Protein AF-0000000079015240 (afdb_homodimer)

Secondary structure (DSSP, 8-state):
-GGGGGGGGGGGHHHHHHHHHHHHHHHHHHHHHHHHHHHHHHHHHS--HHHHHHHHHHHHHHHHHHHHHHHHHHHHHHHHHHHHHHHHHHTTS--SB-TTS-B-HHHHSTT-TT----HHHHHHHHHHTTT-EEEEES-TTTHHHHHHHHHT-SSEEEEEE--TTHHHHTTTSSEE--TTS---SPPPEEEEEE-S-GGGS-GGGHHHHHHHHHHTEEEEEEEE-PPTT---TT------HHHHHHHHHTTTEEE-HHHHHHHHHH-SSHHHHHHEEEEEES-GGG--GGG-/-GGGGGGGGGTTHHHHHHHHHHHHHHHHHHHHHHHHHHHHHHHHHS--HHHHHHHHHHHHHHHHHHHHHHHHHHHHHHHHHHHHHHHHHHTTS--SB-TTS-B-HHHHSTT-TT----HHHHHHHHHHTTT-EEEEES-TTTHHHHHHHHHT-SSEEEEEE--TTHHHHTTTSEEE--TTS---SPPPEEEEEE-S-GGGS-GGGHHHHHHHHHHTEEEEEEEE-PPTT---TT------HHHHHHHHHTTTEEE-HHHHHHHHHH-SSHHHHHHEEEEEES-GGG--GGG-

Radius of gyration: 37.57 Å; Cα contacts (8 Å, |Δi|>4): 1009; chains: 2; bounding box: 144×74×57 Å

Sequence (584 aa):
MISSRCANSSRRQLIVLPLCMLLLMIYLWTLYQSTSQCLNDAEKLQAPPEANHNVTALAAQWRGQRNQLSQMLNQMKQVYGQQSCEMLTLRGMDDQVSENGGWCKAASSPNSPSHVTDTQFSEAMSSFLKGKRVASFGDGPGEYKKLLESYGEVVSYTAYDGAPYCEEVTGGKVTFLDLTAPQYGLPIFDWGICVEVAEHIPAKYETIFLDNLVRHVREGLILSWSRPDQDGLSHVNNKAFEDVVPLMLRRGFALNVTAGEPLRRSAQQHWLKNNVHVYNRISKDSLSELDAMISSRCANSSRRQLIVLPLCMLLLMIYLWTLYQSTSQCLNDAEKLQAPPEANHNVTALAAQWRGQRNQLSQMLNQMKQVYGQQSCEMLTLRGMDDQVSENGGWCKAASSPNSPSHVTDTQFSEAMSSFLKGKRVASFGDGPGEYKKLLESYGEVVSYTAYDGAPYCEEVTGGKVTFLDLTAPQYGLPIFDWGICVEVAEHIPAKYETIFLDNLVRHVREGLILSWSRPDQDGLSHVNNKAFEDVVPLMLRRGFALNVTAGEPLRRSAQQHWLKNNVHVYNRISKDSLSELDA

Solvent-accessible surface area (backbone atoms only — not comparable to full-atom values): 30380 Å² total; per-residue (Å²): 135,84,80,73,77,75,73,76,77,70,70,69,69,63,62,57,55,59,52,53,52,51,52,48,50,52,44,52,48,50,43,50,49,49,44,50,47,50,55,53,48,51,60,62,70,40,69,57,72,62,61,58,51,49,50,53,51,49,29,54,50,30,42,51,51,25,25,52,38,25,50,52,35,46,52,49,52,31,55,40,26,46,50,35,25,52,44,26,50,75,70,70,44,83,40,48,50,18,85,79,56,24,32,16,62,70,51,38,23,71,83,23,85,79,62,82,83,48,66,53,27,44,51,45,48,29,62,75,39,50,73,27,38,33,34,29,51,38,36,61,51,32,61,62,53,53,51,37,60,70,70,64,39,39,72,41,74,47,36,24,17,45,23,47,38,30,31,69,61,39,75,58,64,18,39,70,44,50,55,72,44,70,65,38,66,54,75,73,24,42,30,33,38,29,53,85,36,51,16,47,44,48,66,93,31,44,66,41,33,52,48,41,56,60,52,29,29,59,47,30,37,42,38,24,42,44,38,68,91,59,82,62,92,71,59,63,29,51,39,49,69,83,61,51,54,58,59,38,43,77,73,44,24,40,80,32,67,79,70,16,48,60,43,18,69,42,28,78,48,67,71,46,41,71,29,44,40,28,31,32,46,72,49,72,80,73,59,51,77,84,69,35,135,81,82,73,75,74,71,77,76,69,66,70,69,63,59,59,53,59,54,52,51,50,52,47,50,50,45,53,48,50,43,50,50,50,45,52,47,50,54,53,48,51,60,63,70,42,71,58,71,62,61,59,50,49,50,51,51,49,28,54,50,30,41,52,51,26,26,50,39,24,50,52,35,45,52,50,52,32,53,40,26,47,50,37,25,50,44,26,51,75,69,71,46,83,40,49,51,17,86,78,58,23,31,16,60,70,51,37,23,71,83,24,84,80,63,81,84,48,66,54,27,44,51,44,49,30,64,74,38,50,73,27,38,34,34,28,52,40,38,62,50,31,61,62,54,55,50,38,59,70,71,64,39,40,72,41,75,47,36,24,16,45,23,45,39,30,31,68,60,40,76,57,64,18,40,70,44,51,55,72,45,69,64,37,67,54,74,73,24,43,31,33,38,28,52,83,35,52,16,48,42,48,67,93,33,46,66,42,33,52,49,43,54,59,52,30,29,58,46,29,36,41,39,23,42,44,38,69,91,59,83,62,92,71,58,64,30,51,38,49,68,84,61,49,53,57,59,36,41,77,71,45,23,40,81,32,66,79,70,17,47,62,44,17,69,42,29,78,49,67,70,45,43,72,27,44,38,28,29,33,45,72,49,72,79,72,60,52,76,84,68,35

Organism: Lymnaea stagnalis (NCBI:txid6523)

Nearest PDB structures (foldseek):
  5cvv-assembly1_B  TM=5.820E-01  e=1.079E-05  Clarkia breweri
  6nej-assembly1_A  TM=6.105E-01  e=3.705E-05  Thalictrum flavum subsp. glaucum
  3tky-assembly1_B  TM=5.554E-01  e=8.963E-06  Clarkia breweri
  6neg-assembly1_B  TM=5.993E-01  e=1.125E-04  Thalictrum flavum subsp. glaucum
  6neh-assembly1_B  TM=5.865E-01  e=1.196E-04  Thalictrum flavum subsp. glaucum

Foldseek 3Di:
DPPPDPPPPPPVVVPVVVVVVVVVVVVVVVVVVVVVVVVVVVCVPPPPPVVVVVVVVVVVVVLVVVQVVLVVVLLVLLVQQQVQLVVCVVVVHPSQAGPLQAGEDQCLAPPHPQDDDWLLLLVLVLVLQFAWFEEEEACRLCVSVVNSVVVVRHPYYAAEHQHSCSCVRNVNSYHYDDQLGAHPDDAAIQEYEYEPHQQSHAPVSNLSNLCNRLQRHQWWYWYFAAAPPDDGDRRRHGHDPVVVQVVQVVLQKHWDPPSFQVSLVRGPDPSSVPTITMITRNDSVSHDRSGD/DPPPPPDPPPPVVVVVVVVVVVVVVVVVVVVVVVVVVVVVVVCVVPPPPVVVVVVVVVVVVVLVVVQVVLVVVLLVLLVQQQVQLVVCVVVVHPSQAGPLQAGEDQCLAPPHPQDDDWLLLLVLVLVLQFAWFEEEEACRLCVSVVNSVVVVRYPYYAAEHQHSCSCVRNVNSYHYDDQLGAHPDDAAIQEYEYEPHQQSHAPVSNLSNLCNRLQRHQWWYWYFAAAPPDDGDRRRHGHDPVVVQVVQVVLQKHWDPPSFQVSLVRGPDPSSVPTITMITRNDSVSHDRSGD

Structure (mmCIF, N/CA/C/O backbone):
data_AF-0000000079015240-model_v1
#
loop_
_entity.id
_entity.type
_entity.pdbx_description
1 polymer 'Methyltransferase type 11 domai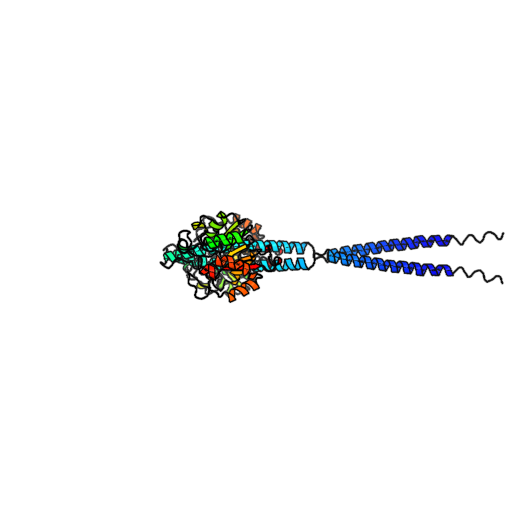n-containing protein'
#
loop_
_atom_site.group_PDB
_atom_site.id
_atom_site.type_symbol
_atom_site.label_atom_id
_atom_site.label_alt_id
_atom_site.label_comp_id
_atom_site.label_asym_id
_atom_site.label_entity_id
_atom_site.label_seq_id
_atom_site.pdbx_PDB_ins_code
_atom_site.Cartn_x
_atom_site.Cartn_y
_atom_site.Cartn_z
_atom_site.occupancy
_atom_site.B_iso_or_equiv
_atom_site.auth_seq_id
_atom_site.auth_comp_id
_atom_site.auth_asym_id
_atom_site.auth_atom_id
_atom_site.pdbx_PDB_model_num
ATOM 1 N N . MET A 1 1 ? 115.375 21.031 -20.391 1 23.09 1 MET A N 1
ATOM 2 C CA . MET A 1 1 ? 114.438 19.969 -20.812 1 23.09 1 MET A CA 1
ATOM 3 C C . MET A 1 1 ? 113.375 19.719 -19.75 1 23.09 1 MET A C 1
ATOM 5 O O . MET A 1 1 ? 112.625 18.766 -19.844 1 23.09 1 MET A O 1
ATOM 9 N N . ILE A 1 2 ? 113.375 20.562 -18.609 1 26.28 2 ILE A N 1
ATOM 10 C CA . ILE A 1 2 ? 112.688 20.359 -17.328 1 26.28 2 ILE A CA 1
ATOM 11 C C . ILE A 1 2 ? 111.188 20.703 -17.469 1 26.28 2 ILE A C 1
ATOM 13 O O . ILE A 1 2 ? 110.438 20.531 -16.531 1 26.28 2 ILE A O 1
ATOM 17 N N . SER A 1 3 ? 110.688 21.359 -18.625 1 26.48 3 SER A N 1
ATOM 18 C CA . SER A 1 3 ? 109.438 22.109 -18.656 1 26.48 3 SER A CA 1
ATOM 19 C C . SER A 1 3 ? 108.188 21.188 -18.734 1 26.48 3 SER A C 1
ATOM 21 O O . SER A 1 3 ? 107.062 21.609 -18.578 1 26.48 3 SER A O 1
ATOM 23 N N . SER A 1 4 ? 108.312 19.891 -19.188 1 26.62 4 SER A N 1
ATOM 24 C CA . SER A 1 4 ? 107.188 19.266 -19.828 1 26.62 4 SER A CA 1
ATOM 25 C C . SER A 1 4 ? 106.25 18.594 -18.797 1 26.62 4 SER A C 1
ATOM 27 O O . SER A 1 4 ? 105.25 18 -19.156 1 26.62 4 SER A O 1
ATOM 29 N N . ARG A 1 5 ? 106.625 18.328 -17.516 1 26.73 5 ARG A N 1
ATOM 30 C CA . ARG A 1 5 ? 105.938 17.266 -16.828 1 26.73 5 ARG A CA 1
ATOM 31 C C . ARG A 1 5 ? 104.625 17.797 -16.219 1 26.73 5 ARG A C 1
ATOM 33 O O . ARG A 1 5 ? 103.938 17.062 -15.516 1 26.73 5 ARG A O 1
ATOM 40 N N . CYS A 1 6 ? 104.375 19.156 -16.156 1 24.62 6 CYS A N 1
ATOM 41 C CA . CYS A 1 6 ? 103.312 19.578 -15.242 1 24.62 6 CYS A CA 1
ATOM 42 C C . CYS A 1 6 ? 101.938 19.375 -15.852 1 24.62 6 CYS A C 1
ATOM 44 O O . CYS A 1 6 ? 100.875 19.719 -15.242 1 24.62 6 CYS A O 1
ATOM 46 N N . ALA A 1 7 ? 101.75 19.078 -17.188 1 31.44 7 ALA A N 1
ATOM 47 C CA . ALA A 1 7 ? 100.438 19.328 -17.797 1 31.44 7 ALA A CA 1
ATOM 48 C C . ALA A 1 7 ? 99.438 18.234 -17.438 1 31.44 7 ALA A C 1
ATOM 50 O O . ALA A 1 7 ? 98.25 18.328 -17.797 1 31.44 7 ALA A O 1
ATOM 51 N N . ASN A 1 8 ? 99.875 17.109 -16.812 1 28.64 8 ASN A N 1
ATOM 52 C CA . ASN A 1 8 ? 99 15.953 -16.922 1 28.64 8 ASN A CA 1
ATOM 53 C C . ASN A 1 8 ? 97.812 16.031 -15.922 1 28.64 8 ASN A C 1
ATOM 55 O O . ASN A 1 8 ? 97.125 15.047 -15.734 1 28.64 8 ASN A O 1
ATOM 59 N N . SER A 1 9 ? 97.75 17.062 -14.906 1 31.69 9 SER A N 1
ATOM 60 C CA . SER A 1 9 ? 96.875 16.859 -13.789 1 31.69 9 SER A CA 1
ATOM 61 C C . SER A 1 9 ? 95.438 17.266 -14.148 1 31.69 9 SER A C 1
ATOM 63 O O . SER A 1 9 ? 94.5 17.141 -13.328 1 31.69 9 SER A O 1
ATOM 65 N N . SER A 1 10 ? 95.062 17.984 -15.32 1 32.81 10 SER A N 1
ATOM 66 C CA . SER A 1 10 ? 93.812 18.656 -15.492 1 32.81 10 SER A CA 1
ATOM 67 C C . SER A 1 10 ? 92.688 17.672 -15.938 1 32.81 10 SER A C 1
ATOM 69 O O . SER A 1 10 ? 91.562 18.016 -16 1 32.81 10 SER A O 1
ATOM 71 N N . ARG A 1 11 ? 93 16.5 -16.531 1 33.22 11 ARG A N 1
ATOM 72 C CA . ARG A 1 11 ? 91.938 15.773 -17.266 1 33.22 11 ARG A CA 1
ATOM 73 C C . ARG A 1 11 ? 91.062 14.969 -16.328 1 33.22 11 ARG A C 1
ATOM 75 O O . ARG A 1 11 ? 90.125 14.336 -16.781 1 33.22 11 ARG A O 1
ATOM 82 N N . ARG A 1 12 ? 91.438 14.766 -15.062 1 35.28 12 ARG A N 1
ATOM 83 C CA . ARG A 1 12 ? 90.625 13.836 -14.281 1 35.28 12 ARG A CA 1
ATOM 84 C C . ARG A 1 12 ? 89.312 14.492 -13.812 1 35.28 12 ARG A C 1
ATOM 86 O O . ARG A 1 12 ? 88.438 13.82 -13.258 1 35.28 12 ARG A O 1
ATOM 93 N N . GLN A 1 13 ? 89.312 15.852 -13.805 1 34.81 13 GLN A N 1
ATOM 94 C CA . GLN A 1 13 ? 88.125 16.484 -13.258 1 34.81 13 GLN A CA 1
ATOM 95 C C . GLN A 1 13 ? 86.875 16.312 -14.188 1 34.81 13 GLN A C 1
ATOM 97 O O . GLN A 1 13 ? 85.75 16.5 -13.781 1 34.81 13 GLN A O 1
ATOM 102 N N . LEU A 1 14 ? 87.125 15.93 -15.492 1 44.56 14 LEU A N 1
ATOM 103 C CA . LEU A 1 14 ? 86.062 15.969 -16.453 1 44.56 14 LEU A CA 1
ATOM 104 C C . LEU A 1 14 ? 85.125 14.758 -16.297 1 44.56 14 LEU A C 1
ATOM 106 O O . LEU A 1 14 ? 83.938 14.789 -16.688 1 44.56 14 LEU A O 1
ATOM 110 N N . ILE A 1 15 ? 85.625 13.617 -15.664 1 50.66 15 ILE A N 1
ATOM 111 C CA . ILE A 1 15 ? 84.875 12.391 -15.734 1 50.66 15 ILE A CA 1
ATOM 112 C C . ILE A 1 15 ? 83.875 12.359 -14.594 1 50.66 15 ILE A C 1
ATOM 114 O O . ILE A 1 15 ? 82.812 11.656 -14.664 1 50.66 15 ILE A O 1
ATOM 118 N N . VAL A 1 16 ? 84.062 13.18 -13.508 1 53.91 16 VAL A N 1
ATOM 119 C CA . VAL A 1 16 ? 83.188 13.062 -12.344 1 53.91 16 VAL A CA 1
ATOM 120 C C . VAL A 1 16 ? 81.875 13.758 -12.609 1 53.91 16 VAL A C 1
ATOM 122 O O . VAL A 1 16 ? 80.812 13.289 -12.172 1 53.91 16 VAL A O 1
ATOM 125 N N . LEU A 1 17 ? 81.812 14.711 -13.617 1 54.78 17 LEU A N 1
ATOM 126 C CA . LEU A 1 17 ? 80.562 15.453 -13.867 1 54.78 17 LEU A CA 1
ATOM 127 C C . LEU A 1 17 ? 79.562 14.594 -14.641 1 54.78 17 LEU A C 1
ATOM 129 O O . LEU A 1 17 ? 78.375 14.555 -14.289 1 54.78 17 LEU A O 1
ATOM 133 N N . PRO A 1 18 ? 80.125 13.812 -15.648 1 61 18 PRO A N 1
ATOM 134 C CA . PRO A 1 18 ? 79.125 13.016 -16.375 1 61 18 PRO A CA 1
ATOM 135 C C . PRO A 1 18 ? 78.625 11.852 -15.555 1 61 18 PRO A C 1
ATOM 137 O O . PRO A 1 18 ? 77.438 11.484 -15.688 1 61 18 PRO A O 1
ATOM 140 N N . LEU A 1 19 ? 79.312 11.367 -14.555 1 60.28 19 LEU A N 1
ATOM 141 C CA . LEU A 1 19 ? 78.875 10.258 -13.727 1 60.28 19 LEU A CA 1
ATOM 142 C C . LEU A 1 19 ? 77.812 10.742 -12.695 1 60.28 19 LEU A C 1
ATOM 144 O O . LEU A 1 19 ? 76.875 10.055 -12.422 1 60.28 19 LEU A O 1
ATOM 148 N N . CYS A 1 20 ? 78.062 11.938 -12.195 1 55.75 20 CYS A N 1
ATOM 149 C CA . CYS A 1 20 ? 77.125 12.508 -11.25 1 55.75 20 CYS A CA 1
ATOM 150 C C . CYS A 1 20 ? 75.812 12.875 -11.953 1 55.75 20 CYS A C 1
ATOM 152 O O . CYS A 1 20 ? 74.75 12.68 -11.398 1 55.75 20 CYS A O 1
ATOM 154 N N . MET A 1 21 ? 75.875 13.328 -13.234 1 60.91 21 MET A N 1
ATOM 155 C CA . MET A 1 21 ? 74.688 13.648 -14 1 60.91 21 MET A CA 1
ATOM 156 C C . MET A 1 21 ? 73.875 12.383 -14.383 1 60.91 21 MET A C 1
ATOM 158 O O . MET A 1 21 ? 72.688 12.367 -14.375 1 60.91 21 MET A O 1
ATOM 162 N N . LEU A 1 22 ? 74.625 11.281 -14.625 1 63.75 22 LEU A N 1
ATOM 163 C CA . LEU A 1 22 ? 74 10.008 -14.938 1 63.75 22 LEU A CA 1
ATOM 164 C C . LEU A 1 22 ? 73.312 9.414 -13.703 1 63.75 22 LEU A C 1
ATOM 166 O O . LEU A 1 22 ? 72.188 8.883 -13.781 1 63.75 22 LEU A O 1
ATOM 170 N N . LEU A 1 23 ? 73.938 9.594 -12.555 1 61.28 23 LEU A N 1
ATOM 171 C CA . LEU A 1 23 ? 73.312 9.117 -11.32 1 61.28 23 LEU A CA 1
ATOM 172 C C . LEU A 1 23 ? 72.062 9.961 -10.969 1 61.28 23 LEU A C 1
ATOM 174 O O . LEU A 1 23 ? 71.062 9.422 -10.5 1 61.28 23 LEU A O 1
ATOM 178 N N . LEU A 1 24 ? 72.188 11.273 -11.297 1 63.75 24 LEU A N 1
ATOM 179 C CA . LEU A 1 24 ? 71 12.141 -11.086 1 63.75 24 LEU A CA 1
ATOM 180 C C . LEU A 1 24 ? 69.875 11.781 -12.039 1 63.75 24 LEU A C 1
ATOM 182 O O . LEU A 1 24 ? 68.75 11.766 -11.648 1 63.75 24 LEU A O 1
ATOM 186 N N . MET A 1 25 ? 70.125 11.438 -13.289 1 65.31 25 MET A N 1
ATOM 187 C CA . MET A 1 25 ? 69.125 11.047 -14.25 1 65.31 25 MET A CA 1
ATOM 188 C C . MET A 1 25 ? 68.5 9.703 -13.883 1 65.31 25 MET A C 1
ATOM 190 O O . MET A 1 25 ? 67.312 9.508 -14.023 1 65.31 25 MET A O 1
ATOM 194 N N . ILE A 1 26 ? 69.25 8.773 -13.43 1 63.84 26 ILE A N 1
ATOM 195 C CA . ILE A 1 26 ? 68.75 7.492 -12.969 1 63.84 26 ILE A CA 1
ATOM 196 C C . ILE A 1 26 ? 67.875 7.699 -11.727 1 63.84 26 ILE A C 1
ATOM 198 O O . ILE A 1 26 ? 66.812 7.09 -11.586 1 63.84 26 ILE A O 1
ATOM 202 N N . TYR A 1 27 ? 68.312 8.656 -10.953 1 57.03 27 TYR A N 1
ATOM 203 C CA . TYR A 1 27 ? 67.562 9.008 -9.758 1 57.03 27 TYR A CA 1
ATOM 204 C C . TYR A 1 27 ? 66.25 9.609 -10.125 1 57.03 27 TYR A C 1
ATOM 206 O O . TYR A 1 27 ? 65.188 9.242 -9.555 1 57.03 27 TYR A O 1
ATOM 214 N N . LEU A 1 28 ? 66.312 10.586 -10.953 1 64.06 28 LEU A N 1
ATOM 215 C CA . LEU A 1 28 ? 65.062 11.219 -11.383 1 64.06 28 LEU A CA 1
ATOM 216 C C . LEU A 1 28 ? 64.125 10.219 -12.094 1 64.06 28 LEU A C 1
ATOM 218 O O . LEU A 1 28 ? 62.938 10.258 -11.945 1 64.06 28 LEU A O 1
ATOM 222 N N . TRP A 1 29 ? 64.75 9.266 -12.75 1 69.25 29 TRP A N 1
ATOM 223 C CA . TRP A 1 29 ? 63.969 8.219 -13.43 1 69.25 29 TRP A CA 1
ATOM 224 C C . TRP A 1 29 ? 63.375 7.246 -12.422 1 69.25 29 TRP A C 1
ATOM 226 O O . TRP A 1 29 ? 62.219 6.855 -12.555 1 69.25 29 TRP A O 1
ATOM 236 N N . THR A 1 30 ? 64.062 6.871 -11.359 1 65.44 30 THR A N 1
ATOM 237 C CA . THR A 1 30 ? 63.562 5.984 -10.336 1 65.44 30 THR A CA 1
ATOM 238 C C . THR A 1 30 ? 62.469 6.695 -9.508 1 65.44 30 THR A C 1
ATOM 240 O O . THR A 1 30 ? 61.469 6.09 -9.125 1 65.44 30 THR A O 1
ATOM 243 N N . LEU A 1 31 ? 62.75 7.949 -9.242 1 61.62 31 LEU A N 1
ATOM 244 C CA . LEU A 1 31 ? 61.719 8.742 -8.562 1 61.62 31 LEU A CA 1
ATOM 245 C C . LEU A 1 31 ? 60.469 8.875 -9.43 1 61.62 31 LEU A C 1
ATOM 247 O O . LEU A 1 31 ? 59.344 8.773 -8.93 1 61.62 31 LEU A O 1
ATOM 251 N N . TYR A 1 32 ? 60.688 9.148 -10.672 1 61.81 32 TYR A N 1
ATOM 252 C CA . TYR A 1 32 ? 59.562 9.203 -11.602 1 61.81 32 TYR A CA 1
ATOM 253 C C . TYR A 1 32 ? 58.844 7.863 -11.672 1 61.81 32 TYR A C 1
ATOM 255 O O . TYR A 1 32 ? 57.594 7.812 -11.648 1 61.81 32 TYR A O 1
ATOM 263 N N . GLN A 1 33 ? 59.531 6.773 -11.68 1 63.91 33 GLN A N 1
ATOM 264 C CA . GLN A 1 33 ? 58.906 5.453 -11.727 1 63.91 33 GLN A CA 1
ATOM 265 C C . GLN A 1 33 ? 58.188 5.137 -10.414 1 63.91 33 GLN A C 1
ATOM 267 O O . GLN A 1 33 ? 57.094 4.582 -10.422 1 63.91 33 GLN A O 1
ATOM 272 N N . SER A 1 34 ? 58.781 5.512 -9.32 1 61.41 34 SER A N 1
ATOM 273 C CA . SER A 1 34 ? 58.156 5.254 -8.031 1 61.41 34 SER A CA 1
ATOM 274 C C . SER A 1 34 ? 56.906 6.121 -7.832 1 61.41 34 SER A C 1
ATOM 276 O O . SER A 1 34 ? 55.906 5.645 -7.336 1 61.41 34 SER A O 1
ATOM 278 N N . THR A 1 35 ? 57.031 7.363 -8.18 1 61.66 35 THR A N 1
ATOM 279 C CA . THR A 1 35 ? 55.875 8.234 -8.094 1 61.66 35 THR A CA 1
ATOM 280 C C . THR A 1 35 ? 54.812 7.797 -9.078 1 61.66 35 THR A C 1
ATOM 282 O O . THR A 1 35 ? 53.594 7.832 -8.766 1 61.66 35 THR A O 1
ATOM 285 N N . SER A 1 36 ? 55.188 7.328 -10.25 1 60.69 36 SER A N 1
ATOM 286 C CA . SER A 1 36 ? 54.219 6.812 -11.227 1 60.69 36 SER A CA 1
ATOM 287 C C . SER A 1 36 ? 53.562 5.516 -10.734 1 60.69 36 SER A C 1
ATOM 289 O O . SER A 1 36 ? 52.375 5.312 -10.906 1 60.69 36 SER A O 1
ATOM 291 N N . GLN A 1 37 ? 54.281 4.73 -10.07 1 59.22 37 GLN A N 1
ATOM 292 C CA . GLN A 1 37 ? 53.75 3.502 -9.508 1 59.22 37 GLN A CA 1
ATOM 293 C C . GLN A 1 37 ? 52.844 3.801 -8.32 1 59.22 37 GLN A C 1
ATOM 295 O O . GLN A 1 37 ? 51.781 3.186 -8.172 1 59.22 37 GLN A O 1
ATOM 300 N N . CYS A 1 38 ? 53.219 4.668 -7.465 1 52.69 38 CYS A N 1
ATOM 301 C CA . CYS A 1 38 ? 52.344 5.074 -6.355 1 52.69 38 CYS A CA 1
ATOM 302 C C . CYS A 1 38 ? 51.062 5.672 -6.863 1 52.69 38 CYS A C 1
ATOM 304 O O . CYS A 1 38 ? 49.969 5.387 -6.32 1 52.69 38 CYS A O 1
ATOM 306 N N . LEU A 1 39 ? 51.094 6.477 -7.891 1 53.09 39 LEU A N 1
ATOM 307 C CA . LEU A 1 39 ? 49.875 7.02 -8.5 1 53.09 39 LEU A CA 1
ATOM 308 C C . LEU A 1 39 ? 49.062 5.91 -9.148 1 53.09 39 LEU A C 1
ATOM 310 O O . LEU A 1 39 ? 47.844 5.906 -9.047 1 53.09 39 LEU A O 1
ATOM 314 N N . ASN A 1 40 ? 49.688 4.945 -9.664 1 56.03 40 ASN A N 1
ATOM 315 C CA . ASN A 1 40 ? 49 3.801 -10.25 1 56.03 40 ASN A CA 1
ATOM 316 C C . ASN A 1 40 ? 48.375 2.908 -9.172 1 56.03 40 ASN A C 1
ATOM 318 O O . ASN A 1 40 ? 47.25 2.4 -9.344 1 56.03 40 ASN A O 1
ATOM 322 N N . ASP A 1 41 ? 49.062 2.75 -8.062 1 52.72 41 ASP A N 1
ATOM 323 C CA . ASP A 1 41 ? 48.562 1.931 -6.965 1 52.72 41 ASP A CA 1
ATOM 324 C C . ASP A 1 41 ? 47.438 2.652 -6.215 1 52.72 41 ASP A C 1
ATOM 326 O O . ASP A 1 41 ? 46.469 2.029 -5.801 1 52.72 41 ASP A O 1
ATOM 330 N N . ALA A 1 42 ? 47.594 3.902 -5.883 1 47.34 42 ALA A N 1
ATOM 331 C CA . ALA A 1 42 ? 46.5 4.691 -5.312 1 47.34 42 ALA A CA 1
ATOM 332 C C . ALA A 1 42 ? 45.281 4.668 -6.219 1 47.34 42 ALA A C 1
ATOM 334 O O . ALA A 1 42 ? 44.156 4.598 -5.742 1 47.34 42 ALA A O 1
ATOM 335 N N . GLU A 1 43 ? 45.375 4.664 -7.414 1 45.94 43 GLU A N 1
ATOM 336 C CA . GLU A 1 43 ? 44.281 4.516 -8.352 1 45.94 43 GLU A CA 1
ATOM 337 C C . GLU A 1 43 ? 43.656 3.123 -8.258 1 45.94 43 GLU A C 1
ATOM 339 O O . GLU A 1 43 ? 42.438 2.967 -8.398 1 45.94 43 GLU A O 1
ATOM 344 N N . LYS A 1 44 ? 44.344 2.141 -7.891 1 50 44 LYS A N 1
ATOM 345 C CA . LYS A 1 44 ? 43.844 0.769 -7.742 1 50 44 LYS A CA 1
ATOM 346 C C . LYS A 1 44 ? 43.125 0.581 -6.414 1 50 44 LYS A C 1
ATOM 348 O O . LYS A 1 44 ? 42.188 -0.225 -6.316 1 50 44 LYS A O 1
ATOM 353 N N . LEU A 1 45 ? 43.594 1.125 -5.309 1 40.56 45 LEU A N 1
ATOM 354 C CA . LEU A 1 45 ? 42.969 1.069 -3.99 1 40.56 45 LEU A CA 1
ATOM 355 C C . LEU A 1 45 ? 41.719 1.911 -3.951 1 40.56 45 LEU A C 1
ATOM 357 O O . LEU A 1 45 ? 40.938 1.827 -2.996 1 40.56 45 LEU A O 1
ATOM 361 N N . GLN A 1 46 ? 41.5 2.838 -4.711 1 39.12 46 GLN A N 1
ATOM 362 C CA . GLN A 1 46 ? 40.156 3.414 -4.914 1 39.12 46 GLN A CA 1
ATOM 363 C C . GLN A 1 46 ? 39.156 2.346 -5.332 1 39.12 46 GLN A C 1
ATOM 365 O O . GLN A 1 46 ? 39.406 1.601 -6.285 1 39.12 46 GLN A O 1
ATOM 370 N N . ALA A 1 47 ? 38.312 2.018 -4.363 1 42.34 47 ALA A N 1
ATOM 371 C CA . ALA A 1 47 ? 37.25 1.11 -4.816 1 42.34 47 ALA A CA 1
ATOM 372 C C . ALA A 1 47 ? 36.844 1.412 -6.258 1 42.34 47 ALA A C 1
ATOM 374 O O . ALA A 1 47 ? 36.75 2.578 -6.648 1 42.34 47 ALA A O 1
ATOM 375 N N . PRO A 1 48 ? 36.844 0.434 -7.121 1 41.66 48 PRO A N 1
ATOM 376 C CA . PRO A 1 48 ? 36.656 0.838 -8.516 1 41.66 48 PRO A CA 1
ATOM 377 C C . PRO A 1 48 ? 35.438 1.762 -8.68 1 41.66 48 PRO A C 1
ATOM 379 O O . PRO A 1 48 ? 34.375 1.522 -8.086 1 41.66 48 PRO A O 1
ATOM 382 N N . PRO A 1 49 ? 35.562 3.033 -9.102 1 46.5 49 PRO A N 1
ATOM 383 C CA . PRO A 1 49 ? 34.438 3.92 -9.469 1 46.5 49 PRO A CA 1
ATOM 384 C C . PRO A 1 49 ? 33.219 3.158 -9.922 1 46.5 49 PRO A C 1
ATOM 386 O O . PRO A 1 49 ? 32.094 3.623 -9.719 1 46.5 49 PRO A O 1
ATOM 389 N N . GLU A 1 50 ? 33.281 1.946 -10.273 1 47.41 50 GLU A N 1
ATOM 390 C CA . GLU A 1 50 ? 32.156 1.173 -10.789 1 47.41 50 GLU A CA 1
ATOM 391 C C . GLU A 1 50 ? 31.266 0.66 -9.656 1 47.41 50 GLU A C 1
ATOM 393 O O . GLU A 1 50 ? 30.047 0.658 -9.773 1 47.41 50 GLU A O 1
ATOM 398 N N . ALA A 1 51 ? 31.906 0.32 -8.508 1 49.97 51 ALA A N 1
ATOM 399 C CA . ALA A 1 51 ? 31.125 -0.178 -7.371 1 49.97 51 ALA A CA 1
ATOM 400 C C . ALA A 1 51 ? 30.266 0.926 -6.773 1 49.97 51 ALA A C 1
ATOM 402 O O . ALA A 1 51 ? 29.078 0.704 -6.469 1 49.97 51 ALA A O 1
ATOM 403 N N . ASN A 1 52 ? 30.891 2.164 -6.645 1 57.5 52 ASN A N 1
ATOM 404 C CA . ASN A 1 52 ? 30.156 3.311 -6.125 1 57.5 52 ASN A CA 1
ATOM 405 C C . ASN A 1 52 ? 29.031 3.723 -7.062 1 57.5 52 ASN A C 1
ATOM 407 O O . ASN A 1 52 ? 27.938 4.062 -6.613 1 57.5 52 ASN A O 1
ATOM 411 N N . HIS A 1 53 ? 29.266 3.59 -8.336 1 59.72 53 HIS A N 1
ATOM 412 C CA . HIS A 1 53 ? 28.234 3.928 -9.312 1 59.72 53 HIS A CA 1
ATOM 413 C C . HIS A 1 53 ? 27.078 2.936 -9.258 1 59.72 53 HIS A C 1
ATOM 415 O O . HIS A 1 53 ? 25.922 3.322 -9.406 1 59.72 53 HIS A O 1
ATOM 421 N N . ASN A 1 54 ? 27.422 1.764 -8.867 1 73.62 54 ASN A N 1
ATOM 422 C CA . ASN A 1 54 ? 26.391 0.725 -8.789 1 73.62 54 ASN A CA 1
ATOM 423 C C . ASN A 1 54 ? 25.516 0.896 -7.562 1 73.62 54 ASN A C 1
ATOM 425 O O . ASN A 1 54 ? 24.281 0.784 -7.652 1 73.62 54 ASN A O 1
ATOM 429 N N . VAL A 1 55 ? 26.156 1.441 -6.52 1 76.88 55 VAL A N 1
ATOM 430 C CA . VAL A 1 55 ? 25.391 1.614 -5.293 1 76.88 55 VAL A CA 1
ATOM 431 C C . VAL A 1 55 ? 24.469 2.826 -5.422 1 76.88 55 VAL A C 1
ATOM 433 O O . VAL A 1 55 ? 23.312 2.795 -4.973 1 76.88 55 VAL A O 1
ATOM 436 N N . THR A 1 56 ? 25 3.822 -6.098 1 82.94 56 THR A N 1
ATOM 437 C CA . THR A 1 56 ? 24.219 5.035 -6.277 1 82.94 56 THR A CA 1
ATOM 438 C C . THR A 1 56 ? 23.016 4.77 -7.184 1 82.94 56 THR A C 1
ATOM 440 O O . THR A 1 56 ? 21.922 5.262 -6.926 1 82.94 56 THR A O 1
ATOM 443 N N . ALA A 1 57 ? 23.281 4.023 -8.133 1 86.19 57 ALA A N 1
ATOM 444 C CA . ALA A 1 57 ? 22.203 3.699 -9.055 1 86.19 57 ALA A CA 1
ATOM 445 C C . ALA A 1 57 ? 21.141 2.842 -8.367 1 86.19 57 ALA A C 1
ATOM 447 O O . ALA A 1 57 ? 19.938 3.08 -8.523 1 86.19 57 ALA A O 1
ATOM 448 N N . LEU A 1 58 ? 21.578 1.958 -7.598 1 89 58 LEU A N 1
ATOM 449 C CA . LEU A 1 58 ? 20.672 1.098 -6.852 1 89 58 LEU A CA 1
ATOM 450 C C . LEU A 1 58 ? 19.891 1.9 -5.816 1 89 58 LEU A C 1
ATOM 452 O O . LEU A 1 58 ? 18.688 1.677 -5.625 1 89 58 LEU A O 1
ATOM 456 N N . ALA A 1 59 ? 20.594 2.854 -5.211 1 92.12 59 ALA A N 1
ATOM 457 C CA . ALA A 1 59 ? 19.938 3.699 -4.215 1 92.12 59 ALA A CA 1
ATOM 458 C C . ALA A 1 59 ? 18.828 4.527 -4.84 1 92.12 59 ALA A C 1
ATOM 460 O O . ALA A 1 59 ? 17.719 4.609 -4.293 1 92.12 59 ALA A O 1
ATOM 461 N N . ALA A 1 60 ? 19.125 5.062 -5.941 1 93.75 60 ALA A N 1
ATOM 462 C CA . ALA A 1 60 ? 18.125 5.859 -6.641 1 93.75 60 ALA A CA 1
ATOM 463 C C . ALA A 1 60 ? 16.938 4.996 -7.059 1 93.75 60 ALA A C 1
ATOM 465 O O . ALA A 1 60 ? 15.781 5.43 -6.969 1 93.75 60 ALA A O 1
ATOM 466 N N . GLN A 1 61 ? 17.188 3.795 -7.492 1 94.5 61 GLN A N 1
ATOM 467 C CA . GLN A 1 61 ? 16.141 2.857 -7.883 1 94.5 61 GLN A CA 1
ATOM 468 C C . GLN A 1 61 ? 15.242 2.506 -6.699 1 94.5 61 GLN A C 1
ATOM 470 O O . GLN A 1 61 ? 14.016 2.525 -6.809 1 94.5 61 GLN A O 1
ATOM 475 N N . TRP A 1 62 ? 15.852 2.234 -5.578 1 96.38 62 TRP A N 1
ATOM 476 C CA . TRP A 1 62 ? 15.094 1.844 -4.395 1 96.38 62 TRP A CA 1
ATOM 477 C C . TRP A 1 62 ? 14.258 3.006 -3.875 1 96.38 62 TRP A C 1
ATOM 479 O O . TRP A 1 62 ? 13.117 2.814 -3.443 1 96.38 62 TRP A O 1
ATOM 489 N N . ARG A 1 63 ? 14.805 4.191 -3.93 1 96.75 63 ARG A N 1
ATOM 490 C CA . ARG A 1 63 ? 14.031 5.363 -3.531 1 96.75 63 ARG A CA 1
ATOM 491 C C . ARG A 1 63 ? 12.82 5.555 -4.438 1 96.75 63 ARG A C 1
ATOM 493 O O . ARG A 1 63 ? 11.719 5.848 -3.959 1 96.75 63 ARG A O 1
ATOM 500 N N . GLY A 1 64 ? 13.039 5.395 -5.734 1 97.62 64 GLY A N 1
ATOM 501 C CA . GLY A 1 64 ? 11.938 5.488 -6.68 1 97.62 64 GLY A CA 1
ATOM 502 C C . GLY A 1 64 ? 10.852 4.461 -6.43 1 97.62 64 GLY A C 1
ATOM 503 O O . GLY A 1 64 ? 9.664 4.785 -6.465 1 97.62 64 GLY A O 1
ATOM 504 N N . GLN A 1 65 ? 11.266 3.225 -6.176 1 98.12 65 GLN A N 1
ATOM 505 C CA . GLN A 1 65 ? 10.328 2.15 -5.863 1 98.12 65 GLN A CA 1
ATOM 506 C C . GLN A 1 65 ? 9.562 2.445 -4.574 1 98.12 65 GLN A C 1
ATOM 508 O O . GLN A 1 65 ? 8.352 2.229 -4.504 1 98.12 65 GLN A O 1
ATOM 513 N N . ARG A 1 66 ? 10.297 2.955 -3.588 1 98.31 66 ARG A N 1
ATOM 514 C CA . ARG A 1 66 ? 9.695 3.367 -2.324 1 98.31 66 ARG A CA 1
ATOM 515 C C . ARG A 1 66 ? 8.594 4.398 -2.557 1 98.31 66 ARG A C 1
ATOM 517 O O . ARG A 1 66 ? 7.484 4.258 -2.039 1 98.31 66 ARG A O 1
ATOM 524 N N . ASN A 1 67 ? 8.906 5.434 -3.346 1 98.62 67 ASN A N 1
ATOM 525 C CA . ASN A 1 67 ? 7.945 6.5 -3.613 1 98.62 67 ASN A CA 1
ATOM 526 C C . ASN A 1 67 ? 6.719 5.977 -4.359 1 98.62 67 ASN A C 1
ATOM 528 O O . ASN A 1 67 ? 5.59 6.367 -4.055 1 98.62 67 ASN A O 1
ATOM 532 N N . GLN A 1 68 ? 6.914 5.09 -5.273 1 98.5 68 GLN A N 1
ATOM 533 C CA . GLN A 1 68 ? 5.812 4.512 -6.035 1 98.5 68 GLN A CA 1
ATOM 534 C C . GLN A 1 68 ? 4.906 3.674 -5.141 1 98.5 68 GLN A C 1
ATOM 536 O O . GLN A 1 68 ? 3.68 3.76 -5.234 1 98.5 68 GLN A O 1
ATOM 541 N N . LEU A 1 69 ? 5.527 2.875 -4.301 1 98.81 69 LEU A N 1
ATOM 542 C CA . LEU A 1 69 ? 4.758 2.035 -3.389 1 98.81 69 LEU A CA 1
ATOM 543 C C . LEU A 1 69 ? 3.959 2.887 -2.406 1 98.81 69 LEU A C 1
ATOM 545 O O . LEU A 1 69 ? 2.822 2.551 -2.068 1 98.81 69 LEU A O 1
ATOM 549 N N . SER A 1 70 ? 4.57 3.98 -1.938 1 98.88 70 SER A N 1
ATOM 550 C CA . SER A 1 70 ? 3.861 4.922 -1.08 1 98.88 70 SER A CA 1
ATOM 551 C C . SER A 1 70 ? 2.611 5.461 -1.769 1 98.88 70 SER A C 1
ATOM 553 O O . SER A 1 70 ? 1.535 5.504 -1.171 1 98.88 70 SER A O 1
ATOM 555 N N . GLN A 1 71 ? 2.719 5.816 -2.99 1 98.69 71 GLN A N 1
ATOM 556 C CA . GLN A 1 71 ? 1.595 6.328 -3.766 1 98.69 71 GLN A CA 1
ATOM 557 C C . GLN A 1 71 ? 0.521 5.262 -3.951 1 98.69 71 GLN A C 1
ATOM 559 O O . GLN A 1 71 ? -0.671 5.539 -3.803 1 98.69 71 GLN A O 1
ATOM 564 N N . MET A 1 72 ? 0.928 4.047 -4.266 1 98.75 72 MET A N 1
ATOM 565 C CA . MET A 1 72 ? -0.016 2.951 -4.465 1 98.75 72 MET A CA 1
ATOM 566 C C . MET A 1 72 ? -0.765 2.641 -3.172 1 98.75 72 MET A C 1
ATOM 568 O O . MET A 1 72 ? -1.974 2.398 -3.193 1 98.75 72 MET A O 1
ATOM 572 N N . LEU A 1 73 ? -0.007 2.623 -2.086 1 98.81 73 LEU A N 1
ATOM 573 C CA . LEU A 1 73 ? -0.641 2.379 -0.795 1 98.81 73 LEU A CA 1
ATOM 574 C C . LEU A 1 73 ? -1.663 3.465 -0.477 1 98.81 73 LEU A C 1
ATOM 576 O O . LEU A 1 73 ? -2.766 3.168 -0.013 1 98.81 73 LEU A O 1
ATOM 580 N N . ASN A 1 74 ? -1.311 4.73 -0.722 1 98.81 74 ASN A N 1
ATOM 581 C CA . ASN A 1 74 ? -2.234 5.84 -0.502 1 98.81 74 ASN A CA 1
ATOM 582 C C . ASN A 1 74 ? -3.51 5.676 -1.324 1 98.81 74 ASN A C 1
ATOM 584 O O . ASN A 1 74 ? -4.613 5.855 -0.807 1 98.81 74 ASN A O 1
ATOM 588 N N . GLN A 1 75 ? -3.363 5.277 -2.539 1 98.44 75 GLN A N 1
ATOM 589 C CA . GLN A 1 75 ? -4.512 5.062 -3.414 1 98.44 75 GLN A CA 1
ATOM 590 C C . GLN A 1 75 ? -5.379 3.912 -2.914 1 98.44 75 GLN A C 1
ATOM 592 O O . GLN A 1 75 ? -6.605 4.004 -2.92 1 98.44 75 GLN A O 1
ATOM 597 N N . MET A 1 76 ? -4.703 2.871 -2.488 1 98.38 76 MET A N 1
ATOM 598 C CA . MET A 1 76 ? -5.438 1.722 -1.969 1 98.38 76 MET A CA 1
ATOM 599 C C . MET A 1 76 ? -6.219 2.098 -0.717 1 98.38 76 MET A C 1
ATOM 601 O O . MET A 1 76 ? -7.359 1.658 -0.537 1 98.38 76 MET A O 1
ATOM 605 N N . LYS A 1 77 ? -5.641 2.934 0.132 1 98.62 77 LYS A N 1
ATOM 606 C CA . LYS A 1 77 ? -6.316 3.381 1.346 1 98.62 77 LYS A CA 1
ATOM 607 C C . LYS A 1 77 ? -7.555 4.207 1.013 1 98.62 77 LYS A C 1
ATOM 609 O O . LYS A 1 77 ? -8.57 4.129 1.713 1 98.62 77 LYS A O 1
ATOM 614 N N . GLN A 1 78 ? -7.48 4.93 -0.071 1 98.69 78 GLN A N 1
ATOM 615 C CA . GLN A 1 78 ? -8.633 5.73 -0.475 1 98.69 78 GLN A CA 1
ATOM 616 C C . GLN A 1 78 ? -9.797 4.848 -0.909 1 98.69 78 GLN A C 1
ATOM 618 O O . GLN A 1 78 ? -10.914 5 -0.419 1 98.69 78 GLN A O 1
ATOM 623 N N . VAL A 1 79 ? -9.516 3.852 -1.758 1 98.12 79 VAL A N 1
ATOM 624 C CA . VAL A 1 79 ? -10.586 3.027 -2.297 1 98.12 79 VAL A CA 1
ATOM 625 C C . VAL A 1 79 ? -11.133 2.107 -1.206 1 98.12 79 VAL A C 1
ATOM 627 O O . VAL A 1 79 ? -12.328 1.811 -1.174 1 98.12 79 VAL A O 1
ATOM 630 N N . TYR A 1 80 ? -10.273 1.672 -0.305 1 98.06 80 TYR A N 1
ATOM 631 C CA . TYR A 1 80 ? -10.734 0.9 0.844 1 98.06 80 TYR A CA 1
ATOM 632 C C . TYR A 1 80 ? -11.711 1.709 1.691 1 98.06 80 TYR A C 1
ATOM 634 O O . TYR A 1 80 ? -12.75 1.197 2.111 1 98.06 80 TYR A O 1
ATOM 642 N N . GLY A 1 81 ? -11.328 3 1.977 1 98.56 81 GLY A N 1
ATOM 643 C CA . GLY A 1 81 ? -12.211 3.875 2.732 1 98.56 81 GLY A CA 1
ATOM 644 C C . GLY A 1 81 ? -13.547 4.109 2.053 1 98.56 81 GLY A C 1
ATOM 645 O O . GLY A 1 81 ? -14.586 4.113 2.709 1 98.56 81 GLY A O 1
ATOM 646 N N . GLN A 1 82 ? -13.547 4.281 0.732 1 98.31 82 GLN A N 1
ATOM 647 C CA . GLN A 1 82 ? -14.781 4.469 -0.027 1 98.31 82 GLN A CA 1
ATOM 648 C C . GLN A 1 82 ? -15.672 3.236 0.057 1 98.31 82 GLN A C 1
ATOM 650 O O . GLN A 1 82 ? -16.875 3.35 0.306 1 98.31 82 GLN A O 1
ATOM 655 N N . GLN A 1 83 ? -15.055 2.076 -0.116 1 97.69 83 GLN A N 1
ATOM 656 C CA . GLN A 1 83 ? -15.805 0.828 -0.002 1 97.69 83 GLN A CA 1
ATOM 657 C C . GLN A 1 83 ? -16.375 0.655 1.403 1 97.69 83 GLN A C 1
ATOM 659 O O . GLN A 1 83 ? -17.5 0.175 1.568 1 97.69 83 GLN A O 1
ATOM 664 N N . SER A 1 84 ? -15.594 1.047 2.408 1 97.94 84 SER A N 1
ATOM 665 C CA . SER A 1 84 ? -16.047 0.989 3.795 1 97.94 84 SER A CA 1
ATOM 666 C C . SER A 1 84 ? -17.297 1.847 4.008 1 97.94 84 SER A C 1
ATOM 668 O O . SER A 1 84 ? -18.266 1.396 4.609 1 97.94 84 SER A O 1
ATOM 670 N N . CYS A 1 85 ? -17.25 3.066 3.518 1 98.25 85 CYS A N 1
ATOM 671 C CA . CYS A 1 85 ? -18.391 3.963 3.645 1 98.25 85 CYS A CA 1
ATOM 672 C C . CYS A 1 85 ? -19.641 3.359 2.996 1 98.25 85 CYS A C 1
ATOM 674 O O . CYS A 1 85 ? -20.719 3.387 3.576 1 98.25 85 CYS A O 1
ATOM 676 N N . GLU A 1 86 ? -19.469 2.748 1.828 1 97.44 86 GLU A N 1
ATOM 677 C CA . GLU A 1 86 ? -20.578 2.115 1.118 1 97.44 86 GLU A CA 1
ATOM 678 C C . GLU A 1 86 ? -21.109 0.918 1.896 1 97.44 86 GLU A C 1
ATOM 680 O O . GLU A 1 86 ? -22.328 0.737 1.998 1 97.44 86 GLU A O 1
ATOM 685 N N . MET A 1 87 ? -20.25 0.139 2.404 1 97.25 87 MET A N 1
ATOM 686 C CA . MET A 1 87 ? -20.641 -1.042 3.172 1 97.25 87 MET A CA 1
ATOM 687 C C . MET A 1 87 ? -21.438 -0.649 4.41 1 97.25 87 MET A C 1
ATOM 689 O O . MET A 1 87 ? -22.453 -1.278 4.727 1 97.25 87 MET A O 1
ATOM 693 N N . LEU A 1 88 ? -20.984 0.403 5.117 1 96.94 88 LEU A N 1
ATOM 694 C CA . LEU A 1 88 ? -21.688 0.878 6.305 1 96.94 88 LEU A CA 1
ATOM 695 C C . LEU A 1 88 ? -23.109 1.329 5.949 1 96.94 88 LEU A C 1
ATOM 697 O O . LEU A 1 88 ? -24.062 1.036 6.676 1 96.94 88 LEU A O 1
ATOM 701 N N . THR A 1 89 ? -23.203 2.002 4.824 1 96.31 89 THR A N 1
ATOM 702 C CA . THR A 1 89 ? -24.516 2.43 4.344 1 96.31 89 THR A CA 1
ATOM 703 C C . THR A 1 89 ? -25.406 1.227 4.062 1 96.31 89 THR A C 1
ATOM 705 O O . THR A 1 89 ? -26.562 1.195 4.484 1 96.31 89 THR A O 1
ATOM 708 N N . LEU A 1 90 ? -24.859 0.219 3.406 1 95.75 90 LEU A N 1
ATOM 709 C CA . LEU A 1 90 ? -25.594 -0.982 3.037 1 95.75 90 LEU A CA 1
ATOM 710 C C . LEU A 1 90 ? -26.062 -1.74 4.281 1 95.75 90 LEU A C 1
ATOM 712 O O . LEU A 1 90 ? -27.125 -2.348 4.281 1 95.75 90 LEU A O 1
ATOM 716 N N . ARG A 1 91 ? -25.328 -1.667 5.34 1 96.12 91 ARG A N 1
ATOM 717 C CA . ARG A 1 91 ? -25.609 -2.393 6.57 1 96.12 91 ARG A CA 1
ATOM 718 C C . ARG A 1 91 ? -26.562 -1.6 7.461 1 96.12 91 ARG A C 1
ATOM 720 O O . ARG A 1 91 ? -27 -2.09 8.5 1 96.12 91 ARG A O 1
ATOM 727 N N . GLY A 1 92 ? -26.828 -0.355 7.074 1 95.75 92 GLY A N 1
ATOM 728 C CA . GLY A 1 92 ? -27.656 0.498 7.91 1 95.75 92 GLY A CA 1
ATOM 729 C C . GLY A 1 92 ? -26.969 0.95 9.18 1 95.75 92 GLY A C 1
ATOM 730 O O . GLY A 1 92 ? -27.609 1.189 10.203 1 95.75 92 GLY A O 1
ATOM 731 N N . MET A 1 93 ? -25.672 0.981 9.125 1 94.94 93 MET A N 1
ATOM 732 C CA . MET A 1 93 ? -24.859 1.438 10.25 1 94.94 93 MET A CA 1
ATOM 733 C C . MET A 1 93 ? -24.484 2.91 10.102 1 94.94 93 MET A C 1
ATOM 735 O O . MET A 1 93 ? -24.719 3.506 9.047 1 94.94 93 MET A O 1
ATOM 739 N N . ASP A 1 94 ? -23.984 3.521 11.203 1 93.69 94 ASP A N 1
ATOM 740 C CA . ASP A 1 94 ? -23.453 4.883 11.117 1 93.69 94 ASP A CA 1
ATOM 741 C C . ASP A 1 94 ? -22.359 4.984 10.062 1 93.69 94 ASP A C 1
ATOM 743 O O . ASP A 1 94 ? -21.312 4.328 10.188 1 93.69 94 ASP A O 1
ATOM 747 N N . ASP A 1 95 ? -22.594 5.777 9.023 1 94.25 95 ASP A N 1
ATOM 748 C CA . ASP A 1 95 ? -21.672 5.816 7.887 1 94.25 95 ASP A CA 1
ATOM 749 C C . ASP A 1 95 ? -20.969 7.168 7.793 1 94.25 95 ASP A C 1
ATOM 751 O O . ASP A 1 95 ? -20.594 7.609 6.703 1 94.25 95 ASP A O 1
ATOM 755 N N . GLN A 1 96 ? -20.797 7.809 8.961 1 95.44 96 GLN A N 1
ATOM 756 C CA . GLN A 1 96 ? -20.156 9.117 8.945 1 95.44 96 GLN A CA 1
ATOM 757 C C . GLN A 1 96 ? -18.641 8.977 8.789 1 95.44 96 GLN A C 1
ATOM 759 O O . GLN A 1 96 ? -18 9.836 8.188 1 95.44 96 GLN A O 1
ATOM 764 N N . VAL A 1 97 ? -18.125 7.914 9.391 1 96.69 97 VAL A N 1
ATOM 765 C CA . VAL A 1 97 ? -16.688 7.727 9.43 1 96.69 97 VAL A CA 1
ATOM 766 C C . VAL A 1 97 ? -16.328 6.324 8.938 1 96.69 97 VAL A C 1
ATOM 768 O O . VAL A 1 97 ? -16.906 5.336 9.391 1 96.69 97 VAL A O 1
ATOM 771 N N . SER A 1 98 ? -15.445 6.234 8.016 1 96.88 98 SER A N 1
ATOM 772 C CA . SER A 1 98 ? -15.016 4.957 7.449 1 96.88 98 SER A CA 1
ATOM 773 C C . SER A 1 98 ? -14.234 4.137 8.469 1 96.88 98 SER A C 1
ATOM 775 O O . SER A 1 98 ? -13.867 4.641 9.531 1 96.88 98 SER A O 1
ATOM 777 N N . GLU A 1 99 ? -13.898 2.898 8.094 1 91.44 99 GLU A N 1
ATOM 778 C CA . GLU A 1 99 ? -13.156 1.993 8.969 1 91.44 99 GLU A CA 1
ATOM 779 C C . GLU A 1 99 ? -11.711 2.457 9.148 1 91.44 99 GLU A C 1
ATOM 781 O O . GLU A 1 99 ? -11.078 2.146 10.156 1 91.44 99 GLU A O 1
ATOM 786 N N . ASN A 1 100 ? -11.266 3.252 8.219 1 90.94 100 ASN A N 1
ATOM 787 C CA . ASN A 1 100 ? -9.898 3.717 8.383 1 90.94 100 ASN A CA 1
ATOM 788 C C . ASN A 1 100 ? -9.844 5.141 8.922 1 90.94 100 ASN A C 1
ATOM 790 O O . ASN A 1 100 ? -8.789 5.777 8.906 1 90.94 100 ASN A O 1
ATOM 794 N N . GLY A 1 101 ? -10.953 5.691 9.352 1 94.31 101 GLY A N 1
ATOM 795 C CA . GLY A 1 101 ? -10.977 6.91 10.148 1 94.31 101 GLY A CA 1
ATOM 796 C C . GLY A 1 101 ? -11.352 8.141 9.352 1 94.31 101 GLY A C 1
ATOM 797 O O . GLY A 1 101 ? -11.727 9.164 9.922 1 94.31 101 GLY A O 1
ATOM 798 N N . GLY A 1 102 ? -11.219 8.078 7.996 1 96.88 102 GLY A N 1
ATOM 799 C CA . GLY A 1 102 ? -11.617 9.211 7.172 1 96.88 102 GLY A CA 1
ATOM 800 C C . GLY A 1 102 ? -13.117 9.414 7.117 1 96.88 102 GLY A C 1
ATOM 801 O O . GLY A 1 102 ? -13.883 8.438 7.086 1 96.88 102 GLY A O 1
ATOM 802 N N . TRP A 1 103 ? -13.547 10.633 7.145 1 97.62 103 TRP A N 1
ATOM 803 C CA . TRP A 1 103 ? -14.977 10.938 7.137 1 97.62 103 TRP A CA 1
ATOM 804 C C . TRP A 1 103 ? -15.586 10.672 5.766 1 97.62 103 TRP A C 1
ATOM 806 O O . TRP A 1 103 ? -14.984 11.008 4.738 1 97.62 103 TRP A O 1
ATOM 816 N N . CYS A 1 104 ? -16.781 10.062 5.742 1 98.25 104 CYS A N 1
ATOM 817 C CA . CYS A 1 104 ? -17.438 9.641 4.504 1 98.25 104 CYS A CA 1
ATOM 818 C C . CYS A 1 104 ? -18.047 10.836 3.779 1 98.25 104 CYS A C 1
ATOM 820 O O . CYS A 1 104 ? -17.906 11.977 4.219 1 98.25 104 CYS A O 1
ATOM 822 N N . LYS A 1 105 ? -18.656 10.648 2.703 1 97.5 105 LYS A N 1
ATOM 823 C CA . LYS A 1 105 ? -19.016 11.648 1.703 1 97.5 105 LYS A CA 1
ATOM 824 C C . LYS A 1 105 ? -19.859 12.758 2.32 1 97.5 105 LYS A C 1
ATOM 826 O O . LYS A 1 105 ? -19.516 13.938 2.193 1 97.5 105 LYS A O 1
ATOM 831 N N . ALA A 1 106 ? -20.906 12.438 3.014 1 96.25 106 ALA A N 1
ATOM 832 C CA . ALA A 1 106 ? -21.797 13.445 3.576 1 96.25 106 ALA A CA 1
ATOM 833 C C . ALA A 1 106 ? -21.094 14.266 4.656 1 96.25 106 ALA A C 1
ATOM 835 O O . ALA A 1 106 ? -21.188 15.492 4.684 1 96.25 106 ALA A O 1
ATOM 836 N N . ALA A 1 107 ? -20.359 13.586 5.477 1 95.69 107 ALA A N 1
ATOM 837 C CA . ALA A 1 107 ? -19.688 14.234 6.598 1 95.69 107 ALA A CA 1
ATOM 838 C C . ALA A 1 107 ? -18.531 15.109 6.117 1 95.69 107 ALA A C 1
ATOM 840 O O . ALA A 1 107 ? -18.203 16.125 6.742 1 95.69 107 ALA A O 1
ATOM 841 N N . SER A 1 108 ? -17.922 14.758 5.008 1 95.94 108 SER A N 1
ATOM 842 C CA . SER A 1 108 ? -16.734 15.469 4.551 1 95.94 108 SER A CA 1
ATOM 843 C C . SER A 1 108 ? -17.094 16.562 3.555 1 95.94 108 SER A C 1
ATOM 845 O O . SER A 1 108 ? -16.219 17.297 3.096 1 95.94 108 SER A O 1
ATOM 847 N N . SER A 1 109 ? -18.328 16.75 3.271 1 95.19 109 SER A N 1
ATOM 848 C CA . SER A 1 109 ? -18.812 17.734 2.307 1 95.19 109 SER A CA 1
ATOM 849 C C . SER A 1 109 ? -18.672 19.141 2.852 1 95.19 109 SER A C 1
ATOM 851 O O . SER A 1 109 ? -18.797 19.375 4.059 1 95.19 109 SER A O 1
ATOM 853 N N . PRO A 1 110 ? -18.469 20.078 1.895 1 94 110 PRO A N 1
ATOM 854 C CA . PRO A 1 110 ? -18.438 21.484 2.334 1 94 110 PRO A CA 1
ATOM 855 C C . PRO A 1 110 ? -19.75 21.922 2.961 1 94 110 PRO A C 1
ATOM 857 O O . PRO A 1 110 ? -19.781 22.922 3.688 1 94 110 PRO A O 1
ATOM 860 N N . ASN A 1 111 ? -20.797 21.234 2.723 1 93.06 111 ASN A N 1
ATOM 861 C CA . ASN A 1 111 ? -22.109 21.594 3.244 1 93.06 111 ASN A CA 1
ATOM 862 C C . ASN A 1 111 ? -22.391 20.922 4.586 1 93.06 111 ASN A C 1
ATOM 864 O O . ASN A 1 111 ? -23.422 21.172 5.207 1 93.06 111 ASN A O 1
ATOM 868 N N . SER A 1 112 ? -21.484 20.109 4.988 1 93.56 112 SER A N 1
ATOM 869 C CA . SER A 1 112 ? -21.656 19.422 6.266 1 93.56 112 SER A CA 1
ATOM 870 C C . SER A 1 112 ? -21.484 20.391 7.438 1 93.56 112 SER A C 1
ATOM 872 O O . SER A 1 112 ? -20.531 21.172 7.473 1 93.56 112 SER A O 1
ATOM 874 N N . PRO A 1 113 ? -22.359 20.344 8.445 1 90.75 113 PRO A N 1
ATOM 875 C CA . PRO A 1 113 ? -22.203 21.188 9.641 1 90.75 113 PRO A CA 1
ATOM 876 C C . PRO A 1 113 ? -21.078 20.688 10.547 1 90.75 113 PRO A C 1
ATOM 878 O O . PRO A 1 113 ? -20.734 21.359 11.531 1 90.75 113 PRO A O 1
ATOM 881 N N . SER A 1 114 ? -20.5 19.594 10.164 1 88.44 114 SER A N 1
ATOM 882 C CA . SER A 1 114 ? -19.484 18.984 11.016 1 88.44 114 SER A CA 1
ATOM 883 C C . SER A 1 114 ? -18.156 19.719 10.914 1 88.44 114 SER A C 1
ATOM 885 O O . SER A 1 114 ? -17.266 19.531 11.75 1 88.44 114 SER A O 1
ATOM 887 N N . HIS A 1 115 ? -17.984 20.531 9.938 1 90.69 115 HIS A N 1
ATOM 888 C CA . HIS A 1 115 ? -16.766 21.312 9.766 1 90.69 115 HIS A CA 1
ATOM 889 C C . HIS A 1 115 ? -16.984 22.766 10.141 1 90.69 115 HIS A C 1
ATOM 891 O O . HIS A 1 115 ? -17.906 23.406 9.641 1 90.69 115 HIS A O 1
ATOM 897 N N . VAL A 1 116 ? -16.172 23.156 11.031 1 91.44 116 VAL A N 1
ATOM 898 C CA . VAL A 1 116 ? -16.25 24.547 11.484 1 91.44 116 VAL A CA 1
ATOM 899 C C . VAL A 1 116 ? -14.969 25.281 11.086 1 91.44 116 VAL A C 1
ATOM 901 O O . VAL A 1 116 ? -13.859 24.844 11.406 1 91.44 116 VAL A O 1
ATOM 904 N N . THR A 1 117 ? -15.141 26.359 10.367 1 94.94 117 THR A N 1
ATOM 905 C CA . THR A 1 117 ? -14.023 27.188 9.961 1 94.94 117 THR A CA 1
ATOM 906 C C . THR A 1 117 ? -13.969 28.469 10.805 1 94.94 117 THR A C 1
ATOM 908 O O . THR A 1 117 ? -15.008 29.078 11.078 1 94.94 117 THR A O 1
ATOM 911 N N . ASP A 1 118 ? -12.867 28.844 11.25 1 97.94 118 ASP A N 1
ATOM 912 C CA . ASP A 1 118 ? -12.641 30.031 12.062 1 97.94 118 ASP A CA 1
ATOM 913 C C . ASP A 1 118 ? -11.992 31.156 11.242 1 97.94 118 ASP A C 1
ATOM 915 O O . ASP A 1 118 ? -10.789 31.125 11 1 97.94 118 ASP A O 1
ATOM 919 N N . THR A 1 119 ? -12.766 32.125 10.883 1 97.62 119 THR A N 1
ATOM 920 C CA . THR A 1 119 ? -12.312 33.156 9.961 1 97.62 119 THR A CA 1
ATOM 921 C C . THR A 1 119 ? -11.195 34 10.586 1 97.62 119 THR A C 1
ATOM 923 O O . THR A 1 119 ? -10.211 34.312 9.922 1 97.62 119 THR A O 1
ATOM 926 N N . GLN A 1 120 ? -11.352 34.344 11.836 1 98.06 120 GLN A N 1
ATOM 927 C CA . GLN A 1 120 ? -10.336 35.156 12.492 1 98.06 120 GLN A CA 1
ATOM 928 C C . GLN A 1 120 ? -9.031 34.406 12.648 1 98.06 120 GLN A C 1
ATOM 930 O O . GLN A 1 120 ? -7.949 34.938 12.453 1 98.06 120 GLN A O 1
ATOM 935 N N . PHE A 1 121 ? -9.188 33.156 13.008 1 98.44 121 PHE A N 1
ATOM 936 C CA . PHE A 1 121 ? -8.031 32.25 13.078 1 98.44 121 PHE A CA 1
ATOM 937 C C . PHE A 1 121 ? -7.332 32.188 11.727 1 98.44 121 PHE A C 1
ATOM 939 O O . PHE A 1 121 ? -6.102 32.25 11.656 1 98.44 121 PHE A O 1
ATOM 946 N N . SER A 1 122 ? -8.094 32.094 10.602 1 98.5 122 SER A N 1
ATOM 947 C CA . SER A 1 122 ? -7.547 32 9.25 1 98.5 122 SER A CA 1
ATOM 948 C C . SER A 1 122 ? -6.77 33.25 8.883 1 98.5 122 SER A C 1
ATOM 950 O O . SER A 1 122 ? -5.727 33.188 8.227 1 98.5 122 SER A O 1
ATOM 952 N N . GLU A 1 123 ? -7.25 34.375 9.297 1 98.31 123 GLU A N 1
ATOM 953 C CA . GLU A 1 123 ? -6.562 35.625 9.023 1 98.31 123 GLU A CA 1
ATOM 954 C C . GLU A 1 123 ? -5.211 35.688 9.734 1 98.31 123 GLU A C 1
ATOM 956 O O . GLU A 1 123 ? -4.207 36.094 9.141 1 98.31 123 GLU A O 1
ATOM 961 N N . ALA A 1 124 ? -5.258 35.312 10.984 1 98.62 124 ALA A N 1
ATOM 962 C CA . ALA A 1 124 ? -4.02 35.281 11.766 1 98.62 124 ALA A CA 1
ATOM 963 C C . ALA A 1 124 ? -3.014 34.312 11.156 1 98.62 124 ALA A C 1
ATOM 965 O O . ALA A 1 124 ? -1.822 34.625 11.062 1 98.62 124 ALA A O 1
ATOM 966 N N . MET A 1 125 ? -3.469 33.156 10.727 1 98.69 125 MET A N 1
ATOM 967 C CA . MET A 1 125 ? -2.604 32.156 10.078 1 98.69 125 MET A CA 1
ATOM 968 C C . MET A 1 125 ? -1.984 32.719 8.812 1 98.69 125 MET A C 1
ATOM 970 O O . MET A 1 125 ? -0.793 32.531 8.555 1 98.69 125 MET A O 1
ATOM 974 N N . SER A 1 126 ? -2.83 33.375 8.039 1 98.62 126 SER A N 1
ATOM 975 C CA . SER A 1 126 ? -2.359 33.969 6.789 1 98.62 126 SER A CA 1
ATOM 976 C C . SER A 1 126 ? -1.233 34.969 7.031 1 98.62 126 SER A C 1
ATOM 978 O O . SER A 1 126 ? -0.215 34.938 6.34 1 98.62 126 SER A O 1
ATOM 980 N N . SER A 1 127 ? -1.447 35.812 7.996 1 98.38 127 SER A N 1
ATOM 981 C CA . SER A 1 127 ? -0.432 36.812 8.344 1 98.38 127 SER A CA 1
ATOM 982 C C . SER A 1 127 ? 0.846 36.156 8.836 1 98.38 127 SER A C 1
ATOM 984 O O . SER A 1 127 ? 1.947 36.531 8.43 1 98.38 127 SER A O 1
ATOM 986 N N . PHE A 1 128 ? 0.74 35.156 9.648 1 98.69 128 PHE A N 1
ATOM 987 C CA . PHE A 1 128 ? 1.874 34.438 10.211 1 98.69 128 PHE A CA 1
ATOM 988 C C . PHE A 1 128 ? 2.666 33.75 9.109 1 98.69 128 PHE A C 1
ATOM 990 O O . PHE A 1 128 ? 3.896 33.688 9.164 1 98.69 128 PHE A O 1
ATOM 997 N N . LEU A 1 129 ? 1.979 33.25 8.062 1 98.88 129 LEU A N 1
ATOM 998 C CA . LEU A 1 129 ? 2.576 32.438 7.023 1 98.88 129 LEU A CA 1
ATOM 999 C C . LEU A 1 129 ? 2.863 33.25 5.773 1 98.88 129 LEU A C 1
ATOM 1001 O O . LEU A 1 129 ? 3.004 32.719 4.68 1 98.88 129 LEU A O 1
ATOM 1005 N N . LYS A 1 130 ? 2.91 34.531 5.93 1 98.81 130 LYS A N 1
ATOM 1006 C CA . LYS A 1 130 ? 3.145 35.438 4.797 1 98.81 130 LYS A CA 1
ATOM 1007 C C . LYS A 1 130 ? 4.434 35.062 4.07 1 98.81 130 LYS A C 1
ATOM 1009 O O . LYS A 1 130 ? 5.477 34.875 4.699 1 98.81 130 LYS A O 1
ATOM 1014 N N . GLY A 1 131 ? 4.301 34.875 2.727 1 98.81 131 GLY A N 1
ATOM 1015 C CA . GLY A 1 131 ? 5.457 34.625 1.885 1 98.81 131 GLY A CA 1
ATOM 1016 C C . GLY A 1 131 ? 5.918 33.156 1.939 1 98.81 131 GLY A C 1
ATOM 1017 O O . GLY A 1 131 ? 7.027 32.844 1.507 1 98.81 131 GLY A O 1
ATOM 1018 N N . LYS A 1 132 ? 5.09 32.25 2.463 1 98.88 132 LYS A N 1
ATOM 1019 C CA . LYS A 1 132 ? 5.504 30.859 2.65 1 98.88 132 LYS A CA 1
ATOM 1020 C C . LYS A 1 132 ? 4.73 29.938 1.725 1 98.88 132 LYS A C 1
ATOM 1022 O O . LYS A 1 132 ? 3.59 30.219 1.354 1 98.88 132 LYS A O 1
ATOM 1027 N N . ARG A 1 133 ? 5.379 28.875 1.246 1 98.81 133 ARG A N 1
ATOM 1028 C CA . ARG A 1 133 ? 4.695 27.703 0.687 1 98.81 133 ARG A CA 1
ATOM 1029 C C . ARG A 1 133 ? 4.164 26.797 1.792 1 98.81 133 ARG A C 1
ATOM 1031 O O . ARG A 1 133 ? 4.934 26.328 2.635 1 98.81 133 ARG A O 1
ATOM 1038 N N . VAL A 1 134 ? 2.84 26.516 1.764 1 98.94 134 VAL A N 1
ATOM 1039 C CA . VAL A 1 134 ? 2.197 25.906 2.924 1 98.94 134 VAL A CA 1
ATOM 1040 C C . VAL A 1 134 ? 1.458 24.641 2.498 1 98.94 134 VAL A C 1
ATOM 1042 O O . VAL A 1 134 ? 0.833 24.609 1.435 1 98.94 134 VAL A O 1
ATOM 1045 N N . ALA A 1 135 ? 1.546 23.625 3.295 1 98.88 135 ALA A N 1
ATOM 1046 C CA . ALA A 1 135 ? 0.676 22.453 3.164 1 98.88 135 ALA A CA 1
ATOM 1047 C C . ALA A 1 135 ? -0.217 22.297 4.391 1 98.88 135 ALA A C 1
ATOM 1049 O O . ALA A 1 135 ? 0.233 22.484 5.523 1 98.88 135 ALA A O 1
ATOM 1050 N N . SER A 1 136 ? -1.447 22.031 4.117 1 98.94 136 SER A N 1
ATOM 1051 C CA . SER A 1 136 ? -2.373 21.641 5.176 1 98.94 136 SER A CA 1
ATOM 1052 C C . SER A 1 136 ? -2.633 20.141 5.16 1 98.94 136 SER A C 1
ATOM 1054 O O . SER A 1 136 ? -3.141 19.609 4.172 1 98.94 136 SER A O 1
ATOM 1056 N N . PHE A 1 137 ? -2.301 19.484 6.223 1 98.88 137 PHE A N 1
ATOM 1057 C CA . PHE A 1 137 ? -2.547 18.062 6.418 1 98.88 137 PHE A CA 1
ATOM 1058 C C . PHE A 1 137 ? -3.812 17.828 7.234 1 98.88 137 PHE A C 1
ATOM 1060 O O . PHE A 1 137 ? -3.779 17.875 8.469 1 98.88 137 PHE A O 1
ATOM 1067 N N . GLY A 1 138 ? -4.883 17.594 6.559 1 98.31 138 GLY A N 1
ATOM 1068 C CA . GLY A 1 138 ? -6.203 17.531 7.164 1 98.31 138 GLY A CA 1
ATOM 1069 C C . GLY A 1 138 ? -6.965 18.844 7.051 1 98.31 138 GLY A C 1
ATOM 1070 O O . GLY A 1 138 ? -7.34 19.438 8.062 1 98.31 138 GLY A O 1
ATOM 1071 N N . ASP A 1 139 ? -7.332 19.203 5.805 1 98.25 139 ASP A N 1
ATOM 1072 C CA . ASP A 1 139 ? -7.926 20.516 5.551 1 98.25 139 ASP A CA 1
ATOM 1073 C C . ASP A 1 139 ? -9.445 20.422 5.5 1 98.25 139 ASP A C 1
ATOM 1075 O O . ASP A 1 139 ? -10.125 21.406 5.188 1 98.25 139 ASP A O 1
ATOM 1079 N N . GLY A 1 140 ? -9.945 19.188 5.723 1 97.25 140 GLY A N 1
ATOM 1080 C CA . GLY A 1 140 ? -11.383 19.016 5.617 1 97.25 140 GLY A CA 1
ATOM 1081 C C . GLY A 1 140 ? -11.922 19.359 4.238 1 97.25 140 GLY A C 1
ATOM 1082 O O . GLY A 1 140 ? -11.414 18.859 3.229 1 97.25 140 GLY A O 1
ATOM 1083 N N . PRO A 1 141 ? -12.945 20.094 4.203 1 97.31 141 PRO A N 1
ATOM 1084 C CA . PRO A 1 141 ? -13.523 20.422 2.896 1 97.31 141 PRO A CA 1
ATOM 1085 C C . PRO A 1 141 ? -12.789 21.562 2.195 1 97.31 141 PRO A C 1
ATOM 1087 O O . PRO A 1 141 ? -13.258 22.062 1.173 1 97.31 141 PRO A O 1
ATOM 1090 N N . GLY A 1 142 ? -11.664 22.016 2.719 1 98 142 GLY A N 1
ATOM 1091 C CA . GLY A 1 142 ? -10.812 22.969 2.01 1 98 142 GLY A CA 1
ATOM 1092 C C . GLY A 1 142 ? -11.203 24.406 2.242 1 98 142 GLY A C 1
ATOM 1093 O O . GLY A 1 142 ? -10.844 25.281 1.45 1 98 142 GLY A O 1
ATOM 1094 N N . GLU A 1 143 ? -11.953 24.766 3.309 1 97.38 143 GLU A N 1
ATOM 1095 C CA . GLU A 1 143 ? -12.375 26.125 3.586 1 97.38 143 GLU A CA 1
ATOM 1096 C C . GLU A 1 143 ? -11.188 27 4.004 1 97.38 143 GLU A C 1
ATOM 1098 O O . GLU A 1 143 ? -11.125 28.172 3.654 1 97.38 143 GLU A O 1
ATOM 1103 N N . TYR A 1 144 ? -10.258 26.453 4.762 1 97.94 144 TYR A N 1
ATOM 1104 C CA . TYR A 1 144 ? -9.062 27.203 5.105 1 97.94 144 TYR A CA 1
ATOM 1105 C C . TYR A 1 144 ? -8.242 27.531 3.859 1 97.94 144 TYR A C 1
ATOM 1107 O O . TYR A 1 144 ? -7.703 28.625 3.73 1 97.94 144 TYR A O 1
ATOM 1115 N N . LYS A 1 145 ? -8.148 26.531 2.947 1 98.56 145 LYS A N 1
ATOM 1116 C CA . LYS A 1 145 ? -7.477 26.797 1.681 1 98.56 145 LYS A CA 1
ATOM 1117 C C . LYS A 1 145 ? -8.109 28 0.968 1 98.56 145 LYS A C 1
ATOM 1119 O O . LYS A 1 145 ? -7.41 28.922 0.565 1 98.56 145 LYS A O 1
ATOM 1124 N N . LYS A 1 146 ? -9.43 27.969 0.845 1 97.94 146 LYS A N 1
ATOM 1125 C CA . LYS A 1 146 ? -10.156 29.047 0.181 1 97.94 146 LYS A CA 1
ATOM 1126 C C . LYS A 1 146 ? -9.852 30.406 0.817 1 97.94 146 LYS A C 1
ATOM 1128 O O . LYS A 1 146 ? -9.539 31.359 0.116 1 97.94 146 LYS A O 1
ATOM 1133 N N . LEU A 1 147 ? -9.891 30.5 2.092 1 98.12 147 LEU A N 1
ATOM 1134 C CA . LEU A 1 147 ? -9.695 31.75 2.816 1 98.12 147 LEU A CA 1
ATOM 1135 C C . LEU A 1 147 ? -8.258 32.219 2.688 1 98.12 147 LEU A C 1
ATOM 1137 O O . LEU A 1 147 ? -8.008 33.375 2.295 1 98.12 147 LEU A O 1
ATOM 1141 N N . LEU A 1 148 ? -7.27 31.359 2.953 1 98.62 148 LEU A N 1
ATOM 1142 C CA . LEU A 1 148 ? -5.871 31.781 2.953 1 98.62 148 LEU A CA 1
ATOM 1143 C C . LEU A 1 148 ? -5.438 32.219 1.557 1 98.62 148 LEU A C 1
ATOM 1145 O O . LEU A 1 148 ? -4.688 33.188 1.408 1 98.62 148 LEU A O 1
ATOM 1149 N N . GLU A 1 149 ? -5.91 31.469 0.578 1 98.38 149 GLU A N 1
ATOM 1150 C CA . GLU A 1 149 ? -5.602 31.875 -0.79 1 98.38 149 GLU A CA 1
ATOM 1151 C C . GLU A 1 149 ? -6.227 33.219 -1.117 1 98.38 149 GLU A C 1
ATOM 1153 O O . GLU A 1 149 ? -5.621 34.031 -1.815 1 98.38 149 GLU A O 1
ATOM 1158 N N . SER A 1 150 ? -7.426 33.5 -0.615 1 98.25 150 SER A N 1
ATOM 1159 C CA . SER A 1 150 ? -8.133 34.75 -0.917 1 98.25 150 SER A CA 1
ATOM 1160 C C . SER A 1 150 ? -7.418 35.938 -0.304 1 98.25 150 SER A C 1
ATOM 1162 O O . SER A 1 150 ? -7.5 37.062 -0.829 1 98.25 150 SER A O 1
ATOM 1164 N N . TYR A 1 151 ? -6.723 35.75 0.817 1 98.19 151 TYR A N 1
ATOM 1165 C CA . TYR A 1 151 ? -6.016 36.812 1.484 1 98.19 151 TYR A CA 1
ATOM 1166 C C . TYR A 1 151 ? -4.789 37.25 0.688 1 98.19 151 TYR A C 1
ATOM 1168 O O . TYR A 1 151 ? -4.266 38.344 0.875 1 98.19 151 TYR A O 1
ATOM 1176 N N . GLY A 1 152 ? -4.172 36.312 -0.098 1 98.12 152 GLY A N 1
ATOM 1177 C CA . GLY A 1 152 ? -3.102 36.625 -1.028 1 98.12 152 GLY A CA 1
ATOM 1178 C C . GLY A 1 152 ? -1.754 36.781 -0.353 1 98.12 152 GLY A C 1
ATOM 1179 O O . GLY A 1 152 ? -0.845 37.406 -0.912 1 98.12 152 GLY A O 1
ATOM 1180 N N . GLU A 1 153 ? -1.605 36.281 0.836 1 98.56 153 GLU A N 1
ATOM 1181 C CA . GLU A 1 153 ? -0.38 36.5 1.592 1 98.56 153 GLU A CA 1
ATOM 1182 C C . GLU A 1 153 ? 0.581 35.344 1.474 1 98.56 153 GLU A C 1
ATOM 1184 O O . GLU A 1 153 ? 1.798 35.5 1.567 1 98.56 153 GLU A O 1
ATOM 1189 N N . VAL A 1 154 ? 0.108 34.125 1.292 1 98.75 154 VAL A N 1
ATOM 1190 C CA . VAL A 1 154 ? 0.966 32.938 1.17 1 98.75 154 VAL A CA 1
ATOM 1191 C C . VAL A 1 154 ? 1.392 32.75 -0.285 1 98.75 154 VAL A C 1
ATOM 1193 O O . VAL A 1 154 ? 0.68 33.188 -1.203 1 98.75 154 VAL A O 1
ATOM 1196 N N . VAL A 1 155 ? 2.566 32.156 -0.558 1 98.75 155 VAL A N 1
ATOM 1197 C CA . VAL A 1 155 ? 3.027 31.875 -1.913 1 98.75 155 VAL A CA 1
ATOM 1198 C C . VAL A 1 155 ? 2.168 30.766 -2.531 1 98.75 155 VAL A C 1
ATOM 1200 O O . VAL A 1 155 ? 1.784 30.859 -3.699 1 98.75 155 VAL A O 1
ATOM 1203 N N . SER A 1 156 ? 1.862 29.75 -1.779 1 98.69 156 SER A N 1
ATOM 1204 C CA . SER A 1 156 ? 0.987 28.656 -2.189 1 98.69 156 SER A CA 1
ATOM 1205 C C . SER A 1 156 ? 0.395 27.938 -0.98 1 98.69 156 SER A C 1
ATOM 1207 O O . SER A 1 156 ? 0.936 28.016 0.125 1 98.69 156 SER A O 1
ATOM 1209 N N . TYR A 1 157 ? -0.723 27.359 -1.163 1 98.81 157 TYR A N 1
ATOM 1210 C CA . TYR A 1 157 ? -1.421 26.547 -0.167 1 98.81 157 TYR A CA 1
ATOM 1211 C C . TYR A 1 157 ? -1.896 25.234 -0.767 1 98.81 157 TYR A C 1
ATOM 1213 O O . TYR A 1 157 ? -2.775 25.219 -1.632 1 98.81 157 TYR A O 1
ATOM 1221 N N . THR A 1 158 ? -1.304 24.109 -0.383 1 98.88 158 THR A N 1
ATOM 1222 C CA . THR A 1 158 ? -1.709 22.766 -0.802 1 98.88 158 THR A CA 1
ATOM 1223 C C . THR A 1 158 ? -2.512 22.078 0.298 1 98.88 158 THR A C 1
ATOM 1225 O O . THR A 1 158 ? -2.068 22.016 1.446 1 98.88 158 THR A O 1
ATOM 1228 N N . ALA A 1 159 ? -3.68 21.609 -0.05 1 98.94 159 ALA A N 1
ATOM 1229 C CA . ALA A 1 159 ? -4.574 21.016 0.941 1 98.94 159 ALA A CA 1
ATOM 1230 C C . ALA A 1 159 ? -4.656 19.5 0.765 1 98.94 159 ALA A C 1
ATOM 1232 O O . ALA A 1 159 ? -4.934 19 -0.333 1 98.94 159 ALA A O 1
ATOM 1233 N N . TYR A 1 160 ? -4.422 18.734 1.866 1 98.88 160 TYR A N 1
ATOM 1234 C CA . TYR A 1 160 ? -4.594 17.297 1.937 1 98.88 160 TYR A CA 1
ATOM 1235 C C . TYR A 1 160 ? -5.648 16.922 2.971 1 98.88 160 TYR A C 1
ATOM 1237 O O . TYR A 1 160 ? -5.848 17.641 3.953 1 98.88 160 TYR A O 1
ATOM 1245 N N . ASP A 1 161 ? -6.297 15.852 2.771 1 98.88 161 ASP A N 1
ATOM 1246 C CA . ASP A 1 161 ? -7.195 15.297 3.777 1 98.88 161 ASP A CA 1
ATOM 1247 C C . ASP A 1 161 ? -7.352 13.789 3.596 1 98.88 161 ASP A C 1
ATOM 1249 O O . ASP A 1 161 ? -7.285 13.281 2.475 1 98.88 161 ASP A O 1
ATOM 1253 N N . GLY A 1 162 ? -7.602 13.062 4.691 1 98.62 162 GLY A N 1
ATOM 1254 C CA . GLY A 1 162 ? -7.723 11.609 4.66 1 98.62 162 GLY A CA 1
ATOM 1255 C C . GLY A 1 162 ? -9.141 11.133 4.41 1 98.62 162 GLY A C 1
ATOM 1256 O O . GLY A 1 162 ? -9.406 9.93 4.414 1 98.62 162 GLY A O 1
ATOM 1257 N N . ALA A 1 163 ? -10.062 12.062 4.277 1 98.56 163 ALA A N 1
ATOM 1258 C CA . ALA A 1 163 ? -11.422 11.672 3.914 1 98.56 163 ALA A CA 1
ATOM 1259 C C . ALA A 1 163 ? -11.453 11.047 2.52 1 98.56 163 ALA A C 1
ATOM 1261 O O . ALA A 1 163 ? -11.078 11.688 1.538 1 98.56 163 ALA A O 1
ATOM 1262 N N . PRO A 1 164 ? -12 9.836 2.42 1 98.69 164 PRO A N 1
ATOM 1263 C CA . PRO A 1 164 ? -11.852 9.094 1.162 1 98.69 164 PRO A CA 1
ATOM 1264 C C . PRO A 1 164 ? -12.539 9.789 -0.013 1 98.69 164 PRO A C 1
ATOM 1266 O O . PRO A 1 164 ? -12.164 9.57 -1.168 1 98.69 164 PRO A O 1
ATOM 1269 N N . TYR A 1 165 ? -13.516 10.688 0.162 1 98.69 165 TYR A N 1
ATOM 1270 C CA . TYR A 1 165 ? -14.258 11.352 -0.902 1 98.69 165 TYR A CA 1
ATOM 1271 C C . TYR A 1 165 ? -13.867 12.82 -1.01 1 98.69 165 TYR A C 1
ATOM 1273 O O . TYR A 1 165 ? -14.539 13.594 -1.695 1 98.69 165 TYR A O 1
ATOM 1281 N N . CYS A 1 166 ? -12.82 13.234 -0.35 1 98.56 166 CYS A N 1
ATOM 1282 C CA . CYS A 1 166 ? -12.508 14.656 -0.251 1 98.56 166 CYS A CA 1
ATOM 1283 C C . CYS A 1 166 ? -12.305 15.266 -1.633 1 98.56 166 CYS A C 1
ATOM 1285 O O . CYS A 1 166 ? -12.727 16.406 -1.882 1 98.56 166 CYS A O 1
ATOM 1287 N N . GLU A 1 167 ? -11.648 14.523 -2.551 1 98.75 167 GLU A N 1
ATOM 1288 C CA . GLU A 1 167 ? -11.414 15.062 -3.889 1 98.75 167 GLU A CA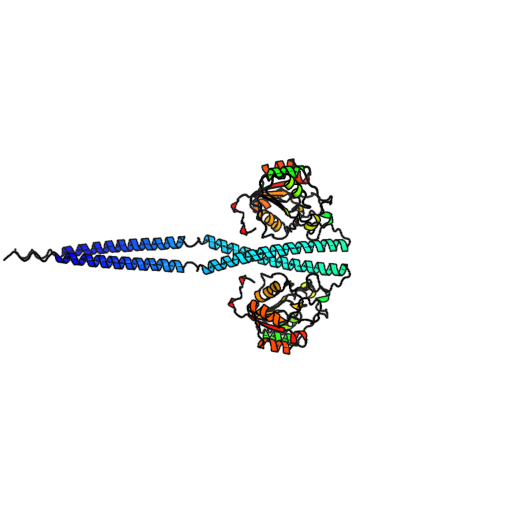 1
ATOM 1289 C C . GLU A 1 167 ? -12.727 15.289 -4.629 1 98.75 167 GLU A C 1
ATOM 1291 O O . GLU A 1 167 ? -12.914 16.328 -5.273 1 98.75 167 GLU A O 1
ATOM 1296 N N . GLU A 1 168 ? -13.625 14.375 -4.492 1 98.44 168 GLU A N 1
ATOM 1297 C CA . GLU A 1 168 ? -14.93 14.469 -5.145 1 98.44 168 GLU A CA 1
ATOM 1298 C C . GLU A 1 168 ? -15.75 15.625 -4.582 1 98.44 168 GLU A C 1
ATOM 1300 O O . GLU A 1 168 ? -16.234 16.469 -5.336 1 98.44 168 GLU A O 1
ATOM 1305 N N . VAL A 1 169 ? -15.883 15.727 -3.277 1 98.06 169 VAL A N 1
ATOM 1306 C CA . VAL A 1 169 ? -16.812 16.656 -2.65 1 98.06 169 VAL A CA 1
ATOM 1307 C C . VAL A 1 169 ? -16.266 18.078 -2.73 1 98.06 169 VAL A C 1
ATOM 1309 O O . VAL A 1 169 ? -17 19.047 -2.521 1 98.06 169 VAL A O 1
ATOM 1312 N N . THR A 1 170 ? -14.977 18.219 -3.016 1 98.25 170 THR A N 1
ATOM 1313 C CA . THR A 1 170 ? -14.375 19.547 -3.072 1 98.25 170 THR A CA 1
ATOM 1314 C C . THR A 1 170 ? -14.031 19.922 -4.512 1 98.25 170 THR A C 1
ATOM 1316 O O . THR A 1 170 ? -13.43 20.969 -4.758 1 98.25 170 THR A O 1
ATOM 1319 N N . GLY A 1 171 ? -14.336 19.031 -5.496 1 97.75 171 GLY A N 1
ATOM 1320 C CA . GLY A 1 171 ? -14 19.281 -6.887 1 97.75 171 GLY A CA 1
ATOM 1321 C C . GLY A 1 171 ? -12.508 19.312 -7.148 1 97.75 171 GLY A C 1
ATOM 1322 O O . GLY A 1 171 ? -12.031 20.078 -7.984 1 97.75 171 GLY A O 1
ATOM 1323 N N . GLY A 1 172 ? -11.703 18.609 -6.32 1 98.06 172 GLY A N 1
ATOM 1324 C CA . GLY A 1 172 ? -10.266 18.484 -6.539 1 98.06 172 GLY A CA 1
ATOM 1325 C C . GLY A 1 172 ? -9.453 19.516 -5.789 1 98.06 172 GLY A C 1
ATOM 1326 O O . GLY A 1 172 ? -8.227 19.516 -5.863 1 98.06 172 GLY A O 1
ATOM 1327 N N . LYS A 1 173 ? -10.062 20.375 -4.992 1 97.75 173 LYS A N 1
ATOM 1328 C CA . LYS A 1 173 ? -9.344 21.406 -4.238 1 97.75 173 LYS A CA 1
ATOM 1329 C C . LYS A 1 173 ? -8.516 20.781 -3.119 1 97.75 173 LYS A C 1
ATOM 1331 O O . LYS A 1 173 ? -7.48 21.328 -2.73 1 97.75 173 LYS A O 1
ATOM 1336 N N . VAL A 1 174 ? -9.039 19.734 -2.586 1 98.75 174 VAL A N 1
ATOM 1337 C CA . VAL A 1 174 ? -8.344 18.984 -1.546 1 98.75 174 VAL A CA 1
ATOM 1338 C C . VAL A 1 174 ? -7.914 17.625 -2.09 1 98.75 174 VAL A C 1
ATOM 1340 O O . VAL A 1 174 ? -8.695 16.938 -2.74 1 98.75 174 VAL A O 1
ATOM 1343 N N . THR A 1 175 ? -6.688 17.266 -1.891 1 98.81 175 THR A N 1
ATOM 1344 C CA . THR A 1 175 ? -6.129 16 -2.367 1 98.81 175 THR A CA 1
ATOM 1345 C C . THR A 1 175 ? -6.137 14.953 -1.258 1 98.81 175 THR A C 1
ATOM 1347 O O . THR A 1 175 ? -5.812 15.258 -0.107 1 98.81 175 THR A O 1
ATOM 1350 N N . PHE A 1 176 ? -6.492 13.766 -1.576 1 98.88 176 PHE A N 1
ATOM 1351 C CA . PHE A 1 176 ? -6.523 12.688 -0.596 1 98.88 176 PHE A CA 1
ATOM 1352 C C . PHE A 1 176 ? -5.113 12.32 -0.144 1 98.88 176 PHE A C 1
ATOM 1354 O O . PHE A 1 176 ? -4.207 12.195 -0.967 1 98.88 176 PHE A O 1
ATOM 1361 N N . LEU A 1 177 ? -4.934 12.203 1.091 1 98.88 177 LEU A N 1
ATOM 1362 C CA . LEU A 1 177 ? -3.701 11.75 1.726 1 98.88 177 LEU A CA 1
ATOM 1363 C C . LEU A 1 177 ? -3.992 11.078 3.062 1 98.88 177 LEU A C 1
ATOM 1365 O O . LEU A 1 177 ? -4.562 11.695 3.963 1 98.88 177 LEU A O 1
ATOM 1369 N N . ASP A 1 178 ? -3.652 9.828 3.207 1 98.81 178 ASP A N 1
ATOM 1370 C CA . ASP A 1 178 ? -3.848 9.109 4.461 1 98.81 178 ASP A CA 1
ATOM 1371 C C . ASP A 1 178 ? -2.625 9.234 5.367 1 98.81 178 ASP A C 1
ATOM 1373 O O . ASP A 1 178 ? -1.567 8.68 5.07 1 98.81 178 ASP A O 1
ATOM 1377 N N . LEU A 1 179 ? -2.773 9.852 6.426 1 98.69 179 LEU A N 1
ATOM 1378 C CA . LEU A 1 179 ? -1.65 10.18 7.297 1 98.69 179 LEU A CA 1
ATOM 1379 C C . LEU A 1 179 ? -1.325 9.008 8.219 1 98.69 179 LEU A C 1
ATOM 1381 O O . LEU A 1 179 ? -0.362 9.07 8.992 1 98.69 179 LEU A O 1
ATOM 1385 N N . THR A 1 180 ? -2.102 7.902 8.133 1 98.5 180 THR A N 1
ATOM 1386 C CA . THR A 1 180 ? -1.777 6.703 8.891 1 98.5 180 THR A CA 1
ATOM 1387 C C . THR A 1 180 ? -0.849 5.793 8.102 1 98.5 180 THR A C 1
ATOM 1389 O O . THR A 1 180 ? -0.416 4.75 8.594 1 98.5 180 THR A O 1
ATOM 1392 N N . ALA A 1 181 ? -0.501 6.137 6.891 1 98.5 181 ALA A N 1
ATOM 1393 C CA . ALA A 1 181 ? 0.48 5.434 6.07 1 98.5 181 ALA A CA 1
ATOM 1394 C C . ALA A 1 181 ? 1.707 6.301 5.812 1 98.5 181 ALA A C 1
ATOM 1396 O O . ALA A 1 181 ? 1.589 7.52 5.645 1 98.5 181 ALA A O 1
ATOM 1397 N N . PRO A 1 182 ? 2.914 5.684 5.727 1 98.69 182 PRO A N 1
ATOM 1398 C CA . PRO A 1 182 ? 4.082 6.496 5.379 1 98.69 182 PRO A CA 1
ATOM 1399 C C . PRO A 1 182 ? 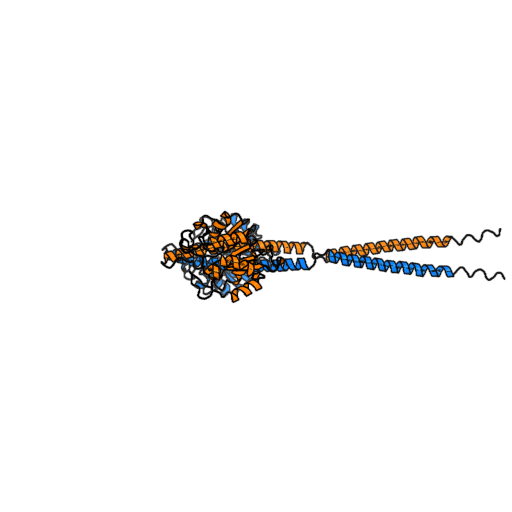3.955 7.164 4.012 1 98.69 182 PRO A C 1
ATOM 1401 O O . PRO A 1 182 ? 3.602 6.504 3.031 1 98.69 182 PRO A O 1
ATOM 1404 N N . GLN A 1 183 ? 4.219 8.422 3.979 1 98.81 183 GLN A N 1
ATOM 1405 C CA . GLN A 1 183 ? 4.125 9.203 2.752 1 98.81 183 GLN A CA 1
ATOM 1406 C C . GLN A 1 183 ? 5.504 9.625 2.258 1 98.81 183 GLN A C 1
ATOM 1408 O O . GLN A 1 183 ? 6.277 10.227 3.004 1 98.81 183 GLN A O 1
ATOM 1413 N N . TYR A 1 184 ? 5.82 9.273 1.067 1 98.56 184 TYR A N 1
ATOM 1414 C CA . TYR A 1 184 ? 7.055 9.648 0.389 1 98.56 184 TYR A CA 1
ATOM 1415 C C . TYR A 1 184 ? 6.766 10.219 -0.997 1 98.56 184 TYR A C 1
ATOM 1417 O O . TYR A 1 184 ? 5.703 9.969 -1.565 1 98.56 184 TYR A O 1
ATOM 1425 N N . GLY A 1 185 ? 7.676 10.992 -1.477 1 97.19 185 GLY A N 1
ATOM 1426 C CA . GLY A 1 185 ? 7.559 11.539 -2.82 1 97.19 185 GLY A CA 1
ATOM 1427 C C . GLY A 1 185 ? 6.695 12.781 -2.889 1 97.19 185 GLY A C 1
ATOM 1428 O O . GLY A 1 185 ? 6.246 13.172 -3.967 1 97.19 185 GLY A O 1
ATOM 1429 N N . LEU A 1 186 ? 6.367 13.367 -1.762 1 97.94 186 LEU A N 1
ATOM 1430 C CA . LEU A 1 186 ? 5.613 14.617 -1.709 1 97.94 186 LEU A CA 1
ATOM 1431 C C . LEU A 1 186 ? 6.551 15.82 -1.729 1 97.94 186 LEU A C 1
ATOM 1433 O O . LEU A 1 186 ? 7.73 15.695 -1.384 1 97.94 186 LEU A O 1
ATOM 1437 N N . PRO A 1 187 ? 6.059 16.953 -2.084 1 97.88 187 PRO A N 1
ATOM 1438 C CA . PRO A 1 187 ? 6.879 18.156 -1.997 1 97.88 187 PRO A CA 1
ATOM 1439 C C . PRO A 1 187 ? 7.23 18.531 -0.559 1 97.88 187 PRO A C 1
ATOM 1441 O O . PRO A 1 187 ? 6.598 18.047 0.382 1 97.88 187 PRO A O 1
ATOM 1444 N N . ILE A 1 188 ? 8.266 19.312 -0.479 1 98.38 188 ILE A N 1
ATOM 1445 C CA . ILE A 1 188 ? 8.609 19.938 0.792 1 98.38 188 ILE A CA 1
ATOM 1446 C C . ILE A 1 188 ? 8.062 21.359 0.829 1 98.38 188 ILE A C 1
ATOM 1448 O O . ILE A 1 188 ? 8.156 22.094 -0.158 1 98.38 188 ILE A O 1
ATOM 1452 N N . PHE A 1 189 ? 7.492 21.734 1.913 1 98.81 189 PHE A N 1
ATOM 1453 C CA . PHE A 1 189 ? 6.906 23.047 2.109 1 98.81 189 PHE A CA 1
ATOM 1454 C C . PHE A 1 189 ? 7.68 23.828 3.164 1 98.81 189 PHE A C 1
ATOM 1456 O O . PHE A 1 189 ? 8.469 23.25 3.92 1 98.81 189 PHE A O 1
ATOM 1463 N N . ASP A 1 190 ? 7.52 25.109 3.131 1 98.81 190 ASP A N 1
ATOM 1464 C CA . ASP A 1 190 ? 8.133 25.906 4.191 1 98.81 190 ASP A CA 1
ATOM 1465 C C . ASP A 1 190 ? 7.473 25.625 5.539 1 98.81 190 ASP A C 1
ATOM 1467 O O . ASP A 1 190 ? 8.156 25.422 6.543 1 98.81 190 ASP A O 1
ATOM 1471 N N . TRP A 1 191 ? 6.117 25.594 5.535 1 98.94 191 TRP A N 1
ATOM 1472 C CA . TRP A 1 191 ? 5.348 25.375 6.758 1 98.94 191 TRP A CA 1
ATOM 1473 C C . TRP A 1 191 ? 4.227 24.375 6.527 1 98.94 191 TRP A C 1
ATOM 1475 O O . TRP A 1 191 ? 3.764 24.203 5.398 1 98.94 191 TRP A O 1
ATOM 1485 N N . GLY A 1 192 ? 3.867 23.672 7.574 1 98.88 192 GLY A N 1
ATOM 1486 C CA . GLY A 1 192 ? 2.705 22.797 7.578 1 98.88 192 GLY A CA 1
ATOM 1487 C C . GLY A 1 192 ? 1.646 23.219 8.578 1 98.88 192 GLY A C 1
ATOM 1488 O O . GLY A 1 192 ? 1.967 23.75 9.641 1 98.88 192 GLY A O 1
ATOM 1489 N N . ILE A 1 193 ? 0.448 23.016 8.242 1 98.94 193 ILE A N 1
ATOM 1490 C CA . ILE A 1 193 ? -0.706 23.141 9.117 1 98.94 193 ILE A CA 1
ATOM 1491 C C . ILE A 1 193 ? -1.354 21.781 9.336 1 98.94 193 ILE A C 1
ATOM 1493 O O . ILE A 1 193 ? -1.55 21.016 8.391 1 98.94 193 ILE A O 1
ATOM 1497 N N . CYS A 1 194 ? -1.613 21.422 10.547 1 98.88 194 CYS A N 1
ATOM 1498 C CA . CYS A 1 194 ? -2.354 20.219 10.914 1 98.88 194 CYS A CA 1
ATOM 1499 C C . CYS A 1 194 ? -3.25 20.469 12.117 1 98.88 194 CYS A C 1
ATOM 1501 O O . CYS A 1 194 ? -2.855 20.203 13.258 1 98.88 194 CYS A O 1
ATOM 1503 N N . VAL A 1 195 ? -4.445 20.969 11.859 1 98.12 195 VAL A N 1
ATOM 1504 C CA . VAL A 1 195 ? -5.355 21.422 12.906 1 98.12 195 VAL A CA 1
ATOM 1505 C C . VAL A 1 195 ? -6.602 20.547 12.93 1 98.12 195 VAL A C 1
ATOM 1507 O O . VAL A 1 195 ? -7.246 20.344 11.898 1 98.12 195 VAL A O 1
ATOM 1510 N N . GLU A 1 196 ? -6.887 20.016 14.133 1 96.38 196 GLU A N 1
ATOM 1511 C CA . GLU A 1 196 ? -8.062 19.172 14.359 1 96.38 196 GLU A CA 1
ATOM 1512 C C . GLU A 1 196 ? -7.969 17.875 13.57 1 96.38 196 GLU A C 1
ATOM 1514 O O . GLU A 1 196 ? -8.93 17.484 12.898 1 96.38 196 GLU A O 1
ATOM 1519 N N . VAL A 1 197 ? -6.809 17.234 13.547 1 98.06 197 VAL A N 1
ATOM 1520 C CA . VAL A 1 197 ? -6.551 16 12.805 1 98.06 197 VAL A CA 1
ATOM 1521 C C . VAL A 1 197 ? -5.98 14.945 13.75 1 98.06 197 VAL A C 1
ATOM 1523 O O . VAL A 1 197 ? -6.449 13.805 13.766 1 98.06 197 VAL A O 1
ATOM 1526 N N . ALA A 1 198 ? -4.996 15.32 14.641 1 98.56 198 ALA A N 1
ATOM 1527 C CA . ALA A 1 198 ? -4.199 14.406 15.445 1 98.56 198 ALA A CA 1
ATOM 1528 C C . ALA A 1 198 ? -5.086 13.539 16.344 1 98.56 198 ALA A C 1
ATOM 1530 O O . ALA A 1 198 ? -4.812 12.352 16.531 1 98.56 198 ALA A O 1
ATOM 1531 N N . GLU A 1 199 ? -6.184 14.109 16.906 1 97.94 199 GLU A N 1
ATOM 1532 C CA . GLU A 1 199 ? -7.086 13.406 17.812 1 97.94 199 GLU A CA 1
ATOM 1533 C C . GLU A 1 199 ? -7.844 12.297 17.078 1 97.94 199 GLU A C 1
ATOM 1535 O O . GLU A 1 199 ? -8.414 11.414 17.703 1 97.94 199 GLU A O 1
ATOM 1540 N N . HIS A 1 200 ? -7.824 12.328 15.727 1 97.44 200 HIS A N 1
ATOM 1541 C CA . HIS A 1 200 ? -8.531 11.336 14.93 1 97.44 200 HIS A CA 1
ATOM 1542 C C . HIS A 1 200 ? -7.59 10.219 14.484 1 97.44 200 HIS A C 1
ATOM 1544 O O . HIS A 1 200 ? -8.031 9.234 13.898 1 97.44 200 HIS A O 1
ATOM 1550 N N . ILE A 1 201 ? -6.305 10.352 14.688 1 97.94 201 ILE A N 1
ATOM 1551 C CA . ILE A 1 201 ? -5.309 9.352 14.32 1 97.94 201 ILE A CA 1
ATOM 1552 C C . ILE A 1 201 ? -5.148 8.344 15.461 1 97.94 201 ILE A C 1
ATOM 1554 O O . ILE A 1 201 ? -4.723 8.703 16.562 1 97.94 201 ILE A O 1
ATOM 1558 N N . PRO A 1 202 ? -5.457 7.078 15.25 1 97.62 202 PRO A N 1
ATOM 1559 C CA . PRO A 1 202 ? -5.238 6.102 16.312 1 97.62 202 PRO A CA 1
ATOM 1560 C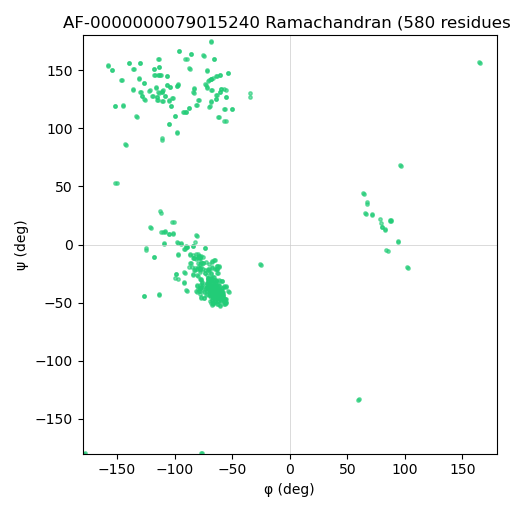 C . PRO A 1 202 ? -3.807 6.121 16.859 1 97.62 202 PRO A C 1
ATOM 1562 O O . PRO A 1 202 ? -2.859 6.312 16.078 1 97.62 202 PRO A O 1
ATOM 1565 N N . ALA A 1 203 ? -3.635 5.844 18.094 1 97.44 203 ALA A N 1
ATOM 1566 C CA . ALA A 1 203 ? -2.357 5.945 18.797 1 97.44 203 ALA A CA 1
ATOM 1567 C C . ALA A 1 203 ? -1.29 5.09 18.125 1 97.44 203 ALA A C 1
ATOM 1569 O O . ALA A 1 203 ? -0.123 5.48 18.062 1 97.44 203 ALA A O 1
ATOM 1570 N N . LYS A 1 204 ? -1.698 3.945 17.609 1 97.5 204 LYS A N 1
ATOM 1571 C CA . LYS A 1 204 ? -0.734 3.025 17.016 1 97.5 204 LYS A CA 1
ATOM 1572 C C . LYS A 1 204 ? -0.093 3.631 15.766 1 97.5 204 LYS A C 1
ATOM 1574 O O . LYS A 1 204 ? 0.939 3.148 15.297 1 97.5 204 LYS A O 1
ATOM 1579 N N . TYR A 1 205 ? -0.651 4.73 15.219 1 98.12 205 TYR A N 1
ATOM 1580 C CA . TYR A 1 205 ? -0.126 5.34 14.008 1 98.12 205 TYR A CA 1
ATOM 1581 C C . TYR A 1 205 ? 0.516 6.691 14.305 1 98.12 205 TYR A C 1
ATOM 1583 O O . TYR A 1 205 ? 0.887 7.426 13.383 1 98.12 205 TYR A O 1
ATOM 1591 N N . GLU A 1 206 ? 0.735 7.082 15.516 1 98 206 GLU A N 1
ATOM 1592 C CA . GLU A 1 206 ? 1.236 8.391 15.914 1 98 206 GLU A CA 1
ATOM 1593 C C . GLU A 1 206 ? 2.611 8.664 15.312 1 98 206 GLU A C 1
ATOM 1595 O O . GLU A 1 206 ? 2.863 9.758 14.797 1 98 206 GLU A O 1
ATOM 1600 N N . THR A 1 207 ? 3.42 7.66 15.422 1 98.25 207 THR A N 1
ATOM 1601 C CA . THR A 1 207 ? 4.777 7.828 14.914 1 98.25 207 THR A CA 1
ATOM 1602 C C . THR A 1 207 ? 4.77 8.094 13.414 1 98.25 207 THR A C 1
ATOM 1604 O O . THR A 1 207 ? 5.391 9.047 12.938 1 98.25 207 THR A O 1
ATOM 1607 N N . ILE A 1 208 ? 4.039 7.285 12.664 1 98.62 208 ILE A N 1
ATOM 1608 C CA . ILE A 1 208 ? 3.939 7.461 11.219 1 98.62 208 ILE A CA 1
ATOM 1609 C C . ILE A 1 208 ? 3.355 8.836 10.906 1 98.62 208 ILE A C 1
ATOM 1611 O O . ILE A 1 208 ? 3.85 9.539 10.023 1 98.62 208 ILE A O 1
ATOM 1615 N N . PHE A 1 209 ? 2.354 9.234 11.641 1 98.75 209 PHE A N 1
ATOM 1616 C CA . PHE A 1 209 ? 1.643 10.492 11.477 1 98.75 209 PHE A CA 1
ATOM 1617 C C . PHE A 1 209 ? 2.588 11.672 11.656 1 98.75 209 PHE A C 1
ATOM 1619 O O . PHE A 1 209 ? 2.744 12.492 10.75 1 98.75 209 PHE A O 1
ATOM 1626 N N . LEU A 1 210 ? 3.283 11.695 12.711 1 98.81 210 LEU A N 1
ATOM 1627 C CA . LEU A 1 210 ? 4.164 12.812 13.023 1 98.81 210 LEU A CA 1
ATOM 1628 C C . LEU A 1 210 ? 5.379 12.82 12.094 1 98.81 210 LEU A C 1
ATOM 1630 O O . LEU A 1 210 ? 5.848 13.883 11.688 1 98.81 210 LEU A O 1
ATOM 1634 N N . ASP A 1 211 ? 5.863 11.656 11.766 1 98.5 211 ASP A N 1
ATOM 1635 C CA . ASP A 1 211 ? 6.996 11.578 10.852 1 98.5 211 ASP A CA 1
ATOM 1636 C C . ASP A 1 211 ? 6.621 12.117 9.469 1 98.5 211 ASP A C 1
ATOM 1638 O O . ASP A 1 211 ? 7.438 12.766 8.812 1 98.5 211 ASP A O 1
ATOM 1642 N N . ASN A 1 212 ? 5.398 11.82 9.016 1 98.81 212 ASN A N 1
ATOM 1643 C CA . ASN A 1 212 ? 4.922 12.398 7.762 1 98.81 212 ASN A CA 1
ATOM 1644 C C . ASN A 1 212 ? 4.973 13.922 7.789 1 98.81 212 ASN A C 1
ATOM 1646 O O . ASN A 1 212 ? 5.434 14.555 6.836 1 98.81 212 ASN A O 1
ATOM 1650 N N . LEU A 1 213 ? 4.5 14.5 8.852 1 98.81 213 LEU A N 1
ATOM 1651 C CA . LEU A 1 213 ? 4.43 15.953 8.938 1 98.81 213 LEU A CA 1
ATOM 1652 C C . LEU A 1 213 ? 5.824 16.562 8.883 1 98.81 213 LEU A C 1
ATOM 1654 O O . LEU A 1 213 ? 6.09 17.438 8.055 1 98.81 213 LEU A O 1
ATOM 1658 N N . VAL A 1 214 ? 6.73 16.078 9.719 1 98.25 214 VAL A N 1
ATOM 1659 C CA . VAL A 1 214 ? 8.023 16.734 9.891 1 98.25 214 VAL A CA 1
ATOM 1660 C C . VAL A 1 214 ? 8.898 16.484 8.656 1 98.25 214 VAL A C 1
ATOM 1662 O O . VAL A 1 214 ? 9.75 17.312 8.32 1 98.25 214 VAL A O 1
ATOM 1665 N N . ARG A 1 215 ? 8.602 15.375 7.953 1 97.62 215 ARG A N 1
ATOM 1666 C CA . ARG A 1 215 ? 9.367 15.023 6.758 1 97.62 215 ARG A CA 1
ATOM 1667 C C . ARG A 1 215 ? 9.125 16.031 5.641 1 97.62 215 ARG A C 1
ATOM 1669 O O . ARG A 1 215 ? 9.977 16.203 4.762 1 97.62 215 ARG A O 1
ATOM 1676 N N . HIS A 1 216 ? 8.047 16.766 5.707 1 98.56 216 HIS A N 1
ATOM 1677 C CA . HIS A 1 216 ? 7.641 17.5 4.512 1 98.56 216 HIS A CA 1
ATOM 1678 C C . HIS A 1 216 ? 7.59 19 4.781 1 98.56 216 HIS A C 1
ATOM 1680 O O . HIS A 1 216 ? 7.023 19.766 3.988 1 98.56 216 HIS A O 1
ATOM 1686 N N . VAL A 1 217 ? 8.188 19.438 5.918 1 98.69 217 VAL A N 1
ATOM 1687 C CA . VAL A 1 217 ? 8.195 20.875 6.172 1 98.69 217 VAL A CA 1
ATOM 1688 C C . VAL A 1 217 ? 9.609 21.328 6.539 1 98.69 217 VAL A C 1
ATOM 1690 O O . VAL A 1 217 ? 10.336 20.625 7.238 1 98.69 217 VAL A O 1
ATOM 1693 N N . ARG A 1 218 ? 9.984 22.484 6.094 1 98.38 218 ARG A N 1
ATOM 1694 C CA . ARG A 1 218 ? 11.336 23.016 6.238 1 98.38 218 ARG A CA 1
ATOM 1695 C C . ARG A 1 218 ? 11.484 23.797 7.543 1 98.38 218 ARG A C 1
ATOM 1697 O O . ARG A 1 218 ? 12.5 23.672 8.234 1 98.38 218 ARG A O 1
ATOM 1704 N N . GLU A 1 219 ? 10.477 24.562 7.906 1 98.69 219 GLU A N 1
ATOM 1705 C CA . GLU A 1 219 ? 10.68 25.578 8.953 1 98.69 219 GLU A CA 1
ATOM 1706 C C . GLU A 1 219 ? 9.875 25.234 10.203 1 98.69 219 GLU A C 1
ATOM 1708 O O . GLU A 1 219 ? 10.352 25.422 11.32 1 98.69 219 GLU A O 1
ATOM 1713 N N . GLY A 1 220 ? 8.578 24.797 9.984 1 98.81 220 GLY A N 1
ATOM 1714 C CA . GLY A 1 220 ? 7.789 24.594 11.188 1 98.81 220 GLY A CA 1
ATOM 1715 C C . GLY A 1 220 ? 6.391 24.078 10.906 1 98.81 220 GLY A C 1
ATOM 1716 O O . GLY A 1 220 ? 6.047 23.797 9.758 1 98.81 220 GLY A O 1
ATOM 1717 N N . LEU A 1 221 ? 5.617 23.875 12.023 1 98.88 221 LEU A N 1
ATOM 1718 C CA . LEU A 1 221 ? 4.27 23.312 11.992 1 98.88 221 LEU A CA 1
ATOM 1719 C C . LEU A 1 221 ? 3.338 24.094 12.914 1 98.88 221 LEU A C 1
ATOM 1721 O O . LEU A 1 221 ? 3.725 24.469 14.016 1 98.88 221 LEU A O 1
ATOM 1725 N N . ILE A 1 222 ? 2.195 24.406 12.406 1 98.94 222 ILE A N 1
ATOM 1726 C CA . ILE A 1 222 ? 1.047 24.75 13.242 1 98.94 222 ILE A CA 1
ATOM 1727 C C . ILE A 1 222 ? 0.218 23.5 13.516 1 98.94 222 ILE A C 1
ATOM 1729 O O . ILE A 1 222 ? -0.357 22.906 12.602 1 98.94 222 ILE A O 1
ATOM 1733 N N . LEU A 1 223 ? 0.173 23.062 14.789 1 98.88 223 LEU A N 1
ATOM 1734 C CA . LEU A 1 223 ? -0.4 21.766 15.148 1 98.88 223 LEU A CA 1
ATOM 1735 C C . LEU A 1 223 ? -1.405 21.922 16.281 1 98.88 223 LEU A C 1
ATOM 1737 O O . LEU A 1 223 ? -1.152 22.641 17.25 1 98.88 223 LEU A O 1
ATOM 1741 N N . SER A 1 224 ? -2.559 21.359 16.156 1 98.62 224 SER A N 1
ATOM 1742 C CA . SER A 1 224 ? -3.473 21.203 17.281 1 98.62 224 SER A CA 1
ATOM 1743 C C . SER A 1 224 ? -3.66 19.719 17.641 1 98.62 224 SER A C 1
ATOM 1745 O O . SER A 1 224 ? -3.477 18.844 16.797 1 98.62 224 SER A O 1
ATOM 1747 N N . TRP A 1 225 ? -3.951 19.453 18.844 1 98.5 225 TRP A N 1
ATOM 1748 C CA . TRP A 1 225 ? -4.301 18.141 19.375 1 98.5 225 TRP A CA 1
ATOM 1749 C C . TRP A 1 225 ? -5.352 18.25 20.469 1 98.5 225 TRP A C 1
ATOM 1751 O O . TRP A 1 225 ? -5.129 18.922 21.484 1 98.5 225 TRP A O 1
ATOM 1761 N N . SER A 1 226 ? -6.469 17.625 20.219 1 97.81 226 SER A N 1
ATOM 1762 C CA . SER A 1 226 ? -7.512 17.719 21.234 1 97.81 226 SER A CA 1
ATOM 1763 C C . SER A 1 226 ? -7.031 17.125 22.562 1 97.81 226 SER A C 1
ATOM 1765 O O . SER A 1 226 ? -6.328 16.109 22.594 1 97.81 226 SER A O 1
ATOM 1767 N N . ARG A 1 227 ? -7.492 17.719 23.625 1 96.56 227 ARG A N 1
ATOM 1768 C CA . ARG A 1 227 ? -7.078 17.328 24.969 1 96.56 227 ARG A CA 1
ATOM 1769 C C . ARG A 1 227 ? -7.922 16.172 25.484 1 96.56 227 ARG A C 1
ATOM 1771 O O . ARG A 1 227 ? -8.992 15.883 24.953 1 96.56 227 ARG A O 1
ATOM 1778 N N . PRO A 1 228 ? -7.355 15.539 26.578 1 95.44 228 PRO A N 1
ATOM 1779 C CA . PRO A 1 228 ? -8.148 14.453 27.156 1 95.44 228 PRO A CA 1
ATOM 1780 C C . PRO A 1 228 ? -9.547 14.906 27.578 1 95.44 228 PRO A C 1
ATOM 1782 O O . PRO A 1 228 ? -9.719 16.016 28.078 1 95.44 228 PRO A O 1
ATOM 1785 N N . ASP A 1 229 ? -10.578 14.211 27.281 1 90.5 229 ASP A N 1
ATOM 1786 C CA . ASP A 1 229 ? -11.969 14.375 27.688 1 90.5 229 ASP A CA 1
ATOM 1787 C C . ASP A 1 229 ? -12.688 15.367 26.766 1 90.5 229 ASP A C 1
ATOM 1789 O O . ASP A 1 229 ? -13.875 15.648 26.953 1 90.5 229 ASP A O 1
ATOM 1793 N N . GLN A 1 230 ? -11.852 16 25.812 1 92.62 230 GLN A N 1
ATOM 1794 C CA . GLN A 1 230 ? -12.508 16.844 24.812 1 92.62 230 GLN A CA 1
ATOM 1795 C C . GLN A 1 230 ? -13.344 16.016 23.844 1 92.62 230 GLN A C 1
ATOM 1797 O O . GLN A 1 230 ? -12.836 15.062 23.234 1 92.62 230 GLN A O 1
ATOM 1802 N N . ASP A 1 231 ? -14.578 16.328 23.766 1 89.38 231 ASP A N 1
ATOM 1803 C CA . ASP A 1 231 ? -15.484 15.586 22.891 1 89.38 231 ASP A CA 1
ATOM 1804 C C . ASP A 1 231 ? -15.258 15.953 21.438 1 89.38 231 ASP A C 1
ATOM 1806 O O . ASP A 1 231 ? -14.664 16.984 21.125 1 89.38 231 ASP A O 1
ATOM 1810 N N . GLY A 1 232 ? -15.766 15.078 20.547 1 88.88 232 GLY A N 1
ATOM 1811 C CA . GLY A 1 232 ? -15.727 15.273 19.109 1 88.88 232 GLY A CA 1
ATOM 1812 C C . GLY A 1 232 ? -16.031 14.008 18.328 1 88.88 232 GLY A C 1
ATOM 1813 O O . GLY A 1 232 ? -15.867 12.898 18.844 1 88.88 232 GLY A O 1
ATOM 1814 N N . LEU A 1 233 ? -16.453 14.289 17.172 1 84.62 233 LEU A N 1
ATOM 1815 C CA . LEU A 1 233 ? -16.797 13.172 16.297 1 84.62 233 LEU A CA 1
ATOM 1816 C C . LEU A 1 233 ? -15.578 12.305 16.031 1 84.62 233 LEU A C 1
ATOM 1818 O O . LEU A 1 233 ? -14.633 12.734 15.359 1 84.62 233 LEU A O 1
ATOM 1822 N N . SER A 1 234 ? -15.523 11.094 16.562 1 90.19 234 SER A N 1
ATOM 1823 C CA . SER A 1 234 ? -14.523 10.07 16.297 1 90.19 234 SER A CA 1
ATOM 1824 C C . SER A 1 234 ? -13.156 10.477 16.828 1 90.19 234 SER A C 1
ATOM 1826 O O . SER A 1 234 ? -12.133 10.297 16.156 1 90.19 234 SER A O 1
ATOM 1828 N N . HIS A 1 235 ? -13.133 11.172 17.953 1 94.56 235 HIS A N 1
ATOM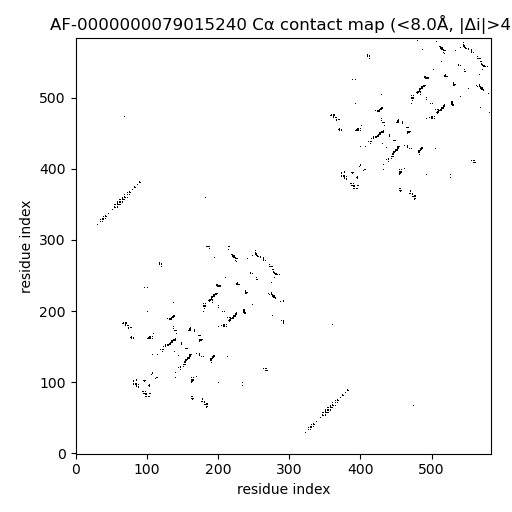 1829 C CA . HIS A 1 235 ? -11.875 11.375 18.656 1 94.56 235 HIS A CA 1
ATOM 1830 C C . HIS A 1 235 ? -11.359 10.062 19.266 1 94.56 235 HIS A C 1
ATOM 1832 O O . HIS A 1 235 ? -12.016 9.469 20.125 1 94.56 235 HIS A O 1
ATOM 1838 N N . VAL A 1 236 ? -10.188 9.602 18.859 1 95.44 236 VAL A N 1
ATOM 1839 C CA . VAL A 1 236 ? -9.711 8.297 19.297 1 95.44 236 VAL A CA 1
ATOM 1840 C C . VAL A 1 236 ? -8.336 8.43 19.938 1 95.44 236 VAL A C 1
ATOM 1842 O O . VAL A 1 236 ? -7.762 7.445 20.406 1 95.44 236 VAL A O 1
ATOM 1845 N N . ASN A 1 237 ? -7.797 9.602 19.906 1 97.19 237 ASN A N 1
ATOM 1846 C CA . ASN A 1 237 ? -6.43 9.82 20.375 1 97.19 237 ASN A CA 1
ATOM 1847 C C . ASN A 1 237 ? -6.242 11.227 20.938 1 97.19 237 ASN A C 1
ATOM 1849 O O . ASN A 1 237 ? -5.367 11.961 20.484 1 97.19 237 ASN A O 1
ATOM 1853 N N . ASN A 1 238 ? -7.133 11.602 21.906 1 97.81 238 ASN A N 1
ATOM 1854 C CA . ASN A 1 238 ? -6.887 12.836 22.641 1 97.81 238 ASN A CA 1
ATOM 1855 C C . ASN A 1 238 ? -5.605 12.75 23.469 1 97.81 238 ASN A C 1
ATOM 1857 O O . ASN A 1 238 ? -5.27 11.688 24 1 97.81 238 ASN A O 1
ATOM 1861 N N . LYS A 1 239 ? -4.938 13.875 23.547 1 97.5 239 LYS A N 1
ATOM 1862 C CA . LYS A 1 239 ? -3.635 13.844 24.203 1 97.5 239 LYS A CA 1
ATOM 1863 C C . LYS A 1 239 ? -3.361 15.148 24.953 1 97.5 239 LYS A C 1
ATOM 1865 O O . LYS A 1 239 ? -3.646 16.234 24.438 1 97.5 239 LYS A O 1
ATOM 1870 N N . ALA A 1 240 ? -2.75 14.969 26.109 1 97.25 240 ALA A N 1
ATOM 1871 C CA . ALA A 1 240 ? -2.354 16.141 26.875 1 97.25 240 ALA A CA 1
ATOM 1872 C C . ALA A 1 240 ? -1.229 16.906 26.172 1 97.25 240 ALA A C 1
ATOM 1874 O O . ALA A 1 240 ? -0.324 16.297 25.609 1 97.25 240 ALA A O 1
ATOM 1875 N N . PHE A 1 241 ? -1.371 18.188 26.312 1 97.12 241 PHE A N 1
ATOM 1876 C CA . PHE A 1 241 ? -0.362 19.062 25.719 1 97.12 241 PHE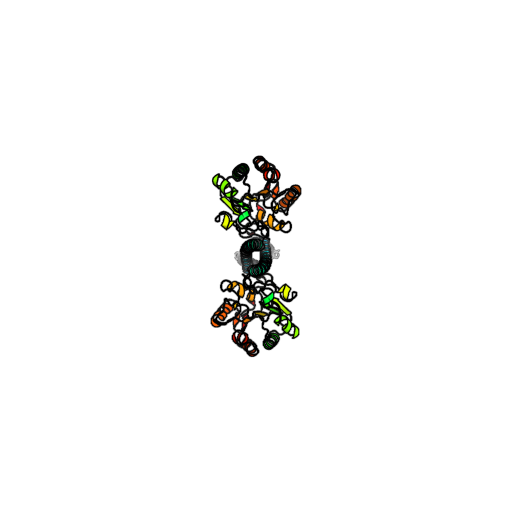 A CA 1
ATOM 1877 C C . PHE A 1 241 ? 1.034 18.672 26.188 1 97.12 241 PHE A C 1
ATOM 1879 O O . PHE A 1 241 ? 1.974 18.641 25.391 1 97.12 241 PHE A O 1
ATOM 1886 N N . GLU A 1 242 ? 1.213 18.344 27.375 1 97.38 242 GLU A N 1
ATOM 1887 C CA . GLU A 1 242 ? 2.486 17.984 28 1 97.38 242 GLU A CA 1
ATOM 1888 C C . GLU A 1 242 ? 3.07 16.719 27.375 1 97.38 242 GLU A C 1
ATOM 1890 O O . GLU A 1 242 ? 4.277 16.484 27.469 1 97.38 242 GLU A O 1
ATOM 1895 N N . ASP A 1 243 ? 2.236 15.906 26.734 1 97.94 243 ASP A N 1
ATOM 1896 C CA . ASP A 1 243 ? 2.699 14.688 26.094 1 97.94 243 ASP A CA 1
ATOM 1897 C C . ASP A 1 243 ? 3.068 14.938 24.625 1 97.94 243 ASP A C 1
ATOM 1899 O O . ASP A 1 243 ? 3.873 14.203 24.047 1 97.94 243 ASP A O 1
ATOM 1903 N N . VAL A 1 244 ? 2.504 15.961 24.031 1 98.5 244 VAL A N 1
ATOM 1904 C CA . VAL A 1 244 ? 2.723 16.266 22.625 1 98.5 244 VAL A CA 1
ATOM 1905 C C . VAL A 1 244 ? 4.082 16.938 22.453 1 98.5 244 VAL A C 1
ATOM 1907 O O . VAL A 1 244 ? 4.805 16.641 21.5 1 98.5 244 VAL A O 1
ATOM 1910 N N . VAL A 1 245 ? 4.488 17.797 23.391 1 98.56 245 VAL A N 1
ATOM 1911 C CA . VAL A 1 245 ? 5.684 18.609 23.266 1 98.56 245 VAL A CA 1
ATOM 1912 C C . VAL A 1 245 ? 6.918 17.719 23.141 1 98.56 245 VAL A C 1
ATOM 1914 O O . VAL A 1 245 ? 7.719 17.891 22.219 1 98.56 245 VAL A O 1
ATOM 1917 N N . PRO A 1 246 ? 7.043 16.688 23.969 1 98.44 246 PRO A N 1
ATOM 1918 C CA . PRO A 1 246 ? 8.211 15.812 23.828 1 98.44 246 PRO A CA 1
ATOM 1919 C C . PRO A 1 246 ? 8.203 15.008 22.531 1 98.44 246 PRO A C 1
ATOM 1921 O O . PRO A 1 246 ? 9.258 14.695 21.984 1 98.44 246 PRO A O 1
ATOM 1924 N N . LEU A 1 247 ? 7.027 14.633 22.031 1 98.44 247 LEU A N 1
ATOM 1925 C CA . LEU A 1 247 ? 6.934 13.922 20.766 1 98.44 247 LEU A CA 1
ATOM 1926 C C . LEU A 1 247 ? 7.516 14.758 19.625 1 98.44 247 LEU A C 1
ATOM 1928 O O . LEU A 1 247 ? 8.242 14.242 18.781 1 98.44 247 LEU A O 1
ATOM 1932 N N . MET A 1 248 ? 7.238 16.047 19.672 1 98.69 248 MET A N 1
ATOM 1933 C CA . MET A 1 248 ? 7.738 16.953 18.656 1 98.69 248 MET A CA 1
ATOM 1934 C C . MET A 1 248 ? 9.227 17.219 18.844 1 98.69 248 MET A C 1
ATOM 1936 O O . MET A 1 248 ? 9.984 17.25 17.875 1 98.69 248 MET A O 1
ATOM 1940 N N . LEU A 1 249 ? 9.633 17.375 20.078 1 98.56 249 LEU A N 1
ATOM 1941 C CA . LEU A 1 249 ? 11.031 17.641 20.359 1 98.56 249 LEU A CA 1
ATOM 1942 C C . LEU A 1 249 ? 11.922 16.5 19.891 1 98.56 249 LEU A C 1
ATOM 1944 O O . LEU A 1 249 ? 12.992 16.734 19.328 1 98.56 249 LEU A O 1
ATOM 1948 N N . ARG A 1 250 ? 11.461 15.297 20.062 1 97.75 250 ARG A N 1
ATOM 1949 C CA . ARG A 1 250 ? 12.211 14.109 19.641 1 97.75 250 ARG A CA 1
ATOM 1950 C C . ARG A 1 250 ? 12.406 14.102 18.141 1 97.75 250 ARG A C 1
ATOM 1952 O O . ARG A 1 250 ? 13.312 13.438 17.625 1 97.75 250 ARG A O 1
ATOM 1959 N N . ARG A 1 251 ? 11.602 14.875 17.422 1 97.94 251 ARG A N 1
ATOM 1960 C CA . ARG A 1 251 ? 11.648 14.914 15.969 1 97.94 251 ARG A CA 1
ATOM 1961 C C . ARG A 1 251 ? 12.32 16.203 15.477 1 97.94 251 ARG A C 1
ATOM 1963 O O . ARG A 1 251 ? 12.219 16.547 14.297 1 97.94 251 ARG A O 1
ATOM 1970 N N . GLY A 1 252 ? 12.906 16.953 16.422 1 98.12 252 GLY A N 1
ATOM 1971 C CA . GLY A 1 252 ? 13.695 18.125 16.078 1 98.12 252 GLY A CA 1
ATOM 1972 C C . GLY A 1 252 ? 12.867 19.391 15.953 1 98.12 252 GLY A C 1
ATOM 1973 O O . GLY A 1 252 ? 13.266 20.328 15.266 1 98.12 252 GLY A O 1
ATOM 1974 N N . PHE A 1 253 ? 11.695 19.391 16.562 1 98.75 253 PHE A N 1
ATOM 1975 C CA . PHE A 1 253 ? 10.836 20.562 16.531 1 98.75 253 PHE A CA 1
ATOM 1976 C C . PHE A 1 253 ? 10.578 21.094 17.953 1 98.75 253 PHE A C 1
ATOM 1978 O O . PHE A 1 253 ? 10.156 20.328 18.828 1 98.75 253 PHE A O 1
ATOM 1985 N N . ALA A 1 254 ? 10.82 22.328 18.125 1 98.81 254 ALA A N 1
ATOM 1986 C CA . ALA A 1 254 ? 10.664 22.938 19.453 1 98.81 254 ALA A CA 1
ATOM 1987 C C . ALA A 1 254 ? 9.422 23.812 19.5 1 98.81 254 ALA A C 1
ATOM 1989 O O . ALA A 1 254 ? 9.117 24.531 18.547 1 98.81 254 ALA A O 1
ATOM 1990 N N . LEU A 1 255 ? 8.812 23.797 20.656 1 98.75 255 LEU A N 1
ATOM 1991 C CA . LEU A 1 255 ? 7.656 24.641 20.906 1 98.75 255 LEU A CA 1
ATOM 1992 C C . LEU A 1 255 ? 8.039 26.125 20.828 1 98.75 255 LEU A C 1
ATOM 1994 O O . LEU A 1 255 ? 9.047 26.531 21.391 1 98.75 255 LEU A O 1
ATOM 1998 N N . ASN A 1 256 ? 7.281 26.859 20.047 1 98.75 256 ASN A N 1
ATOM 1999 C CA . ASN A 1 256 ? 7.406 28.312 19.969 1 98.75 256 ASN A CA 1
ATOM 2000 C C . ASN A 1 256 ? 6.195 29.016 20.578 1 98.75 256 ASN A C 1
ATOM 2002 O O . ASN A 1 256 ? 5.242 29.344 19.875 1 98.75 256 ASN A O 1
ATOM 2006 N N . VAL A 1 257 ? 6.242 29.297 21.828 1 97.75 257 VAL A N 1
ATOM 2007 C CA . VAL A 1 257 ? 5.129 29.844 22.609 1 97.75 257 VAL A CA 1
ATOM 2008 C C . VAL A 1 257 ? 4.746 31.219 22.078 1 97.75 257 VAL A C 1
ATOM 2010 O O . VAL A 1 257 ? 3.564 31.516 21.906 1 97.75 257 VAL A O 1
ATOM 2013 N N . THR A 1 258 ? 5.688 32 21.766 1 97.62 258 THR A N 1
ATOM 2014 C CA . THR A 1 258 ? 5.473 33.375 21.359 1 97.62 258 THR A CA 1
ATOM 2015 C C . THR A 1 258 ? 4.738 33.438 20.016 1 97.62 258 THR A C 1
ATOM 2017 O O . THR A 1 258 ? 3.877 34.281 19.812 1 97.62 258 THR A O 1
ATOM 2020 N N . ALA A 1 259 ? 5.066 32.5 19.141 1 97.56 259 ALA A N 1
ATOM 2021 C CA . ALA A 1 259 ? 4.43 32.469 17.828 1 97.56 259 ALA A CA 1
ATOM 2022 C C . ALA A 1 259 ? 3.018 31.906 17.906 1 97.56 259 ALA A C 1
ATOM 2024 O O . ALA A 1 259 ? 2.139 32.312 17.141 1 97.56 259 ALA A O 1
ATOM 2025 N N . GLY A 1 260 ? 2.779 31 18.875 1 97.75 260 GLY A N 1
ATOM 2026 C CA . GLY A 1 260 ? 1.492 30.328 18.969 1 97.75 260 GLY A CA 1
ATOM 2027 C C . GLY A 1 260 ? 0.431 31.172 19.656 1 97.75 260 GLY A C 1
ATOM 2028 O O . GLY A 1 260 ? -0.759 31.031 19.359 1 97.75 260 GLY A O 1
ATOM 2029 N N . GLU A 1 261 ? 0.797 32.062 20.484 1 97.5 261 GLU A N 1
ATOM 2030 C CA . GLU A 1 261 ? -0.125 32.812 21.328 1 97.5 261 GLU A CA 1
ATOM 2031 C C . GLU A 1 261 ? -1.049 33.688 20.484 1 97.5 261 GLU A C 1
ATOM 2033 O O . GLU A 1 261 ? -2.27 33.656 20.656 1 97.5 261 GLU A O 1
ATOM 2038 N N . PRO A 1 262 ? -0.521 34.469 19.531 1 97.94 262 PRO A N 1
ATOM 2039 C CA . PRO A 1 262 ? -1.419 35.281 18.734 1 97.94 262 PRO A CA 1
ATOM 2040 C C . PRO A 1 262 ? -2.424 34.469 17.922 1 97.94 262 PRO A C 1
ATOM 2042 O O . PRO A 1 262 ? -3.551 34.906 17.703 1 97.94 262 PRO A O 1
ATOM 2045 N N . LEU A 1 263 ? -2.016 33.281 17.422 1 98.5 263 LEU A N 1
ATOM 2046 C CA . LEU A 1 263 ? -2.932 32.406 16.703 1 98.5 263 LEU A CA 1
ATOM 2047 C C . LEU A 1 263 ? -4.078 31.953 17.609 1 98.5 263 LEU A C 1
ATOM 2049 O O . LEU A 1 263 ? -5.246 32.031 17.219 1 98.5 263 LEU A O 1
ATOM 2053 N N . ARG A 1 264 ? -3.756 31.547 18.844 1 98.19 264 ARG A N 1
ATOM 2054 C CA . ARG A 1 264 ? -4.766 31.094 19.812 1 98.19 264 ARG A CA 1
ATOM 2055 C C . ARG A 1 264 ? -5.691 32.25 20.203 1 98.19 264 ARG A C 1
ATOM 2057 O O . ARG A 1 264 ? -6.91 32.062 20.25 1 98.19 264 ARG A O 1
ATOM 2064 N N . ARG A 1 265 ? -5.18 33.406 20.391 1 97.88 265 ARG A N 1
ATOM 2065 C CA . ARG A 1 265 ? -5.953 34.562 20.828 1 97.88 265 ARG A CA 1
ATOM 2066 C C . ARG A 1 265 ? -6.926 35 19.734 1 97.88 265 ARG A C 1
ATOM 2068 O O . ARG A 1 265 ? -8.016 35.5 20.031 1 97.88 265 ARG A O 1
ATOM 2075 N N . SER A 1 266 ? -6.551 34.781 18.547 1 98.25 266 SER A N 1
ATOM 2076 C CA . SER A 1 266 ? -7.375 35.25 17.438 1 98.25 266 SER A CA 1
ATOM 2077 C C . SER A 1 266 ? -8.539 34.281 17.172 1 98.25 266 SER A C 1
ATOM 2079 O O . SER A 1 266 ? -9.531 34.656 16.547 1 98.25 266 SER A O 1
ATOM 2081 N N . ALA A 1 267 ? -8.414 33.031 17.625 1 98.12 267 ALA A N 1
ATOM 2082 C CA . ALA A 1 267 ? -9.414 32.031 17.344 1 98.12 267 ALA A CA 1
ATOM 2083 C C . ALA A 1 267 ? -10.727 32.312 18.047 1 98.12 267 ALA A C 1
ATOM 2085 O O . ALA A 1 267 ? -10.734 32.875 19.156 1 98.12 267 ALA A O 1
ATOM 2086 N N . GLN A 1 268 ? -11.82 32.031 17.391 1 97.25 268 GLN A N 1
ATOM 2087 C CA . GLN A 1 268 ? -13.148 32.188 17.969 1 97.25 268 GLN A CA 1
ATOM 2088 C C . GLN A 1 268 ? -13.602 30.875 18.641 1 97.25 268 GLN A C 1
ATOM 2090 O O . GLN A 1 268 ? -14.336 30.922 19.625 1 97.25 268 GLN A O 1
ATOM 2095 N N . GLN A 1 269 ? -13.172 29.75 18.094 1 95.81 269 GLN A N 1
ATOM 2096 C CA . GLN A 1 269 ? -13.547 28.453 18.641 1 95.81 269 GLN A CA 1
ATOM 2097 C C . GLN A 1 269 ? -12.656 28.062 19.812 1 95.81 269 GLN A C 1
ATOM 2099 O O . GLN A 1 269 ? -11.43 28.156 19.719 1 95.81 269 GLN A O 1
ATOM 2104 N N . HIS A 1 270 ? -13.258 27.594 20.859 1 94.69 270 HIS A N 1
ATOM 2105 C CA . HIS A 1 270 ? -12.523 27.328 22.094 1 94.69 270 HIS A CA 1
ATOM 2106 C C . HIS A 1 270 ? -11.484 26.234 21.891 1 94.69 270 HIS A C 1
ATOM 2108 O O . HIS A 1 270 ? -10.422 26.25 22.5 1 94.69 270 HIS A O 1
ATOM 2114 N N . TRP A 1 271 ? -11.781 25.203 21.062 1 95.31 271 TRP A N 1
ATOM 2115 C CA . TRP A 1 271 ? -10.828 24.109 20.859 1 95.31 271 TRP A CA 1
ATOM 2116 C C . TRP A 1 271 ? -9.602 24.594 20.094 1 95.31 271 TRP A C 1
ATOM 2118 O O . TRP A 1 271 ? -8.516 24.031 20.234 1 95.31 271 TRP A O 1
ATOM 2128 N N . LEU A 1 272 ? -9.695 25.656 19.281 1 97.31 272 LEU A N 1
ATOM 2129 C CA . LEU A 1 272 ? -8.531 26.234 18.625 1 97.31 272 LEU A CA 1
ATOM 2130 C C . LEU A 1 272 ? -7.746 27.109 19.609 1 97.31 272 LEU A C 1
ATOM 2132 O O . LEU A 1 272 ? -6.516 27.047 19.641 1 97.31 272 LEU A O 1
ATOM 2136 N N . LYS A 1 273 ? -8.492 27.891 20.484 1 97.06 273 LYS A N 1
ATOM 2137 C CA . LYS A 1 273 ? -7.891 28.75 21.5 1 97.06 273 LYS A CA 1
ATOM 2138 C C . LYS A 1 273 ? -7.027 27.938 22.453 1 97.06 273 LYS A C 1
ATOM 2140 O O . LYS A 1 273 ? -5.973 28.391 22.906 1 97.06 273 LYS A O 1
ATOM 2145 N N . ASN A 1 274 ? -7.438 26.734 22.641 1 95.69 274 ASN A N 1
ATOM 2146 C CA . ASN A 1 274 ? -6.816 25.938 23.688 1 95.69 274 ASN A CA 1
ATOM 2147 C C . ASN A 1 274 ? -5.758 24.984 23.141 1 95.69 274 ASN A C 1
ATOM 2149 O O . ASN A 1 274 ? -4.824 24.609 23.844 1 95.69 274 ASN A O 1
ATOM 2153 N N . ASN A 1 275 ? -5.883 24.594 21.844 1 97.56 275 ASN A N 1
ATOM 2154 C CA . ASN A 1 275 ? -5.164 23.391 21.438 1 97.56 275 ASN A CA 1
ATOM 2155 C C . ASN A 1 275 ? -4.125 23.719 20.359 1 97.56 275 ASN A C 1
ATOM 2157 O O . ASN A 1 275 ? -3.273 22.875 20.047 1 97.56 275 ASN A O 1
ATOM 2161 N N . VAL A 1 276 ? -4.113 24.922 19.75 1 98.56 276 VAL A N 1
ATOM 2162 C CA . VAL A 1 276 ? -3.211 25.234 18.641 1 98.56 276 VAL A CA 1
ATOM 2163 C C . VAL A 1 276 ? -1.85 25.656 19.188 1 98.56 276 VAL A C 1
ATOM 2165 O O . VAL A 1 276 ? -1.767 26.516 20.062 1 98.56 276 VAL A O 1
ATOM 2168 N N . HIS A 1 277 ? -0.778 25.094 18.703 1 98.75 277 HIS A N 1
ATOM 2169 C CA . HIS A 1 277 ? 0.592 25.453 19.062 1 98.75 277 HIS A CA 1
ATOM 2170 C C . HIS A 1 277 ? 1.494 25.453 17.828 1 98.75 277 HIS A C 1
ATOM 2172 O O . HIS A 1 277 ? 1.173 24.844 16.812 1 98.75 277 HIS A O 1
ATOM 2178 N N . VAL A 1 278 ? 2.578 26.219 17.969 1 98.94 278 VAL A N 1
ATOM 2179 C CA . VAL A 1 278 ? 3.543 26.359 16.891 1 98.94 278 VAL A CA 1
ATOM 2180 C C . VAL A 1 278 ? 4.848 25.672 17.266 1 98.94 278 VAL A C 1
ATOM 2182 O O . VAL A 1 278 ? 5.328 25.797 18.391 1 98.94 278 VAL A O 1
ATOM 2185 N N . TYR A 1 279 ? 5.371 24.891 16.375 1 98.94 279 TYR A N 1
ATOM 2186 C CA . TYR A 1 279 ? 6.652 24.219 16.547 1 98.94 279 TYR A CA 1
ATOM 2187 C C . TYR A 1 279 ? 7.621 24.609 15.43 1 98.94 279 TYR A C 1
ATOM 2189 O O . TYR A 1 279 ? 7.266 24.562 14.25 1 98.94 279 TYR A O 1
ATOM 2197 N N . ASN A 1 280 ? 8.828 24.953 15.773 1 98.88 280 ASN A N 1
ATOM 2198 C CA . ASN A 1 280 ? 9.875 25.266 14.805 1 98.88 280 ASN A CA 1
ATOM 2199 C C . ASN A 1 280 ? 10.914 24.141 14.727 1 98.88 280 ASN A C 1
ATOM 2201 O O . ASN A 1 280 ? 11.281 23.562 15.75 1 98.88 280 ASN A O 1
ATOM 2205 N N . ARG A 1 281 ? 11.273 23.859 13.508 1 98.69 281 ARG A N 1
ATOM 2206 C CA . ARG A 1 281 ? 12.43 22.984 13.344 1 98.69 281 ARG A CA 1
ATOM 2207 C C . ARG A 1 281 ? 13.672 23.594 13.992 1 98.69 281 ARG A C 1
ATOM 2209 O O . ARG A 1 281 ? 13.984 24.766 13.758 1 98.69 281 ARG A O 1
ATOM 2216 N N . ILE A 1 282 ? 14.375 22.797 14.727 1 98.25 282 ILE A N 1
ATOM 2217 C CA . ILE A 1 282 ? 15.5 23.281 15.523 1 98.25 282 ILE A CA 1
ATOM 2218 C C . ILE A 1 282 ? 16.703 23.516 14.617 1 98.25 282 ILE A C 1
ATOM 2220 O O . ILE A 1 282 ? 17.359 24.562 14.695 1 98.25 282 ILE A O 1
ATOM 2224 N N . SER A 1 283 ? 16.969 22.547 13.75 1 96.5 283 SER A N 1
ATOM 2225 C CA . SER A 1 283 ? 18.094 22.625 12.828 1 96.5 283 SER A CA 1
ATOM 2226 C C . SER A 1 283 ? 17.656 22.438 11.383 1 96.5 283 SER A C 1
ATOM 2228 O O . SER A 1 283 ? 17.125 21.391 11.023 1 96.5 283 SER A O 1
ATOM 2230 N N . LYS A 1 284 ? 17.984 23.375 10.602 1 90.25 284 LYS A N 1
ATOM 2231 C CA . LYS A 1 284 ? 17.609 23.312 9.188 1 90.25 284 LYS A CA 1
ATOM 2232 C C . LYS A 1 284 ? 18.266 22.109 8.5 1 90.25 284 LYS A C 1
ATOM 2234 O O . LYS A 1 284 ? 17.703 21.547 7.555 1 90.25 284 LYS A O 1
ATOM 2239 N N . ASP A 1 285 ? 19.328 21.656 9.016 1 90.5 285 ASP A N 1
ATOM 2240 C CA . ASP A 1 285 ? 20.094 20.578 8.406 1 90.5 285 ASP A CA 1
ATOM 2241 C C . ASP A 1 285 ? 19.438 19.219 8.688 1 90.5 285 ASP A C 1
ATOM 2243 O O . ASP A 1 285 ? 19.797 18.219 8.062 1 90.5 285 ASP A O 1
ATOM 2247 N N . SER A 1 286 ? 18.484 19.297 9.555 1 92.75 286 SER A N 1
ATOM 2248 C CA . SER A 1 286 ? 17.844 18.031 9.914 1 92.75 286 SER A CA 1
ATOM 2249 C C . SER A 1 286 ? 16.844 17.609 8.844 1 92.75 286 SER A C 1
ATOM 2251 O O . SER A 1 286 ? 16.391 16.453 8.836 1 92.75 286 SER A O 1
ATOM 2253 N N . LEU A 1 287 ? 16.578 18.516 7.965 1 94.06 287 LEU A N 1
ATOM 2254 C CA . LEU A 1 287 ? 15.695 18.156 6.855 1 94.06 287 LEU A CA 1
ATOM 2255 C C . LEU A 1 287 ? 16.469 17.406 5.77 1 94.06 287 LEU A C 1
ATOM 2257 O O . LEU A 1 287 ? 17.484 17.906 5.273 1 94.06 287 LEU A O 1
ATOM 2261 N N . SER A 1 288 ? 16.109 16.188 5.449 1 90.5 288 SER A N 1
ATOM 2262 C CA . SER A 1 288 ? 16.656 15.445 4.316 1 90.5 288 SER A CA 1
ATOM 2263 C C . SER A 1 288 ? 15.719 15.5 3.117 1 90.5 288 SER A C 1
ATOM 2265 O O . SER A 1 288 ? 14.688 14.82 3.096 1 90.5 288 SER A O 1
ATOM 2267 N N . GLU A 1 289 ? 16.109 16.172 2.146 1 91.56 289 GLU A N 1
ATOM 2268 C CA . GLU A 1 289 ? 15.242 16.359 0.988 1 91.56 289 GLU A CA 1
ATOM 2269 C C . GLU A 1 289 ? 14.953 15.047 0.282 1 91.56 289 GLU A C 1
ATOM 2271 O O . GLU A 1 289 ? 13.852 14.836 -0.237 1 91.56 289 GLU A O 1
ATOM 2276 N N . LEU A 1 290 ? 15.898 14.141 0.342 1 91.25 290 LEU A N 1
ATOM 2277 C CA . LEU A 1 290 ? 15.727 12.867 -0.347 1 91.25 290 LEU A CA 1
ATOM 2278 C C . LEU A 1 290 ? 14.805 11.938 0.439 1 91.25 290 LEU A C 1
ATOM 2280 O O . LEU A 1 290 ? 14.32 10.945 -0.097 1 91.25 290 LEU A O 1
ATOM 2284 N N . ASP A 1 291 ? 14.516 12.289 1.662 1 92.25 291 ASP A N 1
ATOM 2285 C CA . ASP A 1 291 ? 13.633 11.469 2.488 1 92.25 291 ASP A CA 1
ATOM 2286 C C . ASP A 1 291 ? 12.172 11.789 2.213 1 92.25 291 ASP A C 1
ATOM 2288 O O . ASP A 1 291 ? 11.281 10.984 2.512 1 92.25 291 ASP A O 1
ATOM 2292 N N . ALA A 1 292 ? 11.977 12.992 1.778 1 93.69 292 ALA A N 1
ATOM 2293 C CA . ALA A 1 292 ? 10.602 13.391 1.489 1 93.69 292 ALA A CA 1
ATOM 2294 C C . ALA A 1 292 ? 10.039 12.617 0.3 1 93.69 292 ALA A C 1
ATOM 2296 O O . ALA A 1 292 ? 10.789 12.195 -0.583 1 93.69 292 ALA A O 1
ATOM 2297 N N . MET B 1 1 ? 117.312 13.789 -0.084 1 23.09 1 MET B N 1
ATOM 2298 C CA . MET B 1 1 ? 116.125 14.602 0.311 1 23.09 1 MET B CA 1
ATOM 2299 C C . MET B 1 1 ? 115.062 14.57 -0.762 1 23.09 1 MET B C 1
ATOM 2301 O O . MET B 1 1 ? 114.062 15.297 -0.669 1 23.09 1 MET B O 1
ATOM 2305 N N . ILE B 1 2 ? 115.25 13.852 -1.927 1 25.31 2 ILE B N 1
ATOM 2306 C CA . ILE B 1 2 ? 114.5 13.906 -3.162 1 25.31 2 ILE B CA 1
ATOM 2307 C C . ILE B 1 2 ? 113.188 13.133 -2.994 1 25.31 2 ILE B C 1
ATOM 2309 O O . ILE B 1 2 ? 112.25 13.242 -3.824 1 25.31 2 ILE B O 1
ATOM 2313 N N . SER B 1 3 ? 113 12.227 -1.94 1 26.38 3 SER B N 1
ATOM 2314 C CA . SER B 1 3 ? 112 11.164 -2.072 1 26.38 3 SER B CA 1
ATOM 2315 C C . SER B 1 3 ? 110.562 11.68 -1.749 1 26.38 3 SER B C 1
ATOM 2317 O O . SER B 1 3 ? 109.625 10.922 -1.788 1 26.38 3 SER B O 1
ATOM 2319 N N . SER B 1 4 ? 110.375 12.961 -1.22 1 26.06 4 SER B N 1
ATOM 2320 C CA . SER B 1 4 ? 109.125 13.227 -0.488 1 26.06 4 SER B CA 1
ATOM 2321 C C . SER B 1 4 ? 108 13.641 -1.432 1 26.06 4 SER B C 1
ATOM 2323 O O . SER B 1 4 ? 106.875 13.914 -0.991 1 26.06 4 SER B O 1
ATOM 2325 N N . ARG B 1 5 ? 108.188 14.031 -2.684 1 26.41 5 ARG B N 1
ATOM 2326 C CA . ARG B 1 5 ? 107.125 14.836 -3.361 1 26.41 5 ARG B CA 1
ATOM 2327 C C . ARG B 1 5 ? 106 13.961 -3.85 1 26.41 5 ARG B C 1
ATOM 2329 O O . ARG B 1 5 ? 105.062 14.461 -4.434 1 26.41 5 ARG B O 1
ATOM 2336 N N . CYS B 1 6 ? 106.125 12.617 -3.967 1 24.48 6 CYS B N 1
ATOM 2337 C CA . CYS B 1 6 ? 105.188 11.953 -4.832 1 24.48 6 CYS B CA 1
ATOM 2338 C C . CYS B 1 6 ? 103.875 11.758 -4.113 1 24.48 6 CYS B C 1
ATOM 2340 O O . CYS B 1 6 ? 102.875 11.305 -4.715 1 24.48 6 CYS B O 1
ATOM 2342 N N . ALA B 1 7 ? 103.75 11.805 -2.738 1 31.05 7 ALA B N 1
ATOM 2343 C CA . ALA B 1 7 ? 102.625 11.055 -2.158 1 31.05 7 ALA B CA 1
ATOM 2344 C C . ALA B 1 7 ? 101.375 11.875 -2.195 1 31.05 7 ALA B C 1
ATOM 2346 O O . ALA B 1 7 ? 100.25 11.375 -1.85 1 31.05 7 ALA B O 1
ATOM 2347 N N . ASN B 1 8 ? 101.312 13.18 -2.525 1 27.67 8 ASN B N 1
ATOM 2348 C CA . ASN B 1 8 ? 100.188 13.953 -2.086 1 27.67 8 ASN B CA 1
ATOM 2349 C C . ASN B 1 8 ? 99 13.766 -3.027 1 27.67 8 ASN B C 1
ATOM 2351 O O . ASN B 1 8 ? 98.062 14.562 -3.008 1 27.67 8 ASN B O 1
ATOM 2355 N N . SER B 1 9 ? 99.062 12.906 -4.105 1 32.53 9 SER B N 1
ATOM 2356 C CA . SER B 1 9 ? 97.938 12.922 -5.059 1 32.53 9 SER B CA 1
ATOM 2357 C C . SER B 1 9 ? 96.688 12.211 -4.496 1 32.53 9 SER B C 1
ATOM 2359 O O . SER B 1 9 ? 95.625 12.172 -5.141 1 32.53 9 SER B O 1
ATOM 2361 N N . SER B 1 10 ? 96.75 11.445 -3.307 1 30.52 10 SER B N 1
ATOM 2362 C CA . SER B 1 10 ? 95.688 10.539 -2.951 1 30.52 10 SER B CA 1
ATOM 2363 C C . SER B 1 10 ? 94.562 11.281 -2.256 1 30.52 10 SER B C 1
ATOM 2365 O O . SER B 1 10 ? 93.5 10.688 -1.917 1 30.52 10 SER B O 1
ATOM 2367 N N . ARG B 1 11 ? 94.625 12.531 -1.806 1 35.34 11 ARG B N 1
ATOM 2368 C CA . ARG B 1 11 ? 93.625 13.062 -0.89 1 35.34 11 ARG B CA 1
ATOM 2369 C C . ARG B 1 11 ? 92.375 13.547 -1.648 1 35.34 11 ARG B C 1
ATOM 2371 O O . ARG B 1 11 ? 91.312 13.812 -1.045 1 35.34 11 ARG B O 1
ATOM 2378 N N . ARG B 1 12 ? 92.5 13.844 -2.9 1 35.81 12 ARG B N 1
ATOM 2379 C CA . ARG B 1 12 ? 91.375 14.5 -3.498 1 35.81 12 ARG B CA 1
ATOM 2380 C C . ARG B 1 12 ? 90.25 13.508 -3.75 1 35.81 12 ARG B C 1
ATOM 2382 O O . ARG B 1 12 ? 89.062 13.906 -4.031 1 35.81 12 ARG B O 1
ATOM 2389 N N . GLN B 1 13 ? 90.562 12.219 -3.812 1 34.12 13 GLN B N 1
ATOM 2390 C CA . GLN B 1 13 ? 89.5 11.289 -4.168 1 34.12 13 GLN B CA 1
ATOM 2391 C C . GLN B 1 13 ? 88.5 11.109 -3.012 1 34.12 13 GLN B C 1
ATOM 2393 O O . GLN B 1 13 ? 87.375 10.609 -3.203 1 34.12 13 GLN B O 1
ATOM 2398 N N . LEU B 1 14 ? 88.875 11.547 -1.768 1 44.22 14 LEU B N 1
ATOM 2399 C CA . LEU B 1 14 ? 88.062 11.18 -0.626 1 44.22 14 LEU B CA 1
ATOM 2400 C C . LEU B 1 14 ? 86.875 12.125 -0.502 1 44.22 14 LEU B C 1
ATOM 2402 O O . LEU B 1 14 ? 85.875 11.805 0.169 1 44.22 14 LEU B O 1
ATOM 2406 N N . ILE B 1 15 ? 86.938 13.359 -1.135 1 50.59 15 ILE B N 1
ATOM 2407 C CA . ILE B 1 15 ? 85.875 14.32 -0.854 1 50.59 15 ILE B CA 1
ATOM 2408 C C . ILE B 1 15 ? 84.688 14.055 -1.765 1 50.59 15 ILE B C 1
ATOM 2410 O O . ILE B 1 15 ? 83.562 14.43 -1.441 1 50.59 15 ILE B O 1
ATOM 2414 N N . VAL B 1 16 ? 84.875 13.312 -2.92 1 54.06 16 VAL B N 1
ATOM 2415 C CA . VAL B 1 16 ? 83.812 13.164 -3.875 1 54.06 16 VAL B CA 1
ATOM 2416 C C . VAL B 1 16 ? 82.812 12.133 -3.354 1 54.06 16 VAL B C 1
ATOM 2418 O O . VAL B 1 16 ? 81.562 12.289 -3.551 1 54.06 16 VAL B O 1
ATOM 2421 N N . LEU B 1 17 ? 83.25 11.266 -2.375 1 54.75 17 LEU B N 1
ATOM 2422 C CA . LEU B 1 17 ? 82.375 10.211 -1.902 1 54.75 17 LEU B CA 1
ATOM 2423 C C . LEU B 1 17 ? 81.312 10.766 -0.91 1 54.75 17 LEU B C 1
ATOM 2425 O O . LEU B 1 17 ? 80.125 10.469 -1.001 1 54.75 17 LEU B O 1
ATOM 2429 N N . PRO B 1 18 ? 81.812 11.656 -0.016 1 61.19 18 PRO B N 1
ATOM 2430 C CA . PRO B 1 18 ? 80.812 12.164 0.928 1 61.19 18 PRO B CA 1
ATOM 2431 C C . PRO B 1 18 ? 79.812 13.117 0.276 1 61.19 18 PRO B C 1
ATOM 2433 O O . PRO B 1 18 ? 78.688 13.141 0.657 1 61.19 18 PRO B O 1
ATOM 2436 N N . LEU B 1 19 ? 80.188 13.812 -0.826 1 60.38 19 LEU B N 1
ATOM 2437 C CA . LEU B 1 19 ? 79.25 14.719 -1.499 1 60.38 19 LEU B CA 1
ATOM 2438 C C . LEU B 1 19 ? 78.25 13.945 -2.32 1 60.38 19 LEU B C 1
ATOM 2440 O O . LEU B 1 19 ? 77.062 14.312 -2.361 1 60.38 19 LEU B O 1
ATOM 2444 N N . CYS B 1 20 ? 78.688 12.82 -2.877 1 55.5 20 CYS B N 1
ATOM 2445 C CA . CYS B 1 20 ? 77.812 11.977 -3.621 1 55.5 20 CYS B CA 1
ATOM 2446 C C . CYS B 1 20 ? 76.812 11.273 -2.684 1 55.5 20 CYS B C 1
ATOM 2448 O O . CYS B 1 20 ? 75.625 11.133 -2.998 1 55.5 20 CYS B O 1
ATOM 2450 N N . MET B 1 21 ? 77.25 10.922 -1.487 1 61 21 MET B N 1
ATOM 2451 C CA . MET B 1 21 ? 76.375 10.289 -0.507 1 61 21 MET B CA 1
ATOM 2452 C C . MET B 1 21 ? 75.375 11.297 0.063 1 61 21 MET B C 1
ATOM 2454 O O . MET B 1 21 ? 74.188 10.961 0.305 1 61 21 MET B O 1
ATOM 2458 N N . LEU B 1 22 ? 75.75 12.547 0.236 1 63.62 22 LEU B N 1
ATOM 2459 C CA . LEU B 1 22 ? 74.875 13.594 0.708 1 63.62 22 LEU B CA 1
ATOM 2460 C C . LEU B 1 22 ? 73.812 13.93 -0.349 1 63.62 22 LEU B C 1
ATOM 2462 O O . LEU B 1 22 ? 72.625 14.125 -0.027 1 63.62 22 LEU B O 1
ATOM 2466 N N . LEU B 1 23 ? 74.25 13.906 -1.614 1 61.19 23 LEU B N 1
ATOM 2467 C CA . LEU B 1 23 ? 73.25 14.148 -2.689 1 61.19 23 LEU B CA 1
ATOM 2468 C C . LEU B 1 23 ? 72.312 12.977 -2.82 1 61.19 23 LEU B C 1
ATOM 2470 O O . LEU B 1 23 ? 71.125 13.188 -3.062 1 61.19 23 LEU B O 1
ATOM 2474 N N . LEU B 1 24 ? 72.812 11.781 -2.539 1 63.75 24 LEU B N 1
ATOM 2475 C CA . LEU B 1 24 ? 71.938 10.617 -2.545 1 63.75 24 LEU B CA 1
ATOM 2476 C C . LEU B 1 24 ? 71 10.664 -1.371 1 63.75 24 LEU B C 1
ATOM 2478 O O . LEU B 1 24 ? 69.812 10.328 -1.522 1 63.75 24 LEU B O 1
ATOM 2482 N N . MET B 1 25 ? 71.375 11.086 -0.215 1 65.5 25 MET B N 1
ATOM 2483 C CA . MET B 1 25 ? 70.5 11.18 0.943 1 65.5 25 MET B CA 1
ATOM 2484 C C . MET B 1 25 ? 69.438 12.281 0.746 1 65.5 25 MET B C 1
ATOM 2486 O O . MET B 1 25 ? 68.25 12.125 1.127 1 65.5 25 MET B O 1
ATOM 2490 N N . ILE B 1 26 ? 69.812 13.391 0.185 1 63.81 26 ILE B N 1
ATOM 2491 C CA . ILE B 1 26 ? 68.875 14.461 -0.128 1 63.81 26 ILE B CA 1
ATOM 2492 C C . ILE B 1 26 ? 67.875 13.977 -1.185 1 63.81 26 ILE B C 1
ATOM 2494 O O . ILE B 1 26 ? 66.688 14.25 -1.088 1 63.81 26 ILE B O 1
ATOM 2498 N N . TYR B 1 27 ? 68.438 13.164 -2.066 1 56.44 27 TYR B N 1
ATOM 2499 C CA . TYR B 1 27 ? 67.562 12.57 -3.1 1 56.44 27 TYR B CA 1
ATOM 2500 C C . TYR B 1 27 ? 66.562 11.609 -2.49 1 56.44 27 TYR B C 1
ATOM 2502 O O . TYR B 1 27 ? 65.375 11.648 -2.832 1 56.44 27 TYR B O 1
ATOM 2510 N N . LEU B 1 28 ? 67.062 10.742 -1.729 1 64.12 28 LEU B N 1
ATOM 2511 C CA . LEU B 1 28 ? 66.125 9.789 -1.086 1 64.12 28 LEU B CA 1
ATOM 2512 C C . LEU B 1 28 ? 65.125 10.5 -0.184 1 64.12 28 LEU B C 1
ATOM 2514 O O . LEU B 1 28 ? 64 10.102 -0.098 1 64.12 28 LEU B O 1
ATOM 2518 N N . TRP B 1 29 ? 65.562 11.602 0.389 1 69.62 29 TRP B N 1
ATOM 2519 C CA . TRP B 1 29 ? 64.688 12.391 1.235 1 69.62 29 TRP B CA 1
ATOM 2520 C C . TRP B 1 29 ? 63.625 13.117 0.397 1 69.62 29 TRP B C 1
ATOM 2522 O O . TRP B 1 29 ? 62.438 13.148 0.759 1 69.62 29 TRP B O 1
ATOM 2532 N N . THR B 1 30 ? 63.969 13.656 -0.766 1 65.5 30 THR B N 1
ATOM 2533 C CA . THR B 1 30 ? 63 14.32 -1.643 1 65.5 30 THR B CA 1
ATOM 2534 C C . THR B 1 30 ? 62.062 13.312 -2.275 1 65.5 30 THR B C 1
ATOM 2536 O O . THR B 1 30 ? 60.875 13.586 -2.441 1 65.5 30 THR B O 1
ATOM 2539 N N . LEU B 1 31 ? 62.625 12.18 -2.621 1 61.81 31 LEU B N 1
ATOM 2540 C CA . LEU B 1 31 ? 61.781 11.109 -3.113 1 61.81 31 LEU B CA 1
ATOM 2541 C C . LEU B 1 31 ? 60.812 10.648 -2.031 1 61.81 31 LEU B C 1
ATOM 2543 O O . LEU B 1 31 ? 59.625 10.398 -2.311 1 61.81 31 LEU B O 1
ATOM 2547 N N . TYR B 1 32 ? 61.281 10.477 -0.867 1 62.22 32 TYR B N 1
ATOM 2548 C CA . TYR B 1 32 ? 60.438 10.117 0.255 1 62.22 32 TYR B CA 1
ATOM 2549 C C . TYR B 1 32 ? 59.375 11.188 0.494 1 62.22 32 TYR B C 1
ATOM 2551 O O . TYR B 1 32 ? 58.188 10.867 0.707 1 62.22 32 TYR B O 1
ATOM 2559 N N . GLN B 1 33 ? 59.688 12.438 0.421 1 64.12 33 GLN B N 1
ATOM 2560 C CA . GLN B 1 33 ? 58.719 13.516 0.628 1 64.12 33 GLN B CA 1
ATOM 2561 C C . GLN B 1 33 ? 57.719 13.57 -0.511 1 64.12 33 GLN B C 1
ATOM 2563 O O . GLN B 1 33 ? 56.531 13.781 -0.278 1 64.12 33 GLN B O 1
ATOM 2568 N N . SER B 1 34 ? 58.188 13.375 -1.713 1 61.47 34 SER B N 1
ATOM 2569 C CA . SER B 1 34 ? 57.281 13.406 -2.857 1 61.47 34 SER B CA 1
ATOM 2570 C C . SER B 1 34 ? 56.344 12.211 -2.844 1 61.47 34 SER B C 1
ATOM 2572 O O . SER B 1 34 ? 55.156 12.344 -3.125 1 61.47 34 SER B O 1
ATOM 2574 N N . THR B 1 35 ? 56.875 11.07 -2.57 1 61.97 35 THR B N 1
ATOM 2575 C CA . THR B 1 35 ? 56.031 9.891 -2.471 1 61.97 35 THR B CA 1
ATOM 2576 C C . THR B 1 35 ? 55.062 10.008 -1.289 1 61.97 35 THR B C 1
ATOM 2578 O O . THR B 1 35 ? 53.906 9.609 -1.381 1 61.97 35 THR B O 1
ATOM 2581 N N . SER B 1 36 ? 55.469 10.594 -0.187 1 61.19 36 SER B N 1
ATOM 2582 C CA . SER B 1 36 ? 54.625 10.828 0.964 1 61.19 36 SER B CA 1
ATOM 2583 C C . SER B 1 36 ? 53.531 11.852 0.647 1 61.19 36 SER B C 1
ATOM 2585 O O . SER B 1 36 ? 52.375 11.688 1.042 1 61.19 36 SER B O 1
ATOM 2587 N N . GLN B 1 37 ? 53.875 12.805 -0.099 1 59.25 37 GLN B N 1
ATOM 2588 C CA . GLN B 1 37 ? 52.875 13.805 -0.513 1 59.25 37 GLN B CA 1
ATOM 2589 C C . GLN B 1 37 ? 51.906 13.219 -1.521 1 59.25 37 GLN B C 1
ATOM 2591 O O . GLN B 1 37 ? 50.688 13.492 -1.45 1 59.25 37 GLN B O 1
ATOM 2596 N N . CYS B 1 38 ? 52.344 12.484 -2.463 1 52.81 38 CYS B N 1
ATOM 2597 C CA . CYS B 1 38 ? 51.469 11.82 -3.412 1 52.81 38 CYS B CA 1
ATOM 2598 C C . CYS B 1 38 ? 50.5 10.875 -2.695 1 52.81 38 CYS B C 1
ATOM 2600 O O . CYS B 1 38 ? 49.312 10.82 -3.02 1 52.81 38 CYS B O 1
ATOM 2602 N N . LEU B 1 39 ? 50.938 10.141 -1.723 1 53.53 39 LEU B N 1
ATOM 2603 C CA . LEU B 1 39 ? 50.094 9.273 -0.923 1 53.53 39 LEU B CA 1
ATOM 2604 C C . LEU B 1 39 ? 49.094 10.102 -0.101 1 53.53 39 LEU B C 1
ATOM 2606 O O . LEU B 1 39 ? 47.938 9.734 0.015 1 53.53 39 LEU B O 1
ATOM 2610 N N . ASN B 1 40 ? 49.5 11.211 0.339 1 56.28 40 ASN B N 1
ATOM 2611 C CA . ASN B 1 40 ? 48.594 12.102 1.08 1 56.28 40 ASN B CA 1
ATOM 2612 C C . ASN B 1 40 ? 47.562 12.742 0.168 1 56.28 40 ASN B C 1
ATOM 2614 O O . ASN B 1 40 ? 46.406 12.898 0.555 1 56.28 40 ASN B O 1
ATOM 2618 N N . ASP B 1 41 ? 47.938 13.086 -1.042 1 52.88 41 ASP B N 1
ATOM 2619 C CA . ASP B 1 41 ? 47.031 13.695 -1.996 1 52.88 41 ASP B CA 1
ATOM 2620 C C . ASP B 1 41 ? 46.062 12.664 -2.559 1 52.88 41 ASP B C 1
ATOM 2622 O O . ASP B 1 41 ? 44.875 12.961 -2.76 1 52.88 41 ASP B O 1
ATOM 2626 N N . ALA B 1 42 ? 46.531 11.508 -2.953 1 47.66 42 ALA B N 1
ATOM 2627 C CA . ALA B 1 42 ? 45.625 10.414 -3.346 1 47.66 42 ALA B CA 1
ATOM 2628 C C . ALA B 1 42 ? 44.625 10.094 -2.232 1 47.66 42 ALA B C 1
ATOM 2630 O O . ALA B 1 42 ? 43.469 9.805 -2.502 1 47.66 42 ALA B O 1
ATOM 2631 N N . GLU B 1 43 ? 44.969 10.148 -1.075 1 45.97 43 GLU B N 1
ATOM 2632 C CA . GLU B 1 43 ? 44.031 9.984 0.048 1 45.97 43 GLU B CA 1
ATOM 2633 C C . GLU B 1 43 ? 43.031 11.117 0.102 1 45.97 43 GLU B C 1
ATOM 2635 O O . GLU B 1 43 ? 41.844 10.898 0.461 1 45.97 43 GLU B O 1
ATOM 2640 N N . LYS B 1 44 ? 43.281 12.25 -0.33 1 49.91 44 LYS B N 1
ATOM 2641 C CA . LYS B 1 44 ? 42.375 13.414 -0.344 1 49.91 44 LYS B CA 1
ATOM 2642 C C . LYS B 1 44 ? 41.406 13.336 -1.508 1 49.91 44 LYS B C 1
ATOM 2644 O O . LYS B 1 44 ? 40.281 13.828 -1.406 1 49.91 44 LYS B O 1
ATOM 2649 N N . LEU B 1 45 ? 41.812 12.922 -2.688 1 40.62 45 LEU B N 1
ATOM 2650 C CA . LEU B 1 45 ? 40.969 12.758 -3.869 1 40.62 45 LEU B CA 1
ATOM 2651 C C . LEU B 1 45 ? 40.031 11.57 -3.697 1 40.62 45 LEU B C 1
ATOM 2653 O O . LEU B 1 45 ? 39.094 11.391 -4.492 1 40.62 45 LEU B O 1
ATOM 2657 N N . GLN B 1 46 ? 40.219 10.633 -2.914 1 39.44 46 GLN B N 1
ATOM 2658 C CA . GLN B 1 46 ? 39.188 9.703 -2.49 1 39.44 46 GLN B CA 1
ATOM 2659 C C . GLN B 1 46 ? 38.031 10.438 -1.86 1 39.44 46 GLN B C 1
ATOM 2661 O O . GLN B 1 46 ? 38.188 11.258 -0.959 1 39.44 46 GLN B O 1
ATOM 2666 N N . ALA B 1 47 ? 36.938 10.516 -2.592 1 42.22 47 ALA B N 1
ATOM 2667 C CA . ALA B 1 47 ? 35.781 11.094 -1.919 1 42.22 47 ALA B CA 1
ATOM 2668 C C . ALA B 1 47 ? 35.781 10.719 -0.439 1 42.22 47 ALA B C 1
ATOM 2670 O O . ALA B 1 47 ? 36.094 9.586 -0.073 1 42.22 47 ALA B O 1
ATOM 2671 N N . PRO B 1 48 ? 35.625 11.672 0.401 1 41.72 48 PRO B N 1
ATOM 2672 C CA . PRO B 1 48 ? 35.812 11.266 1.798 1 41.72 48 PRO B CA 1
ATOM 2673 C C . PRO B 1 48 ? 35 10.023 2.162 1 41.72 48 PRO B C 1
ATOM 2675 O O . PRO B 1 48 ? 33.844 9.898 1.751 1 41.72 48 PRO B O 1
ATOM 2678 N N . PRO B 1 49 ? 35.562 8.898 2.518 1 46.66 49 PRO B N 1
ATOM 2679 C CA . PRO B 1 49 ? 34.875 7.719 3.051 1 46.66 49 PRO B CA 1
ATOM 2680 C C . PRO B 1 49 ? 33.562 8.055 3.73 1 46.66 49 PRO B C 1
ATOM 2682 O O . PRO B 1 49 ? 32.625 7.25 3.715 1 46.66 49 PRO B O 1
ATOM 2685 N N . GLU B 1 50 ? 33.312 9.25 4.098 1 47.28 50 GLU B N 1
ATOM 2686 C CA . GLU B 1 50 ? 32.094 9.633 4.82 1 47.28 50 GLU B CA 1
ATOM 2687 C C . GLU B 1 50 ? 30.922 9.797 3.867 1 47.28 50 GLU B C 1
ATOM 2689 O O . GLU B 1 50 ? 29.797 9.398 4.188 1 47.28 50 GLU B O 1
ATOM 2694 N N . ALA B 1 51 ? 31.203 10.312 2.635 1 49.97 51 ALA B N 1
ATOM 2695 C CA . ALA B 1 51 ? 30.125 10.492 1.663 1 49.97 51 ALA B CA 1
ATOM 2696 C C . ALA B 1 51 ? 29.578 9.156 1.189 1 49.97 51 ALA B C 1
ATOM 2698 O O . ALA B 1 51 ? 28.359 8.969 1.086 1 49.97 51 ALA B O 1
ATOM 2699 N N . ASN B 1 52 ? 30.531 8.195 0.925 1 57.84 52 ASN B N 1
ATOM 2700 C CA . ASN B 1 52 ? 30.141 6.852 0.504 1 57.84 52 ASN B CA 1
ATOM 2701 C C . ASN B 1 52 ? 29.375 6.121 1.605 1 57.84 52 ASN B C 1
ATOM 2703 O O . ASN B 1 52 ? 28.391 5.43 1.332 1 57.84 52 ASN B O 1
ATOM 2707 N N . HIS B 1 53 ? 29.781 6.359 2.828 1 59.88 53 HIS B N 1
ATOM 2708 C CA . HIS B 1 53 ? 29.094 5.73 3.949 1 59.88 53 HIS B CA 1
ATOM 2709 C C . HIS B 1 53 ? 27.672 6.289 4.109 1 59.88 53 HIS B C 1
ATOM 2711 O O . HIS B 1 53 ? 26.75 5.555 4.438 1 59.88 53 HIS B O 1
ATOM 2717 N N . ASN B 1 54 ? 27.531 7.504 3.701 1 73.19 54 ASN B N 1
ATOM 2718 C CA . ASN B 1 54 ? 26.234 8.148 3.826 1 73.19 54 ASN B CA 1
ATOM 2719 C C . ASN B 1 54 ? 25.266 7.66 2.756 1 73.19 54 ASN B C 1
ATOM 2721 O O . ASN B 1 54 ? 24.094 7.371 3.051 1 73.19 54 ASN B O 1
ATOM 2725 N N . VAL B 1 55 ? 25.859 7.348 1.613 1 76.5 55 VAL B N 1
ATOM 2726 C CA . VAL B 1 55 ? 25 6.898 0.523 1 76.5 55 VAL B CA 1
ATOM 2727 C C . VAL B 1 55 ? 24.562 5.457 0.769 1 76.5 55 VAL B C 1
ATOM 2729 O O . VAL B 1 55 ? 23.422 5.094 0.512 1 76.5 55 VAL B O 1
ATOM 2732 N N . THR B 1 56 ? 25.516 4.719 1.32 1 83 56 THR B N 1
ATOM 2733 C CA . THR B 1 56 ? 25.203 3.318 1.597 1 83 56 THR B CA 1
ATOM 2734 C C . THR B 1 56 ? 24.156 3.201 2.699 1 83 56 THR B C 1
ATOM 2736 O O . THR B 1 56 ? 23.25 2.369 2.613 1 83 56 THR B O 1
ATOM 2739 N N . ALA B 1 57 ? 24.312 4.02 3.611 1 86.31 57 ALA B N 1
ATOM 2740 C CA . ALA B 1 57 ? 23.344 3.996 4.707 1 86.31 57 ALA B CA 1
ATOM 2741 C C . ALA B 1 57 ? 21.969 4.434 4.23 1 86.31 57 ALA B C 1
ATOM 2743 O O . ALA B 1 57 ? 20.953 3.818 4.582 1 86.31 57 ALA B O 1
ATOM 2744 N N . LEU B 1 58 ? 21.953 5.383 3.422 1 88.88 58 LEU B N 1
ATOM 2745 C CA . LEU B 1 58 ? 20.703 5.875 2.863 1 88.88 58 LEU B CA 1
ATOM 2746 C C . LEU B 1 58 ? 20.062 4.832 1.951 1 88.88 58 LEU B C 1
ATOM 2748 O O . LEU B 1 58 ? 18.844 4.645 1.971 1 88.88 58 LEU B O 1
ATOM 2752 N N . ALA B 1 59 ? 20.938 4.156 1.214 1 92.06 59 ALA B N 1
ATOM 2753 C CA . ALA B 1 59 ? 20.453 3.113 0.316 1 92.06 59 ALA B CA 1
ATOM 2754 C C . ALA B 1 59 ? 19.781 1.981 1.098 1 92.06 59 ALA B C 1
ATOM 2756 O O . ALA B 1 59 ? 18.703 1.522 0.739 1 92.06 59 ALA B O 1
ATOM 2757 N N . ALA B 1 60 ? 20.438 1.604 2.117 1 93.88 60 ALA B N 1
ATOM 2758 C CA . ALA B 1 60 ? 19.875 0.542 2.955 1 93.88 60 ALA B CA 1
ATOM 2759 C C . ALA B 1 60 ? 18.562 0.976 3.592 1 93.88 60 ALA B C 1
ATOM 2761 O O . ALA B 1 60 ? 17.625 0.186 3.68 1 93.88 60 ALA B O 1
ATOM 2762 N N . GLN B 1 61 ? 18.469 2.203 4.008 1 94.56 61 GLN B N 1
ATOM 2763 C CA . GLN B 1 61 ? 17.25 2.752 4.594 1 94.56 61 GLN B CA 1
ATOM 2764 C C . GLN B 1 61 ? 16.109 2.756 3.584 1 94.56 61 GLN B C 1
ATOM 2766 O O . GLN B 1 61 ? 14.992 2.334 3.9 1 94.56 61 GLN B O 1
ATOM 2771 N N . TRP B 1 62 ? 16.391 3.18 2.395 1 96.38 62 TRP B N 1
ATOM 2772 C CA . TRP B 1 62 ? 15.359 3.266 1.365 1 96.38 62 TRP B CA 1
ATOM 2773 C C . TRP B 1 62 ? 14.883 1.876 0.96 1 96.38 62 TRP B C 1
ATOM 2775 O O . TRP B 1 62 ? 13.688 1.668 0.733 1 96.38 62 TRP B O 1
ATOM 2785 N N . ARG B 1 63 ? 15.789 0.946 0.884 1 96.81 63 ARG B N 1
ATOM 2786 C CA . ARG B 1 63 ? 15.391 -0.425 0.586 1 96.81 63 ARG B CA 1
ATOM 2787 C C . ARG B 1 63 ? 14.477 -0.978 1.678 1 96.81 63 ARG B C 1
ATOM 2789 O O . ARG B 1 63 ? 13.477 -1.63 1.384 1 96.81 63 ARG B O 1
ATOM 2796 N N . GLY B 1 64 ? 14.852 -0.725 2.92 1 97.69 64 GLY B N 1
ATOM 2797 C CA . GLY B 1 64 ? 14.016 -1.148 4.035 1 97.69 64 GLY B CA 1
ATOM 2798 C C . GLY B 1 64 ? 12.625 -0.545 4 1 97.69 64 GLY B C 1
ATOM 2799 O O . GLY B 1 64 ? 11.633 -1.243 4.227 1 97.69 64 GLY B O 1
ATOM 2800 N N . GLN B 1 65 ? 12.562 0.75 3.723 1 98.19 65 GLN B N 1
ATOM 2801 C CA . GLN B 1 65 ? 11.281 1.445 3.602 1 98.19 65 GLN B CA 1
ATOM 2802 C C . GLN B 1 65 ? 10.453 0.876 2.453 1 98.19 65 GLN B C 1
ATOM 2804 O O . GLN B 1 65 ? 9.242 0.678 2.592 1 98.19 65 GLN B O 1
ATOM 2809 N N . ARG B 1 66 ? 11.141 0.607 1.337 1 98.31 66 ARG B N 1
ATOM 2810 C CA . ARG B 1 66 ? 10.5 -0.02 0.184 1 98.31 66 ARG B CA 1
ATOM 2811 C C . ARG B 1 66 ? 9.859 -1.35 0.569 1 98.31 66 ARG B C 1
ATOM 2813 O O . ARG B 1 66 ? 8.695 -1.599 0.25 1 98.31 66 ARG B O 1
ATOM 2820 N N . ASN B 1 67 ? 10.625 -2.197 1.263 1 98.62 67 ASN B N 1
ATOM 2821 C CA . ASN B 1 67 ? 10.133 -3.514 1.656 1 98.62 67 ASN B CA 1
ATOM 2822 C C . ASN B 1 67 ? 8.945 -3.408 2.613 1 98.62 67 ASN B C 1
ATOM 2824 O O . ASN B 1 67 ? 7.98 -4.16 2.494 1 98.62 67 ASN B O 1
ATOM 2828 N N . GLN B 1 68 ? 8.992 -2.479 3.504 1 98.56 68 GLN B N 1
ATOM 2829 C CA . GLN B 1 68 ? 7.902 -2.277 4.457 1 98.56 68 GLN B CA 1
ATOM 2830 C C . GLN B 1 68 ? 6.633 -1.813 3.754 1 98.56 68 GLN B C 1
ATOM 2832 O O . GLN B 1 68 ? 5.539 -2.299 4.051 1 98.56 68 GLN B O 1
ATOM 2837 N N . LEU B 1 69 ? 6.805 -0.869 2.852 1 98.81 69 LEU B N 1
ATOM 2838 C CA . LEU B 1 69 ? 5.66 -0.358 2.107 1 98.81 69 LEU B CA 1
ATOM 2839 C C . LEU B 1 69 ? 5.035 -1.454 1.249 1 98.81 69 LEU B C 1
ATOM 2841 O O . LEU B 1 69 ? 3.811 -1.522 1.115 1 98.81 69 LEU B O 1
ATOM 2845 N N . SER B 1 70 ? 5.883 -2.295 0.652 1 98.88 70 SER B N 1
ATOM 2846 C CA . SER B 1 70 ? 5.391 -3.443 -0.102 1 98.88 70 SER B CA 1
ATOM 2847 C C . SER B 1 70 ? 4.527 -4.348 0.771 1 98.88 70 SER B C 1
ATOM 2849 O O . SER B 1 70 ? 3.439 -4.758 0.363 1 98.88 70 SER B O 1
ATOM 2851 N N . GLN B 1 71 ? 4.957 -4.617 1.941 1 98.69 71 GLN B N 1
ATOM 2852 C CA . GLN B 1 71 ? 4.215 -5.449 2.879 1 98.69 71 GLN B CA 1
ATOM 2853 C C . GLN B 1 71 ? 2.896 -4.797 3.275 1 98.69 71 GLN B C 1
ATOM 2855 O O . GLN B 1 71 ? 1.857 -5.457 3.322 1 98.69 71 GLN B O 1
ATOM 2860 N N . MET B 1 72 ? 2.922 -3.508 3.559 1 98.75 72 MET B N 1
ATOM 2861 C CA . MET B 1 72 ? 1.716 -2.781 3.943 1 98.75 72 MET B CA 1
ATOM 2862 C C . MET B 1 72 ? 0.699 -2.775 2.807 1 98.75 72 MET B C 1
ATOM 2864 O O . MET B 1 72 ? -0.499 -2.947 3.039 1 98.75 72 MET B O 1
ATOM 2868 N N . LEU B 1 73 ? 1.213 -2.541 1.607 1 98.81 73 LEU B N 1
ATOM 2869 C CA . LEU B 1 73 ? 0.324 -2.559 0.451 1 98.81 73 LEU B CA 1
ATOM 2870 C C . LEU B 1 73 ? -0.318 -3.93 0.279 1 98.81 73 LEU B C 1
ATOM 2872 O O . LEU B 1 73 ? -1.52 -4.031 0.022 1 98.81 73 LEU B O 1
ATOM 2876 N N . ASN B 1 74 ? 0.471 -5 0.423 1 98.81 74 ASN B N 1
ATOM 2877 C CA . ASN B 1 74 ? -0.055 -6.355 0.33 1 98.81 74 ASN B CA 1
ATOM 2878 C C . ASN B 1 74 ? -1.152 -6.605 1.36 1 98.81 74 ASN B C 1
ATOM 2880 O O . ASN B 1 74 ? -2.205 -7.156 1.033 1 98.81 74 ASN B O 1
ATOM 2884 N N . GLN B 1 75 ? -0.946 -6.145 2.545 1 98.44 75 GLN B N 1
ATOM 2885 C CA . GLN B 1 75 ? -1.934 -6.305 3.607 1 98.44 75 GLN B CA 1
ATOM 2886 C C . GLN B 1 75 ? -3.205 -5.52 3.297 1 98.44 75 GLN B C 1
ATOM 2888 O O . GLN B 1 75 ? -4.312 -6.016 3.51 1 98.44 75 GLN B O 1
ATOM 2893 N N . MET B 1 76 ? -3 -4.328 2.799 1 98.44 76 MET B N 1
ATOM 2894 C CA . MET B 1 76 ? -4.148 -3.5 2.447 1 98.44 76 MET B CA 1
ATOM 2895 C C . MET B 1 76 ? -4.965 -4.148 1.335 1 98.44 76 MET B C 1
ATOM 2897 O O . MET B 1 76 ? -6.199 -4.121 1.365 1 98.44 76 MET B O 1
ATOM 2901 N N . LYS B 1 77 ? -4.285 -4.762 0.375 1 98.62 77 LYS B N 1
ATOM 2902 C CA . LYS B 1 77 ? -4.969 -5.441 -0.719 1 98.62 77 LYS B CA 1
ATOM 2903 C C . LYS B 1 77 ? -5.789 -6.625 -0.205 1 98.62 77 LYS B C 1
ATOM 2905 O O . LYS B 1 77 ? -6.875 -6.902 -0.718 1 98.62 77 LYS B O 1
ATOM 2910 N N . GLN B 1 78 ? -5.293 -7.254 0.825 1 98.69 78 GLN B N 1
ATOM 2911 C CA . GLN B 1 78 ? -6.027 -8.383 1.395 1 98.69 78 GLN B CA 1
ATOM 2912 C C . GLN B 1 78 ? -7.328 -7.918 2.047 1 98.69 78 GLN B C 1
ATOM 2914 O O . GLN B 1 78 ? -8.398 -8.445 1.749 1 98.69 78 GLN B O 1
ATOM 2919 N N . VAL B 1 79 ? -7.254 -6.867 2.869 1 98.12 79 VAL B N 1
ATOM 2920 C CA . VAL B 1 79 ? -8.438 -6.43 3.609 1 98.12 79 VAL B CA 1
ATOM 2921 C C . VAL B 1 79 ? -9.43 -5.773 2.654 1 98.12 79 VAL B C 1
ATOM 2923 O O . VAL B 1 79 ? -10.641 -5.891 2.836 1 98.12 79 VAL B O 1
ATOM 2926 N N . TYR B 1 80 ? -8.93 -5.105 1.628 1 98.06 80 TYR B N 1
ATOM 2927 C CA . TYR B 1 80 ? -9.805 -4.562 0.598 1 98.06 80 TYR B CA 1
ATOM 2928 C C . TYR B 1 80 ? -10.586 -5.672 -0.094 1 98.06 80 TYR B C 1
ATOM 2930 O O . TYR B 1 80 ? -11.797 -5.551 -0.312 1 98.06 80 TYR B O 1
ATOM 2938 N N . GLY B 1 81 ? -9.867 -6.77 -0.476 1 98.56 81 GLY B N 1
ATOM 2939 C CA . GLY B 1 81 ? -10.523 -7.91 -1.095 1 98.56 81 GLY B CA 1
ATOM 2940 C C . GLY B 1 81 ? -11.57 -8.555 -0.203 1 98.56 81 GLY B C 1
ATOM 2941 O O . GLY B 1 81 ? -12.648 -8.922 -0.671 1 98.56 81 GLY B O 1
ATOM 2942 N N . GLN B 1 82 ? -11.289 -8.68 1.087 1 98.31 82 GLN B N 1
ATOM 2943 C CA . GLN B 1 82 ? -12.234 -9.242 2.039 1 98.31 82 GLN B CA 1
ATOM 2944 C C . GLN B 1 82 ? -13.484 -8.375 2.148 1 98.31 82 GLN B C 1
ATOM 2946 O O . GLN B 1 82 ? -14.609 -8.891 2.105 1 98.31 82 GLN B O 1
ATOM 2951 N N . GLN B 1 83 ? -13.273 -7.074 2.25 1 97.75 83 GLN B N 1
ATOM 2952 C CA . GLN B 1 83 ? -14.398 -6.148 2.303 1 97.75 83 GLN B CA 1
ATOM 2953 C C . GLN B 1 83 ? -15.227 -6.215 1.023 1 97.75 83 GLN B C 1
ATOM 2955 O O . GLN B 1 83 ? -16.453 -6.145 1.07 1 97.75 83 GLN B O 1
ATOM 2960 N N . SER B 1 84 ? -14.547 -6.344 -0.108 1 97.94 84 SER B N 1
ATOM 2961 C CA . SER B 1 84 ? -15.219 -6.48 -1.394 1 97.94 84 SER B CA 1
ATOM 2962 C C . SER B 1 84 ? -16.125 -7.707 -1.413 1 97.94 84 SER B C 1
ATOM 2964 O O . SER B 1 84 ? -17.281 -7.621 -1.825 1 97.94 84 SER B O 1
ATOM 2966 N N . CYS B 1 85 ? -15.602 -8.836 -0.981 1 98.25 85 CYS B N 1
ATOM 2967 C CA . CYS B 1 85 ? -16.391 -10.062 -0.938 1 98.25 85 CYS B CA 1
ATOM 2968 C C . CYS B 1 85 ? -17.625 -9.891 -0.069 1 98.25 85 CYS B C 1
ATOM 2970 O O . CYS B 1 85 ? -18.734 -10.289 -0.457 1 98.25 85 CYS B O 1
ATOM 2972 N N . GLU B 1 86 ? -17.469 -9.227 1.074 1 97.44 86 GLU B N 1
ATOM 2973 C CA . GLU B 1 86 ? -18.594 -8.977 1.982 1 97.44 86 GLU B CA 1
ATOM 2974 C C . GLU B 1 86 ? -19.625 -8.047 1.348 1 97.44 86 GLU B C 1
ATOM 2976 O O . GLU B 1 86 ? -20.828 -8.281 1.46 1 97.44 86 GLU B O 1
ATOM 2981 N N . MET B 1 87 ? -19.172 -7.039 0.727 1 97.25 87 MET B N 1
ATOM 2982 C CA . MET B 1 87 ? -20.047 -6.074 0.077 1 97.25 87 MET B CA 1
ATOM 2983 C C . MET B 1 87 ? -20.875 -6.742 -1.02 1 97.25 87 MET B C 1
ATOM 2985 O O . MET B 1 87 ? -22.078 -6.496 -1.139 1 97.25 87 MET B O 1
ATOM 2989 N N . LEU B 1 88 ? -20.219 -7.602 -1.829 1 96.94 88 LEU B N 1
ATOM 2990 C CA . LEU B 1 88 ? -20.922 -8.312 -2.893 1 96.94 88 LEU B CA 1
ATOM 2991 C C . LEU B 1 88 ? -22.016 -9.203 -2.316 1 96.94 88 LEU B C 1
ATOM 2993 O O . LEU B 1 88 ? -23.125 -9.266 -2.863 1 96.94 88 LEU B O 1
ATOM 2997 N N . THR B 1 89 ? -21.703 -9.844 -1.214 1 96.25 89 THR B N 1
ATOM 2998 C CA . THR B 1 89 ? -22.688 -10.672 -0.532 1 96.25 89 THR B CA 1
ATOM 2999 C C . THR B 1 89 ? -23.875 -9.828 -0.066 1 96.25 89 THR B C 1
ATOM 3001 O O . THR B 1 89 ? -25.031 -10.195 -0.284 1 96.25 89 THR B O 1
ATOM 3004 N N . LEU B 1 90 ? -23.578 -8.672 0.517 1 95.75 90 LEU B N 1
ATOM 3005 C CA . LEU B 1 90 ? -24.609 -7.785 1.044 1 95.75 90 LEU B CA 1
ATOM 3006 C C . LEU B 1 90 ? -25.5 -7.25 -0.077 1 95.75 90 LEU B C 1
ATOM 3008 O O . LEU B 1 90 ? -26.703 -7.039 0.122 1 95.75 90 LEU B O 1
ATOM 3012 N N . ARG B 1 91 ? -24.969 -7.102 -1.251 1 96.06 91 ARG B N 1
ATOM 3013 C CA . ARG B 1 91 ? -25.688 -6.547 -2.391 1 96.06 91 ARG B CA 1
ATOM 3014 C C . ARG B 1 91 ? -26.469 -7.633 -3.127 1 96.06 91 ARG B C 1
ATOM 3016 O O . ARG B 1 91 ? -27.219 -7.344 -4.062 1 96.06 91 ARG B O 1
ATOM 3023 N N . GLY B 1 92 ? -26.234 -8.883 -2.742 1 95.75 92 GLY B N 1
ATOM 3024 C CA . GLY B 1 92 ? -26.859 -9.984 -3.449 1 95.75 92 GLY B CA 1
ATOM 3025 C C . GLY B 1 92 ? -26.281 -10.211 -4.836 1 95.75 92 GLY B C 1
ATOM 3026 O O . GLY B 1 92 ? -26.984 -10.672 -5.734 1 95.75 92 GLY B O 1
ATOM 3027 N N . MET B 1 93 ? -25.062 -9.82 -5.008 1 94.94 93 MET B N 1
ATOM 3028 C CA . MET B 1 93 ? -24.344 -10.008 -6.27 1 94.94 93 MET B CA 1
ATOM 3029 C C . MET B 1 93 ? -23.484 -11.273 -6.23 1 94.94 93 MET B C 1
ATOM 3031 O O . MET B 1 93 ? -23.328 -11.883 -5.172 1 94.94 93 MET B O 1
ATOM 3035 N N . ASP B 1 94 ? -23 -11.711 -7.414 1 93.69 94 ASP B N 1
ATOM 3036 C CA . ASP B 1 94 ? -22.047 -12.82 -7.465 1 93.69 94 ASP B CA 1
ATOM 3037 C C . ASP B 1 94 ? -20.812 -12.516 -6.621 1 93.69 94 ASP B C 1
ATOM 3039 O O . ASP B 1 94 ? -20.094 -11.555 -6.895 1 93.69 94 ASP B O 1
ATOM 3043 N N . ASP B 1 95 ? -20.594 -13.305 -5.582 1 94.31 95 ASP B N 1
ATOM 3044 C CA . ASP B 1 95 ? -19.531 -13.008 -4.617 1 94.31 95 ASP B CA 1
ATOM 3045 C C . ASP B 1 95 ? -18.406 -14.039 -4.691 1 94.31 95 ASP B C 1
ATOM 3047 O O . ASP B 1 95 ? -17.734 -14.289 -3.695 1 94.31 95 ASP B O 1
ATOM 3051 N N . GLN B 1 96 ? -18.25 -14.633 -5.891 1 95.56 96 GLN B N 1
ATOM 3052 C CA . GLN B 1 96 ? -17.219 -15.648 -6.02 1 95.56 96 GLN B CA 1
ATOM 3053 C C . GLN B 1 96 ? -15.828 -15.016 -6.113 1 95.56 96 GLN B C 1
ATOM 3055 O O . GLN B 1 96 ? -14.844 -15.594 -5.652 1 95.56 96 GLN B O 1
ATOM 3060 N N . VAL B 1 97 ? -15.805 -13.859 -6.766 1 96.75 97 VAL B N 1
ATOM 3061 C CA . VAL B 1 97 ? -14.531 -13.203 -7.047 1 96.75 97 VAL B CA 1
ATOM 3062 C C . VAL B 1 97 ? -14.586 -11.75 -6.578 1 96.75 97 VAL B C 1
ATOM 3064 O O . VAL B 1 97 ? -15.523 -11.023 -6.898 1 96.75 97 VAL B O 1
ATOM 3067 N N . SER B 1 98 ? -13.641 -11.344 -5.809 1 96.94 98 SER B N 1
ATOM 3068 C CA . SER B 1 98 ? -13.57 -9.984 -5.285 1 96.94 98 SER B CA 1
ATOM 3069 C C . SER B 1 98 ? -13.289 -8.977 -6.395 1 96.94 98 SER B C 1
ATOM 3071 O O . SER B 1 98 ? -12.961 -9.359 -7.52 1 96.94 98 SER B O 1
ATOM 3073 N N . GLU B 1 99 ? -13.312 -7.684 -6.043 1 91.56 99 GLU B N 1
ATOM 3074 C CA . GLU B 1 99 ? -13.086 -6.609 -7.004 1 91.56 99 GLU B CA 1
ATOM 3075 C C . GLU B 1 99 ? -11.625 -6.574 -7.445 1 91.56 99 GLU B C 1
ATOM 3077 O O . GLU B 1 99 ? -11.312 -6.102 -8.539 1 91.56 99 GLU B O 1
ATOM 3082 N N . ASN B 1 100 ? -10.781 -7.148 -6.633 1 91.06 100 ASN B N 1
ATOM 3083 C CA . ASN B 1 100 ? -9.383 -7.137 -7.039 1 91.06 100 ASN B CA 1
ATOM 3084 C C . ASN B 1 100 ? -8.953 -8.477 -7.625 1 91.06 100 ASN B C 1
ATOM 3086 O O . ASN B 1 100 ? -7.766 -8.727 -7.824 1 91.06 100 ASN B O 1
ATOM 3090 N N . GLY B 1 101 ? -9.875 -9.375 -7.871 1 94.38 101 GLY B N 1
ATOM 3091 C CA . GLY B 1 101 ? -9.633 -10.547 -8.695 1 94.38 101 GLY B CA 1
ATOM 3092 C C . GLY B 1 101 ? -9.438 -11.82 -7.879 1 94.38 101 GLY B C 1
ATOM 3093 O O . GLY B 1 101 ? -9.555 -12.922 -8.406 1 94.38 101 GLY B O 1
ATOM 3094 N N . GLY B 1 102 ? -9.094 -11.688 -6.574 1 96.88 102 GLY B N 1
ATOM 3095 C CA . GLY B 1 102 ? -8.953 -12.867 -5.73 1 96.88 102 GLY B CA 1
ATOM 3096 C C . GLY B 1 102 ? -10.273 -13.547 -5.426 1 96.88 102 GLY B C 1
ATOM 3097 O O . GLY B 1 102 ? -11.289 -12.875 -5.234 1 96.88 102 GLY B O 1
ATOM 3098 N N . TRP B 1 103 ? -10.266 -14.844 -5.406 1 97.69 103 TRP B N 1
ATOM 3099 C CA . TRP B 1 103 ? -11.484 -15.602 -5.168 1 97.69 103 TRP B CA 1
ATOM 3100 C C . TRP B 1 103 ? -11.906 -15.516 -3.703 1 97.69 103 TRP B C 1
ATOM 3102 O O . TRP B 1 103 ? -11.062 -15.602 -2.807 1 97.69 103 TRP B O 1
ATOM 3112 N N . CYS B 1 104 ? -13.219 -15.344 -3.459 1 98.25 104 CYS B N 1
ATOM 3113 C CA . CYS B 1 104 ? -13.742 -15.125 -2.115 1 98.25 104 CYS B CA 1
ATOM 3114 C C . CYS B 1 104 ? -13.797 -16.438 -1.335 1 98.25 104 CYS B C 1
ATOM 3116 O O . CYS B 1 104 ? -13.359 -17.469 -1.826 1 98.25 104 CYS B O 1
ATOM 3118 N N . LYS B 1 105 ? -14.242 -16.422 -0.158 1 97.44 105 LYS B N 1
ATOM 3119 C CA . LYS B 1 105 ? -14.07 -17.469 0.855 1 97.44 105 LYS B CA 1
ATOM 3120 C C . LYS B 1 105 ? -14.586 -18.812 0.357 1 97.44 105 LYS B C 1
ATOM 3122 O O . LYS B 1 105 ? -13.859 -19.812 0.385 1 97.44 105 LYS B O 1
ATOM 3127 N N . ALA B 1 106 ? -15.789 -18.875 -0.142 1 96.25 106 ALA B N 1
ATOM 3128 C CA . ALA B 1 106 ? -16.375 -20.141 -0.575 1 96.25 106 ALA B CA 1
ATOM 3129 C C . ALA B 1 106 ? -15.641 -20.703 -1.786 1 96.25 106 ALA B C 1
ATOM 3131 O O . ALA B 1 106 ? -15.328 -21.891 -1.83 1 96.25 106 ALA B O 1
ATOM 3132 N N . ALA B 1 107 ? -15.32 -19.844 -2.695 1 95.69 107 ALA B N 1
ATOM 3133 C CA . ALA B 1 107 ? -14.68 -20.266 -3.938 1 95.69 107 ALA B CA 1
ATOM 3134 C C . ALA B 1 107 ? -13.234 -20.703 -3.686 1 95.69 107 ALA B C 1
ATOM 3136 O O . ALA B 1 107 ? -12.711 -21.562 -4.391 1 95.69 107 ALA B O 1
ATOM 3137 N N . SER B 1 108 ? -12.594 -20.141 -2.693 1 95.94 108 SER B N 1
ATOM 3138 C CA . SER B 1 108 ? -11.172 -20.391 -2.469 1 95.94 108 SER B CA 1
ATOM 3139 C C . SER B 1 108 ? -10.969 -21.516 -1.463 1 95.94 108 SER B C 1
ATOM 3141 O O . SER B 1 108 ? -9.836 -21.906 -1.182 1 95.94 108 SER B O 1
ATOM 3143 N N . SER B 1 109 ? -12.023 -22.094 -0.964 1 95.25 109 SER B N 1
ATOM 3144 C CA . SER B 1 109 ? -11.977 -23.156 0.036 1 95.25 109 SER B CA 1
ATOM 3145 C C . SER B 1 109 ? -11.469 -24.453 -0.568 1 95.25 109 SER B C 1
ATOM 3147 O O . SER B 1 109 ? -11.719 -24.75 -1.742 1 95.25 109 SER B O 1
ATOM 3149 N N . PRO B 1 110 ? -10.797 -25.25 0.294 1 94.06 110 PRO B N 1
ATOM 3150 C CA . PRO B 1 110 ? -10.383 -26.562 -0.189 1 94.06 110 PRO B CA 1
ATOM 3151 C C . PRO B 1 110 ? -11.57 -27.438 -0.589 1 94.06 110 PRO B C 1
ATOM 3153 O O . PRO B 1 110 ? -11.398 -28.422 -1.326 1 94.06 110 PRO B O 1
ATOM 3156 N N . ASN B 1 111 ? -12.727 -27.141 -0.151 1 93.12 111 ASN B N 1
ATOM 3157 C CA . ASN B 1 111 ? -13.914 -27.922 -0.448 1 93.12 111 ASN B CA 1
ATOM 3158 C C . ASN B 1 111 ? -14.625 -27.422 -1.705 1 93.12 111 ASN B C 1
ATOM 3160 O O . ASN B 1 111 ? -15.609 -28.016 -2.145 1 93.12 111 ASN B O 1
ATOM 3164 N N . SER B 1 112 ? -14.125 -26.375 -2.232 1 93.69 112 SER B N 1
ATOM 3165 C CA . SER B 1 112 ? -14.734 -25.828 -3.438 1 93.69 112 SER B CA 1
ATOM 3166 C C . SER B 1 112 ? -14.453 -26.703 -4.652 1 93.69 112 SER B C 1
ATOM 3168 O O . SER B 1 112 ? -13.32 -27.125 -4.875 1 93.69 112 SER B O 1
ATOM 3170 N N . PRO B 1 113 ? -15.453 -26.984 -5.488 1 90.88 113 PRO B N 1
ATOM 3171 C CA . PRO B 1 113 ? -15.227 -27.734 -6.719 1 90.88 113 PRO B CA 1
ATOM 3172 C C . PRO B 1 113 ? -14.516 -26.922 -7.793 1 90.88 113 PRO B C 1
ATOM 3174 O O . PRO B 1 113 ? -14.141 -27.469 -8.836 1 90.88 113 PRO B O 1
ATOM 3177 N N . SER B 1 114 ? -14.266 -25.688 -7.484 1 88.38 114 SER B N 1
ATOM 3178 C CA . SER B 1 114 ? -13.672 -24.797 -8.469 1 88.38 114 SER B CA 1
ATOM 3179 C C . SER B 1 114 ? -12.18 -25.047 -8.625 1 88.38 114 SER B C 1
ATOM 3181 O O . SER B 1 114 ? -11.562 -24.594 -9.586 1 88.38 114 SER B O 1
ATOM 3183 N N . HIS B 1 115 ? -11.594 -25.734 -7.707 1 90.69 115 HIS B N 1
ATOM 3184 C CA . HIS B 1 115 ? -10.172 -26.047 -7.773 1 90.69 115 HIS B CA 1
ATOM 3185 C C . HIS B 1 115 ? -9.953 -27.5 -8.156 1 90.69 115 HIS B C 1
ATOM 3187 O O . HIS B 1 115 ? -10.508 -28.406 -7.52 1 90.69 115 HIS B O 1
ATOM 3193 N N . VAL B 1 116 ? -9.219 -27.625 -9.18 1 91.5 116 VAL B N 1
ATOM 3194 C CA . VAL B 1 116 ? -8.906 -28.969 -9.648 1 91.5 116 VAL B CA 1
ATOM 3195 C C . VAL B 1 116 ? -7.41 -29.234 -9.508 1 91.5 116 VAL B C 1
ATOM 3197 O O . VAL B 1 116 ? -6.586 -28.453 -9.984 1 91.5 116 VAL B O 1
ATOM 3200 N N . THR B 1 117 ? -7.098 -30.281 -8.805 1 94.88 117 THR B N 1
ATOM 3201 C CA . THR B 1 117 ? -5.707 -30.703 -8.625 1 94.88 117 THR B CA 1
ATOM 3202 C C . THR B 1 117 ? -5.383 -31.906 -9.5 1 94.88 117 THR B C 1
ATOM 3204 O O . THR B 1 117 ? -6.184 -32.844 -9.617 1 94.88 117 THR B O 1
ATOM 3207 N N . ASP B 1 118 ? -4.309 -31.906 -10.133 1 97.94 118 ASP B N 1
ATOM 3208 C CA . ASP B 1 118 ? -3.844 -32.969 -11.008 1 97.94 118 ASP B CA 1
ATOM 3209 C C . ASP B 1 118 ? -2.732 -33.781 -10.352 1 97.94 118 ASP B C 1
ATOM 3211 O O . ASP B 1 118 ? -1.579 -33.375 -10.312 1 97.94 118 ASP B O 1
ATOM 3215 N N . THR B 1 119 ? -3.059 -34.938 -9.898 1 97.62 119 THR B N 1
ATOM 3216 C CA . THR B 1 119 ? -2.139 -35.75 -9.094 1 97.62 119 THR B CA 1
ATOM 3217 C C . THR B 1 119 ? -0.935 -36.188 -9.93 1 97.62 119 THR B C 1
ATOM 3219 O O . THR B 1 119 ? 0.202 -36.125 -9.453 1 97.62 119 THR B O 1
ATOM 3222 N N . GLN B 1 120 ? -1.169 -36.625 -11.141 1 98.12 120 GLN B N 1
ATOM 3223 C CA . GLN B 1 120 ? -0.068 -37.062 -11.992 1 98.12 120 GLN B CA 1
ATOM 3224 C C . GLN B 1 120 ? 0.859 -35.906 -12.336 1 98.12 120 GLN B C 1
ATOM 3226 O O . GLN B 1 120 ? 2.082 -36.062 -12.344 1 98.12 120 GLN B O 1
ATOM 3231 N N . PHE B 1 121 ? 0.237 -34.781 -12.633 1 98.44 121 PHE B N 1
ATOM 3232 C CA . PHE B 1 121 ? 1.007 -33.562 -12.867 1 98.44 121 PHE B CA 1
ATOM 3233 C C . PHE B 1 121 ? 1.858 -33.219 -11.656 1 98.44 121 PHE B C 1
ATOM 3235 O O . PHE B 1 121 ? 3.031 -32.875 -11.789 1 98.44 121 PHE B O 1
ATOM 3242 N N . SER B 1 122 ? 1.308 -33.375 -10.398 1 98.5 122 SER B N 1
ATOM 3243 C CA . SER B 1 122 ? 2.018 -33.062 -9.164 1 98.5 122 SER B CA 1
ATOM 3244 C C . SER B 1 122 ? 3.217 -33.969 -8.969 1 98.5 122 SER B C 1
ATOM 3246 O O . SER B 1 122 ? 4.273 -33.531 -8.508 1 98.5 122 SER B O 1
ATOM 3248 N N . GLU B 1 123 ? 3.076 -35.188 -9.336 1 98.31 123 GLU B N 1
ATOM 3249 C CA . GLU B 1 123 ? 4.18 -36.156 -9.227 1 98.31 123 GLU B CA 1
ATOM 3250 C C . GLU B 1 123 ? 5.328 -35.75 -10.156 1 98.31 123 GLU B C 1
ATOM 3252 O O . GLU B 1 123 ? 6.496 -35.781 -9.758 1 98.31 123 GLU B O 1
ATOM 3257 N N . ALA B 1 124 ? 4.945 -35.469 -11.367 1 98.62 124 ALA B N 1
ATOM 3258 C CA . ALA B 1 124 ? 5.953 -35.062 -12.344 1 98.62 124 ALA B CA 1
ATOM 3259 C C . ALA B 1 124 ? 6.668 -33.781 -11.883 1 98.62 124 ALA B C 1
ATOM 3261 O O . ALA B 1 124 ? 7.891 -33.688 -12.008 1 98.62 124 ALA B O 1
ATOM 3262 N N . MET B 1 125 ? 5.938 -32.812 -11.336 1 98.69 125 MET B N 1
ATOM 3263 C CA . MET B 1 125 ? 6.523 -31.594 -10.82 1 98.69 125 MET B CA 1
ATOM 3264 C C . MET B 1 125 ? 7.504 -31.891 -9.688 1 98.69 125 MET B C 1
ATOM 3266 O O . MET B 1 125 ? 8.586 -31.297 -9.633 1 98.69 125 MET B O 1
ATOM 3270 N N . SER B 1 126 ? 7.062 -32.75 -8.82 1 98.62 126 SER B N 1
ATOM 3271 C CA . SER B 1 126 ? 7.906 -33.125 -7.684 1 98.62 126 SER B CA 1
ATOM 3272 C C . SER B 1 126 ? 9.242 -33.688 -8.148 1 98.62 126 SER B C 1
ATOM 3274 O O . SER B 1 126 ? 10.297 -33.312 -7.637 1 98.62 126 SER B O 1
ATOM 3276 N N . SER B 1 127 ? 9.164 -34.594 -9.086 1 98.44 127 SER B N 1
ATOM 3277 C CA . SER B 1 127 ? 10.375 -35.219 -9.625 1 98.44 127 SER B CA 1
ATOM 3278 C C . SER B 1 127 ? 11.258 -34.188 -10.305 1 98.44 127 SER B C 1
ATOM 3280 O O . SER B 1 127 ? 12.477 -34.156 -10.109 1 98.44 127 SER B O 1
ATOM 3282 N N . PHE B 1 128 ? 10.695 -33.312 -11.062 1 98.75 128 PHE B N 1
ATOM 3283 C CA . PHE B 1 128 ? 11.414 -32.25 -11.781 1 98.75 128 PHE B CA 1
ATOM 3284 C C . PHE B 1 128 ? 12.102 -31.312 -10.805 1 98.75 128 PHE B C 1
ATOM 3286 O O . PHE B 1 128 ? 13.219 -30.859 -11.062 1 98.75 128 PHE B O 1
ATOM 3293 N N . LEU B 1 129 ? 11.492 -31.062 -9.641 1 98.88 129 LEU B N 1
ATOM 3294 C CA . LEU B 1 129 ? 11.945 -30.047 -8.695 1 98.88 129 LEU B CA 1
ATOM 3295 C C . LEU B 1 129 ? 12.695 -30.703 -7.531 1 98.88 129 LEU B C 1
ATOM 3297 O O . LEU B 1 129 ? 12.828 -30.109 -6.461 1 98.88 129 LEU B O 1
ATOM 3301 N N . LYS B 1 130 ? 13.141 -31.906 -7.738 1 98.81 130 LYS B N 1
ATOM 3302 C CA . LYS B 1 130 ? 13.852 -32.656 -6.688 1 98.81 130 LYS B CA 1
ATOM 3303 C C . LYS B 1 130 ? 15.047 -31.844 -6.176 1 98.81 130 LYS B C 1
ATOM 3305 O O . LYS B 1 130 ? 15.852 -31.344 -6.965 1 98.81 130 LYS B O 1
ATOM 3310 N N . GLY B 1 131 ? 15.078 -31.672 -4.828 1 98.81 131 GLY B N 1
ATOM 3311 C CA . GLY B 1 131 ? 16.203 -31.016 -4.184 1 98.81 131 GLY B CA 1
ATOM 3312 C C . GLY B 1 131 ? 16.141 -29.5 -4.27 1 98.81 131 GLY B C 1
ATOM 3313 O O . GLY B 1 131 ? 17.141 -28.812 -4.02 1 98.81 131 GLY B O 1
ATOM 3314 N N . LYS B 1 132 ? 14.992 -28.922 -4.621 1 98.88 132 LYS B N 1
ATOM 3315 C CA . LYS B 1 132 ? 14.883 -27.484 -4.832 1 98.88 132 LYS B CA 1
ATOM 3316 C C . LYS B 1 132 ? 14.016 -26.828 -3.762 1 98.88 132 LYS B C 1
ATOM 3318 O O . LYS B 1 132 ? 13.117 -27.469 -3.213 1 98.88 132 LYS B O 1
ATOM 3323 N N . ARG B 1 133 ? 14.328 -25.594 -3.371 1 98.81 133 ARG B N 1
ATOM 3324 C CA . ARG B 1 133 ? 13.406 -24.719 -2.668 1 98.81 133 ARG B CA 1
ATOM 3325 C C . ARG B 1 133 ? 12.43 -24.062 -3.641 1 98.81 133 ARG B C 1
ATOM 3327 O O . ARG B 1 133 ? 12.836 -23.375 -4.582 1 98.81 133 ARG B O 1
ATOM 3334 N N . VAL B 1 134 ? 11.117 -24.234 -3.377 1 98.94 134 VAL B N 1
ATOM 3335 C CA . VAL B 1 134 ? 10.125 -23.906 -4.395 1 98.94 134 VAL B CA 1
ATOM 3336 C C . VAL B 1 134 ? 9.086 -22.953 -3.812 1 98.94 134 VAL B C 1
ATOM 3338 O O . VAL B 1 134 ? 8.672 -23.094 -2.66 1 98.94 134 VAL B O 1
ATOM 3341 N N . ALA B 1 135 ? 8.703 -21.984 -4.582 1 98.88 135 ALA B N 1
ATOM 3342 C CA . ALA B 1 135 ? 7.535 -21.172 -4.273 1 98.88 135 ALA B CA 1
ATOM 3343 C C . ALA B 1 135 ? 6.441 -21.344 -5.324 1 98.88 135 ALA B C 1
ATOM 3345 O O . ALA B 1 135 ? 6.73 -21.422 -6.523 1 98.88 135 ALA B O 1
ATOM 3346 N N . SER B 1 136 ? 5.262 -21.5 -4.84 1 98.94 136 SER B N 1
ATOM 3347 C CA . SER B 1 136 ? 4.09 -21.484 -5.711 1 98.94 136 SER B CA 1
ATOM 3348 C C . SER B 1 136 ? 3.357 -20.141 -5.605 1 98.94 136 SER B C 1
ATOM 3350 O O . SER B 1 136 ? 2.879 -19.781 -4.531 1 98.94 136 SER B O 1
ATOM 3352 N N . PHE B 1 137 ? 3.266 -19.438 -6.688 1 98.88 137 PHE B N 1
ATOM 3353 C CA . PHE B 1 137 ? 2.531 -18.172 -6.797 1 98.88 137 PHE B CA 1
ATOM 3354 C C . PHE B 1 137 ? 1.144 -18.406 -7.383 1 98.88 137 PHE B C 1
ATOM 3356 O O . PHE B 1 137 ? 0.981 -18.484 -8.602 1 98.88 137 PHE B O 1
ATOM 3363 N N . GLY B 1 138 ? 0.184 -18.516 -6.52 1 98.31 138 GLY B N 1
ATOM 3364 C CA . GLY B 1 138 ? -1.162 -18.922 -6.891 1 98.31 138 GLY B CA 1
ATOM 3365 C C . GLY B 1 138 ? -1.412 -20.406 -6.691 1 98.31 138 GLY B C 1
ATOM 3366 O O . GLY B 1 138 ? -1.726 -21.125 -7.645 1 98.31 138 GLY B O 1
ATOM 3367 N N . ASP B 1 139 ? -1.434 -20.828 -5.414 1 98.25 139 ASP B N 1
ATOM 3368 C CA . ASP B 1 139 ? -1.505 -22.25 -5.105 1 98.25 139 ASP B CA 1
ATOM 3369 C C . ASP B 1 139 ? -2.938 -22.672 -4.789 1 98.25 139 ASP B C 1
ATOM 3371 O O . ASP B 1 139 ? -3.182 -23.812 -4.395 1 98.25 139 ASP B O 1
ATOM 3375 N N . GLY B 1 140 ? -3.838 -21.688 -4.891 1 97.31 140 GLY B N 1
ATOM 3376 C CA . GLY B 1 140 ? -5.211 -22 -4.531 1 97.31 140 GLY B CA 1
ATOM 3377 C C . GLY B 1 140 ? -5.363 -22.469 -3.096 1 97.31 140 GLY B C 1
ATOM 3378 O O . GLY B 1 140 ? -4.875 -21.812 -2.172 1 97.31 140 GLY B O 1
ATOM 3379 N N . PRO B 1 141 ? -6.066 -23.484 -2.906 1 97.31 141 PRO B N 1
ATOM 3380 C CA . PRO B 1 141 ? -6.273 -23.953 -1.531 1 97.31 141 PRO B CA 1
ATOM 3381 C C . PRO B 1 141 ? -5.094 -24.766 -0.999 1 97.31 141 PRO B C 1
ATOM 3383 O O . PRO B 1 141 ? -5.184 -25.359 0.075 1 97.31 141 PRO B O 1
ATOM 3386 N N . GLY B 1 142 ? -3.99 -24.844 -1.72 1 98 142 GLY B N 1
ATOM 3387 C CA . GLY B 1 142 ? -2.766 -25.438 -1.195 1 98 142 GLY B CA 1
ATOM 3388 C C . GLY B 1 142 ? -2.684 -26.938 -1.403 1 98 142 GLY B C 1
ATOM 3389 O O . GLY B 1 142 ? -1.938 -27.625 -0.704 1 98 142 GLY B O 1
ATOM 3390 N N . GLU B 1 143 ? -3.449 -27.547 -2.348 1 97.38 143 GLU B N 1
ATOM 3391 C CA . GLU B 1 143 ? -3.43 -28.984 -2.59 1 97.38 143 GLU 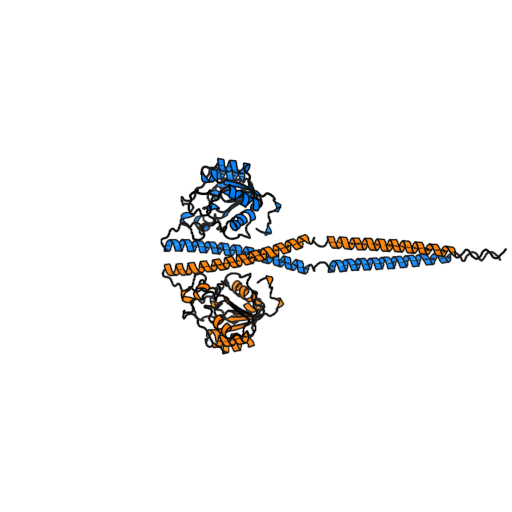B CA 1
ATOM 3392 C C . GLU B 1 143 ? -2.115 -29.422 -3.23 1 97.38 143 GLU B C 1
ATOM 3394 O O . GLU B 1 143 ? -1.601 -30.5 -2.932 1 97.38 143 GLU B O 1
ATOM 3399 N N . TYR B 1 144 ? -1.564 -28.609 -4.109 1 97.94 144 TYR B N 1
ATOM 3400 C CA . TYR B 1 144 ? -0.259 -28.938 -4.672 1 97.94 144 TYR B CA 1
ATOM 3401 C C . TYR B 1 144 ? 0.816 -28.938 -3.592 1 97.94 144 TYR B C 1
ATOM 3403 O O . TYR B 1 144 ? 1.708 -29.781 -3.592 1 97.94 144 TYR B O 1
ATOM 3411 N N . LYS B 1 145 ? 0.726 -27.922 -2.684 1 98.56 145 LYS B N 1
ATOM 3412 C CA . LYS B 1 145 ? 1.653 -27.922 -1.557 1 98.56 145 LYS B CA 1
ATOM 3413 C C . LYS B 1 145 ? 1.583 -29.234 -0.785 1 98.56 145 LYS B C 1
ATOM 3415 O O . LYS B 1 145 ? 2.609 -29.875 -0.534 1 98.56 145 LYS B O 1
ATOM 3420 N N . LYS B 1 146 ? 0.377 -29.656 -0.439 1 97.94 146 LYS B N 1
ATOM 3421 C CA . LYS B 1 146 ? 0.167 -30.891 0.308 1 97.94 146 LYS B CA 1
ATOM 3422 C C . LYS B 1 146 ? 0.795 -32.094 -0.413 1 97.94 146 LYS B C 1
ATOM 3424 O O . LYS B 1 146 ? 1.522 -32.875 0.196 1 97.94 146 LYS B O 1
ATOM 3429 N N . LEU B 1 147 ? 0.566 -32.219 -1.675 1 98.12 147 LEU B N 1
ATOM 3430 C CA . LEU B 1 147 ? 1.039 -33.375 -2.461 1 98.12 147 LEU B CA 1
ATOM 3431 C C . LEU B 1 147 ? 2.559 -33.344 -2.592 1 98.12 147 LEU B C 1
ATOM 3433 O O . LEU B 1 147 ? 3.229 -34.312 -2.287 1 98.12 147 LEU B O 1
ATOM 3437 N N . LEU B 1 148 ? 3.137 -32.188 -2.982 1 98.62 148 LEU B N 1
ATOM 3438 C CA . LEU B 1 148 ? 4.574 -32.125 -3.23 1 98.62 148 LEU B CA 1
ATOM 3439 C C . LEU B 1 148 ? 5.355 -32.344 -1.941 1 98.62 148 LEU B C 1
ATOM 3441 O O . LEU B 1 148 ? 6.398 -33 -1.95 1 98.62 148 LEU B O 1
ATOM 3445 N N . GLU B 1 149 ? 4.836 -31.781 -0.866 1 98.38 149 GLU B N 1
ATOM 3446 C CA . GLU B 1 149 ? 5.488 -32.031 0.417 1 98.38 149 GLU B CA 1
ATOM 3447 C C . GLU B 1 149 ? 5.41 -33.5 0.804 1 98.38 149 GLU B C 1
ATOM 3449 O O . GLU B 1 149 ? 6.363 -34.031 1.364 1 98.38 149 GLU B O 1
ATOM 3454 N N . SER B 1 150 ? 4.309 -34.156 0.496 1 98.25 150 SER B N 1
ATOM 3455 C CA . SER B 1 150 ? 4.117 -35.562 0.875 1 98.25 150 SER B CA 1
ATOM 3456 C C . SER B 1 150 ? 5.066 -36.469 0.113 1 98.25 150 SER B C 1
ATOM 3458 O O . SER B 1 150 ? 5.449 -37.531 0.612 1 98.25 150 SER B O 1
ATOM 3460 N N . TYR B 1 151 ? 5.438 -36.094 -1.108 1 98.19 151 TYR B N 1
ATOM 3461 C CA . TYR B 1 151 ? 6.34 -36.906 -1.919 1 98.19 151 TYR B CA 1
ATOM 3462 C C . TYR B 1 151 ? 7.758 -36.875 -1.354 1 98.19 151 TYR B C 1
ATOM 3464 O O . TYR B 1 151 ? 8.57 -37.75 -1.652 1 98.19 151 TYR B O 1
ATOM 3472 N N . GLY B 1 152 ? 8.148 -35.75 -0.659 1 98.12 152 GLY B N 1
ATOM 3473 C CA . GLY B 1 152 ? 9.398 -35.656 0.069 1 98.12 152 GLY B CA 1
ATOM 3474 C C . GLY B 1 152 ? 10.594 -35.406 -0.828 1 98.12 152 GLY B C 1
ATOM 3475 O O . GLY B 1 152 ? 11.734 -35.656 -0.447 1 98.12 152 GLY B O 1
ATOM 3476 N N . GLU B 1 153 ? 10.367 -34.875 -2.021 1 98.56 153 GLU B N 1
ATOM 3477 C CA . GLU B 1 153 ? 11.461 -34.719 -2.979 1 98.56 153 GLU B CA 1
ATOM 3478 C C . GLU B 1 153 ? 11.984 -33.312 -2.986 1 98.56 153 GLU B C 1
ATOM 3480 O O . GLU B 1 153 ? 13.156 -33.062 -3.295 1 98.56 153 GLU B O 1
ATOM 3485 N N . VAL B 1 154 ? 11.18 -32.312 -2.68 1 98.75 154 VAL B N 1
ATOM 3486 C CA . VAL B 1 154 ? 11.609 -30.906 -2.668 1 98.75 154 VAL B CA 1
ATOM 3487 C C . VAL B 1 154 ? 12.195 -30.562 -1.302 1 98.75 154 VAL B C 1
ATOM 3489 O O . VAL B 1 154 ? 11.82 -31.156 -0.29 1 98.75 154 VAL B O 1
ATOM 3492 N N . VAL B 1 155 ? 13.125 -29.594 -1.214 1 98.75 155 VAL B N 1
ATOM 3493 C CA . VAL B 1 155 ? 13.68 -29.125 0.051 1 98.75 155 VAL B CA 1
ATOM 3494 C C . VAL B 1 155 ? 12.625 -28.359 0.834 1 98.75 155 VAL B C 1
ATOM 3496 O O . VAL B 1 155 ? 12.492 -28.531 2.047 1 98.75 155 VAL B O 1
ATOM 3499 N N . SER B 1 156 ? 11.883 -27.516 0.165 1 98.69 156 SER B N 1
ATOM 3500 C CA . SER B 1 156 ? 10.773 -26.766 0.747 1 98.69 156 SER B CA 1
ATOM 3501 C C . SER B 1 156 ? 9.781 -26.312 -0.324 1 98.69 156 SER B C 1
ATOM 3503 O O . SER B 1 156 ? 10.125 -26.25 -1.507 1 98.69 156 SER B O 1
ATOM 3505 N N . TYR B 1 157 ? 8.586 -26.125 0.07 1 98.81 157 TYR B N 1
ATOM 3506 C CA . TYR B 1 157 ? 7.504 -25.625 -0.768 1 98.81 157 TYR B CA 1
ATOM 3507 C C . TYR B 1 157 ? 6.727 -24.531 -0.057 1 98.81 157 TYR B C 1
ATOM 3509 O O . TYR B 1 157 ? 6.055 -24.781 0.945 1 98.81 157 TYR B O 1
ATOM 3517 N N . THR B 1 158 ? 6.836 -23.281 -0.507 1 98.88 158 THR B N 1
ATOM 3518 C CA . THR B 1 158 ? 6.09 -22.141 0.016 1 98.88 158 THR B CA 1
ATOM 3519 C C . THR B 1 158 ? 4.934 -21.781 -0.91 1 98.88 158 THR B C 1
ATOM 3521 O O . THR B 1 158 ? 5.129 -21.594 -2.113 1 98.88 158 THR B O 1
ATOM 3524 N N . ALA B 1 159 ? 3.75 -21.719 -0.35 1 98.94 159 ALA B N 1
ATOM 3525 C CA . ALA B 1 159 ? 2.555 -21.484 -1.156 1 98.94 159 ALA B CA 1
ATOM 3526 C C . ALA B 1 159 ? 2.004 -20.078 -0.92 1 98.94 159 ALA B C 1
ATOM 3528 O O . ALA B 1 159 ? 1.768 -19.688 0.223 1 98.94 159 ALA B O 1
ATOM 3529 N N . TYR B 1 160 ? 1.788 -19.312 -2.025 1 98.88 160 TYR B N 1
ATOM 3530 C CA . TYR B 1 160 ? 1.14 -18.016 -2.021 1 98.88 160 TYR B CA 1
ATOM 3531 C C . TYR B 1 160 ? -0.137 -18.031 -2.852 1 98.88 160 TYR B C 1
ATOM 3533 O O . TYR B 1 160 ? -0.249 -18.797 -3.809 1 98.88 160 TYR B O 1
ATOM 3541 N N . ASP B 1 161 ? -1.063 -17.234 -2.518 1 98.88 161 ASP B N 1
ATOM 3542 C CA . ASP B 1 161 ? -2.254 -17.031 -3.338 1 98.88 161 ASP B CA 1
ATOM 3543 C C . ASP B 1 161 ? -2.873 -15.664 -3.084 1 98.88 161 ASP B C 1
ATOM 3545 O O . ASP B 1 161 ? -2.789 -15.133 -1.975 1 98.88 161 ASP B O 1
ATOM 3549 N N . GLY B 1 162 ? -3.529 -15.094 -4.09 1 98.69 162 GLY B N 1
ATOM 3550 C CA . GLY B 1 162 ? -4.117 -13.766 -3.994 1 98.69 162 GLY B CA 1
ATOM 3551 C C . GLY B 1 162 ? -5.543 -13.781 -3.482 1 98.69 162 GLY B C 1
ATOM 3552 O O . GLY B 1 162 ? -6.188 -12.734 -3.393 1 98.69 162 GLY B O 1
ATOM 3553 N N . ALA B 1 163 ? -6.074 -14.961 -3.232 1 98.56 163 ALA B N 1
ATOM 3554 C CA . ALA B 1 163 ? -7.402 -15.031 -2.631 1 98.56 163 ALA B CA 1
ATOM 3555 C C . ALA B 1 163 ? -7.406 -14.422 -1.229 1 98.56 163 ALA B C 1
ATOM 3557 O O . ALA B 1 163 ? -6.672 -14.883 -0.349 1 98.56 163 ALA B O 1
ATOM 3558 N N . PRO B 1 164 ? -8.289 -13.453 -0.993 1 98.69 164 PRO B N 1
ATOM 3559 C CA . PRO B 1 164 ? -8.18 -12.68 0.243 1 98.69 164 PRO B CA 1
ATOM 3560 C C . PRO B 1 164 ? -8.383 -13.523 1.495 1 98.69 164 PRO B C 1
ATOM 3562 O O . PRO B 1 164 ? -7.902 -13.164 2.574 1 98.69 164 PRO B O 1
ATOM 3565 N N . TYR B 1 165 ? -9.023 -14.688 1.464 1 98.69 165 TYR B N 1
ATOM 3566 C CA . TYR B 1 165 ? -9.312 -15.531 2.619 1 98.69 165 TYR B CA 1
ATOM 3567 C C . TYR B 1 165 ? -8.445 -16.781 2.617 1 98.69 165 TYR B C 1
ATOM 3569 O O . TYR B 1 165 ? -8.688 -17.719 3.385 1 98.69 165 TYR B O 1
ATOM 3577 N N . CYS B 1 166 ? -7.457 -16.859 1.774 1 98.56 166 CYS B N 1
ATOM 3578 C CA . CYS B 1 166 ? -6.711 -18.094 1.58 1 98.56 166 CYS B CA 1
ATOM 3579 C C . CYS B 1 166 ? -6.086 -18.562 2.887 1 98.56 166 CYS B C 1
ATOM 3581 O O . CYS B 1 166 ? -6.055 -19.766 3.17 1 98.56 166 CYS B O 1
ATOM 3583 N N . GLU B 1 167 ? -5.551 -17.625 3.697 1 98.75 167 GLU B N 1
ATOM 3584 C CA . GLU B 1 167 ? -4.93 -18.016 4.957 1 98.75 167 GLU B CA 1
ATOM 3585 C C . GLU B 1 167 ? -5.949 -18.641 5.902 1 98.75 167 GLU B C 1
ATOM 3587 O O . GLU B 1 167 ? -5.668 -19.656 6.539 1 98.75 167 GLU B O 1
ATOM 3592 N N . GLU B 1 168 ? -7.109 -18.078 5.949 1 98.5 168 GLU B N 1
ATOM 3593 C CA . GLU B 1 168 ? -8.172 -18.578 6.812 1 98.5 168 GLU B CA 1
ATOM 3594 C C . GLU B 1 168 ? -8.648 -19.969 6.363 1 98.5 168 GLU B C 1
ATOM 3596 O O . GLU B 1 168 ? -8.695 -20.891 7.16 1 98.5 168 GLU B O 1
ATOM 3601 N N . VAL B 1 169 ? -8.953 -20.141 5.098 1 98.06 169 VAL B N 1
ATOM 3602 C CA . VAL B 1 169 ? -9.617 -21.344 4.613 1 98.06 169 VAL B CA 1
ATOM 3603 C C . VAL B 1 169 ? -8.617 -22.5 4.551 1 98.06 169 VAL B C 1
ATOM 3605 O O . VAL B 1 169 ? -9.008 -23.672 4.441 1 98.06 169 VAL B O 1
ATOM 3608 N N . THR B 1 170 ? -7.336 -22.203 4.605 1 98.25 170 THR B N 1
ATOM 3609 C CA . THR B 1 170 ? -6.324 -23.25 4.512 1 98.25 170 THR B CA 1
ATOM 3610 C C . THR B 1 170 ? -5.629 -23.453 5.855 1 98.25 170 THR B C 1
ATOM 3612 O O . THR B 1 170 ? -4.68 -24.234 5.961 1 98.25 170 THR B O 1
ATOM 3615 N N . GLY B 1 171 ? -6.031 -22.688 6.91 1 97.75 171 GLY B N 1
ATOM 3616 C CA . GLY B 1 171 ? -5.402 -22.766 8.219 1 97.75 171 GLY B CA 1
ATOM 3617 C C . GLY B 1 171 ? -3.961 -22.297 8.219 1 97.75 171 GLY B C 1
ATOM 3618 O O . GLY B 1 171 ? -3.117 -22.844 8.93 1 97.75 171 GLY B O 1
ATOM 3619 N N . GLY B 1 172 ? -3.596 -21.391 7.281 1 98.06 172 GLY B N 1
ATOM 3620 C CA . GLY B 1 172 ? -2.273 -20.781 7.258 1 98.06 172 GLY B CA 1
ATOM 3621 C C . GLY B 1 172 ? -1.303 -21.516 6.344 1 98.06 172 GLY B C 1
ATOM 3622 O O . GLY B 1 172 ? -0.148 -21.109 6.207 1 98.06 172 GLY B O 1
ATOM 3623 N N . LYS B 1 173 ? -1.714 -22.547 5.637 1 97.81 173 LYS B N 1
ATOM 3624 C CA . LYS B 1 173 ? -0.837 -23.297 4.738 1 97.81 173 LYS B CA 1
ATOM 3625 C C . LYS B 1 173 ? -0.466 -22.469 3.514 1 97.81 173 LYS B C 1
ATOM 3627 O O . LYS B 1 173 ? 0.605 -22.641 2.934 1 97.81 173 LYS B O 1
ATOM 3632 N N . VAL B 1 174 ? -1.401 -21.672 3.121 1 98.75 174 VAL B N 1
ATOM 3633 C CA . VAL B 1 174 ? -1.185 -20.75 2 1 98.75 174 VAL B CA 1
ATOM 3634 C C . VAL B 1 174 ? -1.144 -19.312 2.502 1 98.75 174 VAL B C 1
ATOM 3636 O O . VAL B 1 174 ? -1.994 -18.906 3.295 1 98.75 174 VAL B O 1
ATOM 3639 N N . THR B 1 175 ? -0.159 -18.562 2.113 1 98.81 175 THR B N 1
ATOM 3640 C CA . THR B 1 175 ? 0.02 -17.172 2.527 1 98.81 175 THR B CA 1
ATOM 3641 C C . THR B 1 175 ? -0.524 -16.219 1.468 1 98.81 175 THR B C 1
ATOM 3643 O O . THR B 1 175 ? -0.32 -16.438 0.271 1 98.81 175 THR B O 1
ATOM 3646 N N . PHE B 1 176 ? -1.197 -15.211 1.876 1 98.88 176 PHE B N 1
ATOM 3647 C CA . PHE B 1 176 ? -1.753 -14.234 0.95 1 98.88 176 PHE B CA 1
ATOM 3648 C C . PHE B 1 176 ? -0.643 -13.438 0.274 1 98.88 176 PHE B C 1
ATOM 3650 O O . PHE B 1 176 ? 0.3 -12.992 0.934 1 98.88 176 PHE B O 1
ATOM 3657 N N . LEU B 1 177 ? -0.726 -13.297 -0.974 1 98.88 177 LEU B N 1
ATOM 3658 C CA . LEU B 1 177 ? 0.16 -12.477 -1.794 1 98.88 177 LEU B CA 1
ATOM 3659 C C . LEU B 1 177 ? -0.563 -11.969 -3.039 1 98.88 177 LEU B C 1
ATOM 3661 O O . LEU B 1 177 ? -1.047 -12.766 -3.846 1 98.88 177 LEU B O 1
ATOM 3665 N N . ASP B 1 178 ? -0.686 -10.695 -3.205 1 98.81 178 ASP B N 1
ATOM 3666 C CA . ASP B 1 178 ? -1.32 -10.109 -4.383 1 98.81 178 ASP B CA 1
ATOM 3667 C C . ASP B 1 178 ? -0.297 -9.852 -5.488 1 98.81 178 ASP B C 1
ATOM 3669 O O . ASP B 1 178 ? 0.546 -8.961 -5.363 1 98.81 178 ASP B O 1
ATOM 3673 N N . LEU B 1 179 ? -0.402 -10.508 -6.52 1 98.69 179 LEU B N 1
ATOM 3674 C CA . LEU B 1 179 ? 0.601 -10.469 -7.578 1 98.69 179 LEU B CA 1
ATOM 3675 C C . LEU B 1 179 ? 0.362 -9.281 -8.508 1 98.69 179 LEU B C 1
ATOM 3677 O O . LEU B 1 179 ? 1.147 -9.039 -9.43 1 98.69 179 LEU B O 1
ATOM 3681 N N . THR B 1 180 ? -0.71 -8.492 -8.25 1 98.5 180 THR B N 1
ATOM 3682 C CA . THR B 1 180 ? -0.933 -7.277 -9.023 1 98.5 180 THR B CA 1
ATOM 3683 C C . THR B 1 180 ? -0.235 -6.09 -8.367 1 98.5 180 THR B C 1
ATOM 3685 O O . THR B 1 180 ? -0.252 -4.98 -8.906 1 98.5 180 THR B O 1
ATOM 3688 N N . ALA B 1 181 ? 0.395 -6.273 -7.242 1 98.56 181 ALA B N 1
ATOM 3689 C CA . ALA B 1 181 ? 1.214 -5.262 -6.578 1 98.56 181 ALA B CA 1
ATOM 3690 C C . ALA B 1 181 ? 2.684 -5.672 -6.562 1 98.56 181 ALA B C 1
ATOM 3692 O O . ALA B 1 181 ? 3.002 -6.852 -6.406 1 98.56 181 ALA B O 1
ATOM 3693 N N . PRO B 1 182 ? 3.613 -4.676 -6.672 1 98.69 182 PRO B N 1
ATOM 3694 C CA . PRO B 1 182 ? 5.023 -5.043 -6.555 1 98.69 182 PRO B CA 1
ATOM 3695 C C . PRO B 1 182 ? 5.359 -5.676 -5.203 1 98.69 182 PRO B C 1
ATOM 3697 O O . PRO B 1 182 ? 4.98 -5.141 -4.156 1 98.69 182 PRO B O 1
ATOM 3700 N N . GLN B 1 183 ? 6.039 -6.781 -5.25 1 98.81 183 GLN B N 1
ATOM 3701 C CA . GLN B 1 183 ? 6.414 -7.512 -4.047 1 98.81 183 GLN B CA 1
ATOM 3702 C C . GLN B 1 183 ? 7.922 -7.438 -3.807 1 98.81 183 GLN B C 1
ATOM 3704 O O . GLN B 1 183 ? 8.711 -7.77 -4.691 1 98.81 183 GLN B O 1
ATOM 3709 N N . TYR B 1 184 ? 8.297 -6.973 -2.678 1 98.56 184 TYR B N 1
ATOM 3710 C CA . TYR B 1 184 ? 9.68 -6.902 -2.227 1 98.56 184 TYR B CA 1
ATOM 3711 C C . TYR B 1 184 ? 9.836 -7.488 -0.829 1 98.56 184 TYR B C 1
ATOM 3713 O O . TYR B 1 184 ? 8.852 -7.594 -0.084 1 98.56 184 TYR B O 1
ATOM 3721 N N . GLY B 1 185 ? 11.008 -7.906 -0.527 1 97.25 185 GLY B N 1
ATOM 3722 C CA . GLY B 1 185 ? 11.305 -8.422 0.802 1 97.25 185 GLY B CA 1
ATOM 3723 C C . GLY B 1 185 ? 10.922 -9.875 0.976 1 97.25 185 GLY B C 1
ATOM 3724 O O . GLY B 1 185 ? 10.812 -10.367 2.102 1 97.25 185 GLY B O 1
ATOM 3725 N N . LEU B 1 186 ? 10.641 -10.578 -0.102 1 97.94 186 LEU B N 1
ATOM 3726 C CA . LEU B 1 186 ? 10.344 -12 -0.067 1 97.94 186 LEU B CA 1
ATOM 3727 C C . LEU B 1 186 ? 11.617 -12.828 -0.25 1 97.94 186 LEU B C 1
ATOM 3729 O O . LEU B 1 186 ? 12.609 -12.328 -0.792 1 97.94 186 LEU B O 1
ATOM 3733 N N . PRO B 1 187 ? 11.594 -14.039 0.15 1 97.88 187 PRO B N 1
ATOM 3734 C CA . PRO B 1 187 ? 12.734 -14.914 -0.112 1 97.88 187 PRO B CA 1
ATOM 3735 C C . PRO B 1 187 ? 12.945 -15.188 -1.601 1 97.88 187 PRO B C 1
ATOM 3737 O O . PRO B 1 187 ? 12.031 -14.969 -2.404 1 97.88 187 PRO B O 1
ATOM 3740 N N . ILE B 1 188 ? 14.148 -15.586 -1.878 1 98.38 188 ILE B N 1
ATOM 3741 C CA . ILE B 1 188 ? 14.461 -16.094 -3.207 1 98.38 188 ILE B CA 1
ATOM 3742 C C . ILE B 1 188 ? 14.422 -17.625 -3.191 1 98.38 188 ILE B C 1
ATOM 3744 O O . ILE B 1 188 ? 14.922 -18.25 -2.26 1 98.38 188 ILE B O 1
ATOM 3748 N N . PHE B 1 189 ? 13.836 -18.188 -4.176 1 98.81 189 PHE B N 1
ATOM 3749 C CA . PHE B 1 189 ? 13.695 -19.641 -4.305 1 98.81 189 PHE B CA 1
ATOM 3750 C C . PHE B 1 189 ? 14.492 -20.156 -5.5 1 98.81 189 PHE B C 1
ATOM 3752 O O . PHE B 1 189 ? 14.898 -19.375 -6.363 1 98.81 189 PHE B O 1
ATOM 3759 N N . ASP B 1 190 ? 14.773 -21.406 -5.473 1 98.81 190 ASP B N 1
ATOM 3760 C CA . ASP B 1 190 ? 15.422 -22 -6.645 1 98.81 190 ASP B CA 1
ATOM 3761 C C . ASP B 1 190 ? 14.484 -21.984 -7.852 1 98.81 190 ASP B C 1
ATOM 3763 O O . ASP B 1 190 ? 14.891 -21.594 -8.953 1 98.81 190 ASP B O 1
ATOM 3767 N N . TRP B 1 191 ? 13.219 -22.391 -7.621 1 98.94 191 TRP B N 1
ATOM 3768 C CA . TRP B 1 191 ? 12.227 -22.469 -8.688 1 98.94 191 TRP B CA 1
ATOM 3769 C C . TRP B 1 191 ? 10.891 -21.891 -8.242 1 98.94 191 TRP B C 1
ATOM 3771 O O . TRP B 1 191 ? 10.594 -21.844 -7.047 1 98.94 191 TRP B O 1
ATOM 3781 N N . GLY B 1 192 ? 10.148 -21.375 -9.195 1 98.88 192 GLY B N 1
ATOM 3782 C CA . GLY B 1 192 ? 8.781 -20.938 -8.977 1 98.88 192 GLY B CA 1
ATOM 3783 C C . GLY B 1 192 ? 7.77 -21.703 -9.797 1 98.88 192 GLY B C 1
ATOM 3784 O O . GLY B 1 192 ? 8.062 -22.125 -10.914 1 98.88 192 GLY B O 1
ATOM 3785 N N . ILE B 1 193 ? 6.645 -21.891 -9.258 1 98.94 193 ILE B N 1
ATOM 3786 C CA . ILE B 1 193 ? 5.469 -22.422 -9.93 1 98.94 193 ILE B CA 1
ATOM 3787 C C . ILE B 1 193 ? 4.375 -21.359 -9.992 1 98.94 193 ILE B C 1
ATOM 3789 O O . ILE B 1 193 ? 4.105 -20.688 -9 1 98.94 193 ILE B O 1
ATOM 3793 N N . CYS B 1 194 ? 3.803 -21.141 -11.125 1 98.88 194 CYS B N 1
ATOM 3794 C CA . CYS B 1 194 ? 2.654 -20.266 -11.32 1 98.88 194 CYS B CA 1
ATOM 3795 C C . CYS B 1 194 ? 1.703 -20.844 -12.367 1 98.88 194 CYS B C 1
ATOM 3797 O O . CYS B 1 194 ? 1.792 -20.5 -13.547 1 98.88 194 CYS B O 1
ATOM 3799 N N . VAL B 1 195 ? 0.806 -21.688 -11.922 1 98.12 195 VAL B N 1
ATOM 3800 C CA . VAL B 1 195 ? -0.066 -22.453 -12.812 1 98.12 195 VAL B CA 1
ATOM 3801 C C . VAL B 1 195 ? -1.519 -22.031 -12.594 1 98.12 195 VAL B C 1
ATOM 3803 O O . VAL B 1 195 ? -2.004 -22.016 -11.461 1 98.12 195 VAL B O 1
ATOM 3806 N N . GLU B 1 196 ? -2.176 -21.672 -13.711 1 96.44 196 GLU B N 1
ATOM 3807 C CA . GLU B 1 196 ? -3.58 -21.266 -13.711 1 96.44 196 GLU B CA 1
ATOM 3808 C C . GLU B 1 196 ? -3.789 -20 -12.906 1 96.44 196 GLU B C 1
ATOM 3810 O O . GLU B 1 196 ? -4.691 -19.922 -12.07 1 96.44 196 GLU B O 1
ATOM 3815 N N . VAL B 1 197 ? -2.914 -19 -13.07 1 98.06 197 VAL B N 1
ATOM 3816 C CA . VAL B 1 197 ? -2.957 -17.734 -12.352 1 98.06 197 VAL B CA 1
ATOM 3817 C C . VAL B 1 197 ? -2.934 -16.578 -13.344 1 98.06 197 VAL B C 1
ATOM 3819 O O . VAL B 1 197 ? -3.746 -15.648 -13.242 1 98.06 197 VAL B O 1
ATOM 3822 N N . ALA B 1 198 ? -2.051 -16.641 -14.398 1 98.56 198 ALA B N 1
ATOM 3823 C CA . ALA B 1 198 ? -1.747 -15.523 -15.297 1 98.56 198 ALA B CA 1
ATOM 3824 C C . ALA B 1 198 ? -3.008 -15.031 -16 1 98.56 198 ALA B C 1
ATOM 3826 O O . ALA B 1 198 ? -3.178 -13.828 -16.203 1 98.56 198 ALA B O 1
ATOM 3827 N N . GLU B 1 199 ? -3.932 -15.938 -16.391 1 98 199 GLU B N 1
ATOM 3828 C CA . GLU B 1 199 ? -5.156 -15.594 -17.109 1 98 199 GLU B CA 1
ATOM 3829 C C . GLU B 1 199 ? -6.102 -14.789 -16.219 1 98 199 GLU B C 1
ATOM 3831 O O . GLU B 1 199 ? -7.035 -14.148 -16.719 1 98 199 GLU B O 1
ATOM 3836 N N . HIS B 1 200 ? -5.84 -14.781 -14.898 1 97.44 200 HIS B N 1
ATOM 3837 C CA . HIS B 1 200 ? -6.688 -14.055 -13.961 1 97.44 200 HIS B CA 1
ATOM 3838 C C . HIS B 1 200 ? -6.109 -12.68 -13.641 1 97.44 200 HIS B C 1
ATOM 3840 O O . HIS B 1 200 ? -6.746 -11.875 -12.961 1 97.44 200 HIS B O 1
ATOM 3846 N N . ILE B 1 201 ? -4.906 -12.391 -14.07 1 97.94 201 ILE B N 1
ATOM 3847 C CA . ILE B 1 201 ? -4.25 -11.109 -13.852 1 97.94 201 ILE B CA 1
ATOM 3848 C C . ILE B 1 201 ? -4.629 -10.141 -14.969 1 97.94 201 ILE B C 1
ATOM 3850 O O . ILE B 1 201 ? -4.301 -10.367 -16.141 1 97.94 201 ILE B O 1
ATOM 3854 N N . PRO B 1 202 ? -5.301 -9.031 -14.664 1 97.69 202 PRO B N 1
ATOM 3855 C CA . PRO B 1 202 ? -5.605 -8.062 -15.727 1 97.69 202 PRO B CA 1
ATOM 3856 C C . PRO B 1 202 ? -4.359 -7.625 -16.5 1 97.69 202 PRO B C 1
ATOM 3858 O O . PRO B 1 202 ? -3.289 -7.469 -15.906 1 97.69 202 PRO B O 1
ATOM 3861 N N . ALA B 1 203 ? -4.508 -7.34 -17.75 1 97.5 203 ALA B N 1
ATOM 3862 C CA . ALA B 1 203 ? -3.41 -7.031 -18.656 1 97.5 203 ALA B CA 1
ATOM 3863 C C . ALA B 1 203 ? -2.588 -5.852 -18.141 1 97.5 203 ALA B C 1
ATOM 3865 O O . ALA B 1 203 ? -1.363 -5.832 -18.297 1 97.5 203 ALA B O 1
ATOM 3866 N N . LYS B 1 204 ? -3.26 -4.891 -17.531 1 97.5 204 LYS B N 1
ATOM 3867 C CA . LYS B 1 204 ? -2.568 -3.686 -17.078 1 97.5 204 LYS B CA 1
ATOM 3868 C C . LYS B 1 204 ? -1.562 -4.008 -15.984 1 97.5 204 LYS B C 1
ATOM 3870 O O . LYS B 1 204 ? -0.683 -3.199 -15.68 1 97.5 204 LYS B O 1
ATOM 3875 N N . TYR B 1 205 ? -1.613 -5.219 -15.383 1 98.12 205 TYR B N 1
ATOM 3876 C CA . TYR B 1 205 ? -0.717 -5.582 -14.289 1 98.12 205 TYR B CA 1
ATOM 3877 C C . TYR B 1 205 ? 0.27 -6.66 -14.734 1 98.12 205 TYR B C 1
ATOM 3879 O O . TYR B 1 205 ? 1.005 -7.211 -13.914 1 98.12 205 TYR B O 1
ATOM 3887 N N . GLU B 1 206 ? 0.393 -6.988 -15.977 1 98 206 GLU B N 1
ATOM 3888 C CA . GLU B 1 206 ? 1.225 -8.07 -16.5 1 98 206 GLU B CA 1
ATOM 3889 C C . GLU B 1 206 ? 2.693 -7.855 -16.141 1 98 206 GLU B C 1
ATOM 3891 O O . GLU B 1 206 ? 3.373 -8.789 -15.703 1 98 206 GLU B O 1
ATOM 3896 N N . THR B 1 207 ? 3.086 -6.648 -16.359 1 98.31 207 THR B N 1
ATOM 3897 C CA . THR B 1 207 ? 4.488 -6.34 -16.094 1 98.31 207 THR B CA 1
ATOM 3898 C C . THR B 1 207 ? 4.824 -6.551 -14.617 1 98.31 207 THR B C 1
ATOM 3900 O O . THR B 1 207 ? 5.801 -7.227 -14.289 1 98.31 207 THR B O 1
ATOM 3903 N N . ILE B 1 208 ? 4.008 -6.012 -13.734 1 98.62 208 ILE B N 1
ATOM 3904 C CA . ILE B 1 208 ? 4.219 -6.164 -12.297 1 98.62 208 ILE B CA 1
ATOM 3905 C C . ILE B 1 208 ? 4.188 -7.648 -11.93 1 98.62 208 ILE B C 1
ATOM 3907 O O . ILE B 1 208 ? 5.031 -8.125 -11.164 1 98.62 208 ILE B O 1
ATOM 3911 N N . PHE B 1 209 ? 3.266 -8.383 -12.5 1 98.81 209 PHE B N 1
ATOM 3912 C CA . PHE B 1 209 ? 3.057 -9.805 -12.25 1 98.81 209 PHE B CA 1
ATOM 3913 C C . PHE B 1 209 ? 4.297 -10.609 -12.625 1 98.81 209 PHE B C 1
ATOM 3915 O O . PHE B 1 209 ? 4.871 -11.297 -11.781 1 98.81 209 PHE B O 1
ATOM 3922 N N . LEU B 1 210 ? 4.762 -10.414 -13.789 1 98.81 210 LEU B N 1
ATOM 3923 C CA . LEU B 1 210 ? 5.902 -11.188 -14.273 1 98.81 210 LEU B CA 1
ATOM 3924 C C . LEU B 1 210 ? 7.188 -10.766 -13.57 1 98.81 210 LEU B C 1
ATOM 3926 O O . LEU B 1 210 ? 8.047 -11.602 -13.281 1 98.81 210 LEU B O 1
ATOM 3930 N N . ASP B 1 211 ? 7.32 -9.5 -13.297 1 98.5 211 ASP B N 1
ATOM 3931 C CA . ASP B 1 211 ? 8.5 -9.023 -12.578 1 98.5 211 ASP B CA 1
ATOM 3932 C C . ASP B 1 211 ? 8.562 -9.617 -11.172 1 98.5 211 ASP B C 1
ATOM 3934 O O . ASP B 1 211 ? 9.648 -9.945 -10.68 1 98.5 211 ASP B O 1
ATOM 3938 N N . ASN B 1 212 ? 7.406 -9.734 -10.508 1 98.81 212 ASN B N 1
ATOM 3939 C CA . ASN B 1 212 ? 7.367 -10.398 -9.211 1 98.81 212 ASN B CA 1
ATOM 3940 C C . ASN B 1 212 ? 7.914 -11.82 -9.289 1 98.81 212 ASN B C 1
ATOM 3942 O O . ASN B 1 212 ? 8.711 -12.234 -8.453 1 98.81 212 ASN B O 1
ATOM 3946 N N . LEU B 1 213 ? 7.48 -12.555 -10.273 1 98.81 213 LEU B N 1
ATOM 3947 C CA . LEU B 1 213 ? 7.883 -13.945 -10.391 1 98.81 213 LEU B CA 1
ATOM 3948 C C . LEU B 1 213 ? 9.391 -14.062 -10.586 1 98.81 213 LEU B C 1
ATOM 3950 O O . LEU B 1 213 ? 10.062 -14.781 -9.844 1 98.81 213 LEU B O 1
ATOM 3954 N N . VAL B 1 214 ? 9.93 -13.32 -11.562 1 98.25 214 VAL B N 1
ATOM 3955 C CA . VAL B 1 214 ? 11.32 -13.523 -11.961 1 98.25 214 VAL B CA 1
ATOM 3956 C C . VAL B 1 214 ? 12.25 -12.961 -10.891 1 98.25 214 VAL B C 1
ATOM 3958 O O . VAL B 1 214 ? 13.375 -13.445 -10.727 1 98.25 214 VAL B O 1
ATOM 3961 N N . ARG B 1 215 ? 11.742 -11.992 -10.109 1 97.69 215 ARG B N 1
ATOM 3962 C CA . ARG B 1 215 ? 12.539 -11.375 -9.055 1 97.69 215 ARG B CA 1
ATOM 3963 C C . ARG B 1 215 ? 12.836 -12.375 -7.938 1 97.69 215 ARG B C 1
ATOM 3965 O O . ARG B 1 215 ? 13.828 -12.234 -7.223 1 97.69 215 ARG B O 1
ATOM 3972 N N . HIS B 1 216 ? 12.07 -13.438 -7.855 1 98.56 216 HIS B N 1
ATOM 3973 C CA . HIS B 1 216 ? 12.141 -14.234 -6.633 1 98.56 216 HIS B CA 1
ATOM 3974 C C . HIS B 1 216 ? 12.539 -15.672 -6.938 1 98.56 216 HIS B C 1
ATOM 3976 O O . HIS B 1 216 ? 12.406 -16.547 -6.086 1 98.56 216 HIS B O 1
ATOM 3982 N N . VAL B 1 217 ? 13.055 -15.914 -8.172 1 98.69 217 VAL B N 1
ATOM 3983 C CA . VAL B 1 217 ? 13.492 -17.266 -8.469 1 98.69 217 VAL B CA 1
ATOM 3984 C C . VAL B 1 217 ? 14.898 -17.25 -9.07 1 98.69 217 VAL B C 1
ATOM 3986 O O . VAL B 1 217 ? 15.219 -16.359 -9.859 1 98.69 217 VAL B O 1
ATOM 3989 N N . ARG B 1 218 ? 15.695 -18.203 -8.742 1 98.38 218 ARG B N 1
ATOM 3990 C CA . ARG B 1 218 ? 17.094 -18.25 -9.133 1 98.38 218 ARG B CA 1
ATOM 3991 C C . ARG B 1 218 ? 17.266 -18.984 -10.461 1 98.38 218 ARG B C 1
ATOM 3993 O O . ARG B 1 218 ? 18.047 -18.547 -11.312 1 98.38 218 ARG B O 1
ATOM 4000 N N . GLU B 1 219 ? 16.516 -20.047 -10.672 1 98.69 219 GLU B N 1
ATOM 4001 C CA . GLU B 1 219 ? 16.859 -20.953 -11.766 1 98.69 219 GLU B CA 1
ATOM 4002 C C . GLU B 1 219 ? 15.789 -20.938 -12.852 1 98.69 219 GLU B C 1
ATOM 4004 O O . GLU B 1 219 ? 16.109 -20.984 -14.039 1 98.69 219 GLU B O 1
ATOM 4009 N N . GLY B 1 220 ? 14.484 -20.953 -12.406 1 98.81 220 GLY B N 1
ATOM 4010 C CA . GLY B 1 220 ? 13.477 -21.047 -13.453 1 98.81 220 GLY B CA 1
ATOM 4011 C C . GLY B 1 220 ? 12.055 -21.016 -12.922 1 98.81 220 GLY B C 1
ATOM 4012 O O . GLY B 1 220 ? 11.844 -20.828 -11.719 1 98.81 220 GLY B O 1
ATOM 4013 N N . LEU B 1 221 ? 11.078 -21.109 -13.875 1 98.88 221 LEU B N 1
ATOM 4014 C CA . LEU B 1 221 ? 9.648 -21.031 -13.602 1 98.88 221 LEU B CA 1
ATOM 4015 C C . LEU B 1 221 ? 8.891 -22.094 -14.375 1 98.88 221 LEU B C 1
ATOM 4017 O O . LEU B 1 221 ? 9.18 -22.359 -15.539 1 98.88 221 LEU B O 1
ATOM 4021 N N . ILE B 1 222 ? 8.016 -22.766 -13.695 1 98.94 222 ILE B N 1
ATOM 4022 C CA . ILE B 1 222 ? 6.926 -23.484 -14.336 1 98.94 222 ILE B CA 1
ATOM 4023 C C . ILE B 1 222 ? 5.691 -22.594 -14.43 1 98.94 222 ILE B C 1
ATOM 4025 O O . ILE B 1 222 ? 5.121 -22.203 -13.406 1 98.94 222 ILE B O 1
ATOM 4029 N N . LEU B 1 223 ? 5.285 -22.234 -15.664 1 98.88 223 LEU B N 1
ATOM 4030 C CA . LEU B 1 223 ? 4.266 -21.219 -15.875 1 98.88 223 LEU B CA 1
ATOM 4031 C C . LEU B 1 223 ? 3.186 -21.703 -16.828 1 98.88 223 LEU B C 1
ATOM 4033 O O . LEU B 1 223 ? 3.492 -22.328 -17.859 1 98.88 223 LEU B O 1
ATOM 4037 N N . SER B 1 224 ? 1.947 -21.547 -16.484 1 98.62 224 SER B N 1
ATOM 4038 C CA . SER B 1 224 ? 0.854 -21.734 -17.438 1 98.62 224 SER B CA 1
ATOM 4039 C C . SER B 1 224 ? 0.134 -20.422 -17.719 1 98.62 224 SER B C 1
ATOM 4041 O O . SER B 1 224 ? 0.158 -19.516 -16.891 1 98.62 224 SER B O 1
ATOM 4043 N N . TRP B 1 225 ? -0.431 -20.312 -18.844 1 98.5 225 TRP B N 1
ATOM 4044 C CA . TRP B 1 225 ? -1.283 -19.203 -19.266 1 98.5 225 TRP B CA 1
ATOM 4045 C C . TRP B 1 225 ? -2.408 -19.688 -20.172 1 98.5 225 TRP B C 1
ATOM 4047 O O . TRP B 1 225 ? -2.154 -20.266 -21.234 1 98.5 225 TRP B O 1
ATOM 4057 N N . SER B 1 226 ? -3.613 -19.453 -19.719 1 97.81 226 SER B N 1
ATOM 4058 C CA . SER B 1 226 ? -4.727 -19.906 -20.547 1 97.81 226 SER B CA 1
ATOM 4059 C C . SER B 1 226 ? -4.703 -19.234 -21.906 1 97.81 226 SER B C 1
ATOM 4061 O O . SER B 1 226 ? -4.387 -18.047 -22.016 1 97.81 226 SER B O 1
ATOM 4063 N N . ARG B 1 227 ? -5.109 -19.953 -22.891 1 96.56 227 ARG B N 1
ATOM 4064 C CA . ARG B 1 227 ? -5.078 -19.5 -24.266 1 96.56 227 ARG B CA 1
ATOM 4065 C C . ARG B 1 227 ? -6.332 -18.688 -24.609 1 96.56 227 ARG B C 1
ATOM 4067 O O . ARG B 1 227 ? -7.328 -18.75 -23.891 1 96.56 227 ARG B O 1
ATOM 4074 N N . PRO B 1 228 ? -6.191 -17.953 -25.75 1 95.38 228 PRO B N 1
ATOM 4075 C CA . PRO B 1 228 ? -7.379 -17.203 -26.172 1 95.38 228 PRO B CA 1
ATOM 4076 C C . PRO B 1 228 ? -8.602 -18.078 -26.344 1 95.38 228 PRO B C 1
ATOM 4078 O O . PRO B 1 228 ? -8.492 -19.203 -26.844 1 95.38 228 PRO B O 1
ATOM 4081 N N . ASP B 1 229 ? -9.734 -17.75 -25.859 1 90.38 229 ASP B N 1
ATOM 4082 C CA . ASP B 1 229 ? -11.047 -18.375 -26.016 1 90.38 229 ASP B CA 1
ATOM 4083 C C . ASP B 1 229 ? -11.227 -19.531 -25.031 1 90.38 229 ASP B C 1
ATOM 4085 O O . ASP B 1 229 ? -12.273 -20.172 -25.016 1 90.38 229 ASP B O 1
ATOM 4089 N N . GLN B 1 230 ? -10.086 -19.828 -24.25 1 92.69 230 GLN B N 1
ATOM 4090 C CA . GLN B 1 230 ? -10.25 -20.812 -23.188 1 92.69 230 GLN B CA 1
ATOM 4091 C C . GLN B 1 230 ? -11.141 -20.281 -22.062 1 92.69 230 GLN B C 1
ATOM 4093 O O . GLN B 1 230 ? -10.867 -19.219 -21.516 1 92.69 230 GLN B O 1
ATOM 4098 N N . ASP B 1 231 ? -12.164 -20.984 -21.797 1 89.31 231 ASP B N 1
ATOM 4099 C CA . ASP B 1 231 ? -13.102 -20.562 -20.766 1 89.31 231 ASP B CA 1
ATOM 4100 C C . ASP B 1 231 ? -12.531 -20.797 -19.359 1 89.31 231 ASP B C 1
ATOM 4102 O O . ASP B 1 231 ? -11.586 -21.562 -19.203 1 89.31 231 ASP B O 1
ATOM 4106 N N . GLY B 1 232 ? -13.148 -20.125 -18.391 1 89 232 GLY B N 1
ATOM 4107 C CA . GLY B 1 232 ? -12.805 -20.25 -16.984 1 89 232 GLY B CA 1
ATOM 4108 C C . GLY B 1 232 ? -13.375 -19.141 -16.125 1 89 232 GLY B C 1
ATOM 4109 O O . GLY B 1 232 ? -13.672 -18.047 -16.625 1 89 232 GLY B O 1
ATOM 4110 N N . LEU B 1 233 ? -13.469 -19.516 -14.922 1 84.94 233 LEU B N 1
ATOM 4111 C CA . LEU B 1 233 ? -14.008 -18.547 -13.969 1 84.94 233 LEU B CA 1
ATOM 4112 C C . LEU B 1 233 ? -13.109 -17.312 -13.883 1 84.94 233 LEU B C 1
ATOM 4114 O O . LEU B 1 233 ? -11.984 -17.391 -13.391 1 84.94 233 LEU B O 1
ATOM 4118 N N . SER B 1 234 ? -13.547 -16.172 -14.383 1 90.19 234 SER B N 1
ATOM 4119 C CA . SER B 1 234 ? -12.906 -14.867 -14.266 1 90.19 234 SER B CA 1
ATOM 4120 C C . SER B 1 234 ? -11.594 -14.828 -15.039 1 90.19 234 SER B C 1
ATOM 4122 O O . SER B 1 234 ? -10.586 -14.305 -14.539 1 90.19 234 SER B O 1
ATOM 4124 N N . HIS B 1 235 ? -11.539 -15.492 -16.188 1 94.62 235 HIS B N 1
ATOM 4125 C CA . HIS B 1 235 ? -10.422 -15.281 -17.094 1 94.62 235 HIS B CA 1
ATOM 4126 C C . HIS B 1 235 ? -10.477 -13.898 -17.734 1 94.62 235 HIS B C 1
ATOM 4128 O O . HIS B 1 235 ? -11.414 -13.586 -18.469 1 94.62 235 HIS B O 1
ATOM 4134 N N . VAL B 1 236 ? -9.469 -13.07 -17.5 1 95.38 236 VAL B N 1
ATOM 4135 C CA . VAL B 1 236 ? -9.539 -11.688 -17.969 1 95.38 236 VAL B CA 1
ATOM 4136 C C . VAL B 1 236 ? -8.32 -11.375 -18.828 1 95.38 236 VAL B C 1
ATOM 4138 O O . VAL B 1 236 ? -8.188 -10.266 -19.359 1 95.38 236 VAL B O 1
ATOM 4141 N N . ASN B 1 237 ? -7.43 -12.305 -18.953 1 97.19 237 ASN B N 1
ATOM 4142 C CA . ASN B 1 237 ? -6.168 -12.062 -19.641 1 97.19 237 ASN B CA 1
ATOM 4143 C C . ASN B 1 237 ? -5.621 -13.344 -20.266 1 97.19 237 ASN B C 1
ATOM 4145 O O . ASN B 1 237 ? -4.484 -13.734 -20 1 97.19 237 ASN B O 1
ATOM 4149 N N . ASN B 1 238 ? -6.492 -14.023 -21.078 1 97.88 238 ASN B N 1
ATOM 4150 C CA . ASN B 1 238 ? -5.984 -15.125 -21.891 1 97.88 238 ASN B CA 1
ATOM 4151 C C . ASN B 1 238 ? -4.957 -14.641 -22.906 1 97.88 238 ASN B C 1
ATOM 4153 O O . ASN B 1 238 ? -5.086 -13.547 -23.453 1 97.88 238 ASN B O 1
ATOM 4157 N N . LYS B 1 239 ? -3.98 -15.484 -23.141 1 97.5 239 LYS B N 1
ATOM 4158 C CA . LYS B 1 239 ? -2.893 -15.047 -24 1 97.5 239 LYS B CA 1
ATOM 4159 C C . LYS B 1 239 ? -2.336 -16.219 -24.812 1 97.5 239 LYS B C 1
ATOM 4161 O O . LYS B 1 239 ? -2.16 -17.312 -24.297 1 97.5 239 LYS B O 1
ATOM 4166 N N . ALA B 1 240 ? -2.02 -15.875 -26.062 1 97.25 240 ALA B N 1
ATOM 4167 C CA . ALA B 1 240 ? -1.391 -16.875 -26.906 1 97.25 240 ALA B CA 1
ATOM 4168 C C . ALA B 1 240 ? 0.022 -17.203 -26.438 1 97.25 240 ALA B C 1
ATOM 4170 O O . ALA B 1 240 ? 0.757 -16.312 -26 1 97.25 240 ALA B O 1
ATOM 4171 N N . PHE B 1 241 ? 0.295 -18.469 -26.578 1 97.12 241 PHE B N 1
ATOM 4172 C CA . PHE B 1 241 ? 1.622 -18.953 -26.203 1 97.12 241 PHE B CA 1
ATOM 4173 C C . PHE B 1 241 ? 2.705 -18.125 -26.891 1 97.12 241 PHE B C 1
ATOM 4175 O O . PHE B 1 241 ? 3.703 -17.766 -26.266 1 97.12 241 PHE B O 1
ATOM 4182 N N . GLU B 1 242 ? 2.564 -17.781 -28.078 1 97.38 242 GLU B N 1
ATOM 4183 C CA . GLU B 1 242 ? 3.523 -17.047 -28.891 1 97.38 242 GLU B CA 1
ATOM 4184 C C . GLU B 1 242 ? 3.748 -15.641 -28.344 1 97.38 242 GLU B C 1
ATOM 4186 O O . GLU B 1 242 ? 4.766 -15.008 -28.641 1 97.38 242 GLU B O 1
ATOM 4191 N N . ASP B 1 243 ? 2.818 -15.125 -27.547 1 97.94 243 ASP B N 1
ATOM 4192 C CA . ASP B 1 243 ? 2.951 -13.797 -26.953 1 97.94 243 ASP B CA 1
ATOM 4193 C C . ASP B 1 243 ? 3.627 -13.867 -25.594 1 97.94 243 ASP B C 1
ATOM 4195 O O . ASP B 1 243 ? 4.23 -12.898 -25.141 1 97.94 243 ASP B O 1
ATOM 4199 N N . VAL B 1 244 ? 3.537 -15.016 -24.938 1 98.5 244 VAL B N 1
ATOM 4200 C CA . VAL B 1 244 ? 4.078 -15.18 -23.594 1 98.5 244 VAL B CA 1
ATOM 4201 C C . VAL B 1 244 ? 5.594 -15.359 -23.672 1 98.5 244 VAL B C 1
ATOM 4203 O O . VAL B 1 244 ? 6.328 -14.812 -22.844 1 98.5 244 VAL B O 1
ATOM 4206 N N . VAL B 1 245 ? 6.09 -16.062 -24.688 1 98.56 245 VAL B N 1
ATOM 4207 C CA . VAL B 1 245 ? 7.496 -16.438 -24.797 1 98.56 245 VAL B CA 1
ATOM 4208 C C . VAL B 1 245 ? 8.367 -15.188 -24.859 1 98.56 245 VAL B C 1
ATOM 4210 O O . VAL B 1 245 ? 9.32 -15.047 -24.094 1 98.56 245 VAL B O 1
ATOM 4213 N N . PRO B 1 246 ? 8.008 -14.18 -25.656 1 98.44 246 PRO B N 1
ATOM 4214 C CA . PRO B 1 246 ? 8.828 -12.977 -25.688 1 98.44 246 PRO B CA 1
ATOM 4215 C C . PRO B 1 246 ? 8.773 -12.18 -24.391 1 98.44 246 PRO B C 1
ATOM 4217 O O . PRO B 1 246 ? 9.75 -11.523 -24.016 1 98.44 246 PRO B O 1
ATOM 4220 N N . LEU B 1 247 ? 7.641 -12.203 -23.688 1 98.44 247 LEU B N 1
ATOM 4221 C CA . LEU B 1 247 ? 7.535 -11.531 -22.406 1 98.44 247 LEU B CA 1
ATOM 4222 C C . LEU B 1 247 ? 8.547 -12.094 -21.406 1 98.44 247 LEU B C 1
ATOM 4224 O O . LEU B 1 247 ? 9.188 -11.336 -20.672 1 98.44 247 LEU B O 1
ATOM 4228 N N . MET B 1 248 ? 8.711 -13.406 -21.453 1 98.69 248 MET B N 1
ATOM 4229 C CA . MET B 1 248 ? 9.648 -14.07 -20.562 1 98.69 248 MET B CA 1
ATOM 4230 C C . MET B 1 248 ? 11.086 -13.836 -21 1 98.69 248 MET B C 1
ATOM 4232 O O . MET B 1 248 ? 11.969 -13.586 -20.172 1 98.69 248 MET B O 1
ATOM 4236 N N . LEU B 1 249 ? 11.289 -13.867 -22.281 1 98.56 249 LEU B N 1
ATOM 4237 C CA . LEU B 1 249 ? 12.633 -13.672 -22.812 1 98.56 249 LEU B CA 1
ATOM 4238 C C . LEU B 1 249 ? 13.164 -12.281 -22.469 1 98.56 249 LEU B C 1
ATOM 4240 O O . LEU B 1 249 ? 14.328 -12.133 -22.109 1 98.56 249 LEU B O 1
ATOM 4244 N N . ARG B 1 250 ? 12.305 -11.297 -22.516 1 97.81 250 ARG B N 1
ATOM 4245 C CA . ARG B 1 250 ? 12.68 -9.922 -22.188 1 97.81 250 ARG B CA 1
ATOM 4246 C C . ARG B 1 250 ? 13.109 -9.805 -20.734 1 97.81 250 ARG B C 1
ATOM 4248 O O . ARG B 1 250 ? 13.82 -8.867 -20.375 1 97.81 250 ARG B O 1
ATOM 4255 N N . ARG B 1 251 ? 12.734 -10.789 -19.938 1 97.94 251 ARG B N 1
ATOM 4256 C CA . ARG B 1 251 ? 13.047 -10.773 -18.5 1 97.94 251 ARG B CA 1
ATOM 4257 C C . ARG B 1 251 ? 14.172 -11.742 -18.172 1 97.94 251 ARG B C 1
ATOM 4259 O O . ARG B 1 251 ? 14.391 -12.07 -17.016 1 97.94 251 ARG B O 1
ATOM 4266 N N . GLY B 1 252 ? 14.812 -12.289 -19.219 1 98.19 252 GLY B N 1
ATOM 4267 C CA . GLY B 1 252 ? 15.992 -13.125 -19.047 1 98.19 252 GLY B CA 1
ATOM 4268 C C . GLY B 1 252 ? 15.656 -14.586 -18.828 1 98.19 252 GLY B C 1
ATOM 4269 O O . GLY B 1 252 ? 16.453 -15.328 -18.25 1 98.19 252 GLY B O 1
ATOM 4270 N N . PHE B 1 253 ? 14.477 -15 -19.234 1 98.75 253 PHE B N 1
ATOM 4271 C CA . PHE B 1 253 ? 14.07 -16.391 -19.094 1 98.75 253 PHE B CA 1
ATOM 4272 C C . PHE B 1 253 ? 13.766 -17 -20.453 1 98.75 253 PHE B C 1
ATOM 4274 O O . PHE B 1 253 ? 12.977 -16.453 -21.219 1 98.75 253 PHE B O 1
ATOM 4281 N N . ALA B 1 254 ? 14.375 -18.109 -20.703 1 98.81 254 ALA B N 1
ATOM 4282 C CA . ALA B 1 254 ? 14.203 -18.766 -22 1 98.81 254 ALA B CA 1
ATOM 4283 C C . ALA B 1 254 ? 13.336 -20 -21.875 1 98.81 254 ALA B C 1
ATOM 4285 O O . ALA B 1 254 ? 13.453 -20.75 -20.906 1 98.81 254 ALA B O 1
ATOM 4286 N N . LEU B 1 255 ? 12.562 -20.219 -22.906 1 98.75 255 LEU B N 1
ATOM 4287 C CA . LEU B 1 255 ? 11.727 -21.406 -22.984 1 98.75 255 LEU B CA 1
ATOM 4288 C C . LEU B 1 255 ? 12.578 -22.672 -23.031 1 98.75 255 LEU B C 1
ATOM 4290 O O . LEU B 1 255 ? 13.562 -22.734 -23.766 1 98.75 255 LEU B O 1
ATOM 4294 N N . ASN B 1 256 ? 12.25 -23.594 -22.156 1 98.75 256 ASN B N 1
ATOM 4295 C CA . ASN B 1 256 ? 12.859 -24.922 -22.141 1 98.75 256 ASN B CA 1
ATOM 4296 C C . ASN B 1 256 ? 11.859 -25.984 -22.562 1 98.75 256 ASN B C 1
ATOM 4298 O O . ASN B 1 256 ? 11.203 -26.609 -21.719 1 98.75 256 ASN B O 1
ATOM 4302 N N . VAL B 1 257 ? 11.797 -26.297 -23.812 1 97.75 257 VAL B N 1
ATOM 4303 C CA . VAL B 1 257 ? 10.805 -27.188 -24.406 1 97.75 257 VAL B CA 1
ATOM 4304 C C . VAL B 1 257 ? 10.984 -28.594 -23.859 1 97.75 257 VAL B C 1
ATOM 4306 O O . VAL B 1 257 ? 10.016 -29.266 -23.5 1 97.75 257 VAL B O 1
ATOM 4309 N N . THR B 1 258 ? 12.172 -29.016 -23.734 1 97.62 258 THR B N 1
ATOM 4310 C CA . THR B 1 258 ? 12.484 -30.391 -23.344 1 97.62 258 THR B CA 1
ATOM 4311 C C . THR B 1 258 ? 12.055 -30.641 -21.906 1 97.62 258 THR B C 1
ATOM 4313 O O . THR B 1 258 ? 11.562 -31.734 -21.578 1 97.62 258 THR B O 1
ATOM 4316 N N . ALA B 1 259 ? 12.203 -29.625 -21.078 1 97.5 259 ALA B N 1
ATOM 4317 C CA . ALA B 1 259 ? 11.836 -29.781 -19.672 1 97.5 259 ALA B CA 1
ATOM 4318 C C . ALA B 1 259 ? 10.32 -29.703 -19.484 1 97.5 259 ALA B C 1
ATOM 4320 O O . ALA B 1 259 ? 9.766 -30.344 -18.594 1 97.5 259 ALA B O 1
ATOM 4321 N N . GLY B 1 260 ? 9.633 -28.953 -20.359 1 97.75 260 GLY B N 1
ATOM 4322 C CA . GLY B 1 260 ? 8.203 -28.75 -20.219 1 97.75 260 GLY B CA 1
ATOM 4323 C C . GLY B 1 260 ? 7.383 -29.922 -20.734 1 97.75 260 GLY B C 1
ATOM 4324 O O . GLY B 1 260 ? 6.277 -30.172 -20.25 1 97.75 260 GLY B O 1
ATOM 4325 N N . GLU B 1 261 ? 7.875 -30.656 -21.641 1 97.5 261 GLU B N 1
ATOM 4326 C CA . GLU B 1 261 ? 7.125 -31.703 -22.328 1 97.5 261 GLU B CA 1
ATOM 4327 C C . GLU B 1 261 ? 6.699 -32.812 -21.375 1 97.5 261 GLU B C 1
ATOM 4329 O O . GLU B 1 261 ? 5.527 -33.188 -21.344 1 97.5 261 GLU B O 1
ATOM 4334 N N . PRO B 1 262 ? 7.598 -33.344 -20.562 1 97.94 262 PRO B N 1
ATOM 4335 C CA . PRO B 1 262 ? 7.176 -34.406 -19.641 1 97.94 262 PRO B CA 1
ATOM 4336 C C . PRO B 1 262 ? 6.105 -33.938 -18.656 1 97.94 262 PRO B C 1
ATOM 4338 O O . PRO B 1 262 ? 5.246 -34.719 -18.25 1 97.94 262 PRO B O 1
ATOM 4341 N N . LEU B 1 263 ? 6.176 -32.656 -18.203 1 98.5 263 LEU B N 1
ATOM 4342 C CA . LEU B 1 263 ? 5.16 -32.125 -17.312 1 98.5 263 LEU B CA 1
ATOM 4343 C C . LEU B 1 263 ? 3.793 -32.094 -18 1 98.5 263 LEU B C 1
ATOM 4345 O O . LEU B 1 263 ? 2.803 -32.562 -17.422 1 98.5 263 LEU B O 1
ATOM 4349 N N . ARG B 1 264 ? 3.744 -31.625 -19.25 1 98.19 264 ARG B N 1
ATOM 4350 C CA . ARG B 1 264 ? 2.5 -31.578 -20.016 1 98.19 264 ARG B CA 1
ATOM 4351 C C . ARG B 1 264 ? 1.956 -32.969 -20.266 1 98.19 264 ARG B C 1
ATOM 4353 O O . ARG B 1 264 ? 0.758 -33.219 -20.109 1 98.19 264 ARG B O 1
ATOM 4360 N N . ARG B 1 265 ? 2.773 -33.906 -20.578 1 97.94 265 ARG B N 1
ATOM 4361 C CA . ARG B 1 265 ? 2.363 -35.25 -20.922 1 97.94 265 ARG B CA 1
ATOM 4362 C C . ARG B 1 265 ? 1.79 -35.969 -19.688 1 97.94 265 ARG B C 1
ATOM 4364 O O . ARG B 1 265 ? 0.897 -36.812 -19.812 1 97.94 265 ARG B O 1
ATOM 4371 N N . SER B 1 266 ? 2.275 -35.625 -18.578 1 98.25 266 SER B N 1
ATOM 4372 C CA . SER B 1 266 ? 1.852 -36.281 -17.359 1 98.25 266 SER B CA 1
ATOM 4373 C C . SER B 1 266 ? 0.498 -35.781 -16.891 1 98.25 266 SER B C 1
ATOM 4375 O O . SER B 1 266 ? -0.193 -36.438 -16.109 1 98.25 266 SER B O 1
ATOM 4377 N N . ALA B 1 267 ? 0.133 -34.562 -17.297 1 98.19 267 ALA B N 1
ATOM 4378 C CA . ALA B 1 267 ? -1.087 -33.906 -16.812 1 98.19 267 ALA B CA 1
ATOM 4379 C C . ALA B 1 267 ? -2.328 -34.656 -17.297 1 98.19 267 ALA B C 1
ATOM 4381 O O . ALA B 1 267 ? -2.346 -35.219 -18.406 1 98.19 267 ALA B O 1
ATOM 4382 N N . GLN B 1 268 ? -3.322 -34.719 -16.453 1 97.25 268 GLN B N 1
ATOM 4383 C CA . GLN B 1 268 ? -4.613 -35.312 -16.797 1 97.25 268 GLN B CA 1
ATOM 4384 C C . GLN B 1 268 ? -5.57 -34.25 -17.344 1 97.25 268 GLN B C 1
ATOM 4386 O O . GLN B 1 268 ? -6.41 -34.562 -18.203 1 97.25 268 GLN B O 1
ATOM 4391 N N . GLN B 1 269 ? -5.469 -33.031 -16.859 1 95.81 269 GLN B N 1
ATOM 4392 C CA . GLN B 1 269 ? -6.336 -31.953 -17.281 1 95.81 269 GLN B CA 1
ATOM 4393 C C . GLN B 1 269 ? -5.836 -31.312 -18.578 1 95.81 269 GLN B C 1
ATOM 4395 O O . GLN B 1 269 ? -4.652 -30.984 -18.703 1 95.81 269 GLN B O 1
ATOM 4400 N N . HIS B 1 270 ? -6.723 -31.094 -19.5 1 94.69 270 HIS B N 1
ATOM 4401 C CA . HIS B 1 270 ? -6.336 -30.625 -20.828 1 94.69 270 HIS B CA 1
ATOM 4402 C C . HIS B 1 270 ? -5.699 -29.25 -20.75 1 94.69 270 HIS B C 1
ATOM 4404 O O . HIS B 1 270 ? -4.805 -28.938 -21.547 1 94.69 270 HIS B O 1
ATOM 4410 N N . TRP B 1 271 ? -6.172 -28.344 -19.859 1 95.25 271 TRP B N 1
ATOM 4411 C CA . TRP B 1 271 ? -5.613 -27 -19.797 1 95.25 271 TRP B CA 1
ATOM 4412 C C . TRP B 1 271 ? -4.184 -27.031 -19.266 1 95.25 271 TRP B C 1
ATOM 4414 O O . TRP B 1 271 ? -3.387 -26.141 -19.547 1 95.25 271 TRP B O 1
ATOM 4424 N N . LEU B 1 272 ? -3.785 -28.047 -18.484 1 97.31 272 LEU B N 1
ATOM 4425 C CA . LEU B 1 272 ? -2.396 -28.188 -18.062 1 97.31 272 LEU B CA 1
ATOM 4426 C C . LEU B 1 272 ? -1.548 -28.797 -19.172 1 97.31 272 LEU B C 1
ATOM 4428 O O . LEU B 1 272 ? -0.432 -28.328 -19.422 1 97.31 272 LEU B O 1
ATOM 4432 N N . LYS B 1 273 ? -2.133 -29.812 -19.953 1 97.06 273 LYS B N 1
ATOM 4433 C CA . LYS B 1 273 ? -1.462 -30.438 -21.078 1 97.06 273 LYS B CA 1
ATOM 4434 C C . LYS B 1 273 ? -1.094 -29.406 -22.141 1 97.06 273 LYS B C 1
ATOM 4436 O O . LYS B 1 273 ? -0.04 -29.516 -22.781 1 97.06 273 LYS B O 1
ATOM 4441 N N . ASN B 1 274 ? -1.903 -28.406 -22.219 1 95.69 274 ASN B N 1
ATOM 4442 C CA . ASN B 1 274 ? -1.77 -27.484 -23.328 1 95.69 274 ASN B CA 1
ATOM 4443 C C . ASN B 1 274 ? -1.006 -26.234 -22.938 1 95.69 274 ASN B C 1
ATOM 4445 O O . ASN B 1 274 ? -0.391 -25.578 -23.781 1 95.69 274 ASN B O 1
ATOM 4449 N N . ASN B 1 275 ? -1.025 -25.875 -21.625 1 97.56 275 ASN B N 1
ATOM 4450 C CA . ASN B 1 275 ? -0.683 -24.484 -21.312 1 97.56 275 ASN B CA 1
ATOM 4451 C C . ASN B 1 275 ? 0.566 -24.406 -20.438 1 97.56 275 ASN B C 1
ATOM 4453 O O . ASN B 1 275 ? 1.124 -23.328 -20.234 1 97.56 275 ASN B O 1
ATOM 4457 N N . VAL B 1 276 ? 1.087 -25.531 -19.875 1 98.56 276 VAL B N 1
ATOM 4458 C CA . VAL B 1 276 ? 2.211 -25.484 -18.953 1 98.56 276 VAL B CA 1
ATOM 4459 C C . VAL B 1 276 ? 3.523 -25.453 -19.719 1 98.56 276 VAL B C 1
ATOM 4461 O O . VAL B 1 276 ? 3.742 -26.281 -20.625 1 98.56 276 VAL B O 1
ATOM 4464 N N . HIS B 1 277 ? 4.418 -24.562 -19.406 1 98.75 277 HIS B N 1
ATOM 4465 C CA . HIS B 1 277 ? 5.742 -24.453 -20 1 98.75 277 HIS B CA 1
ATOM 4466 C C . HIS B 1 277 ? 6.797 -24.125 -18.953 1 98.75 277 HIS B C 1
ATOM 4468 O O . HIS B 1 277 ? 6.465 -23.625 -17.875 1 98.75 277 HIS B O 1
ATOM 4474 N N . VAL B 1 278 ? 8.023 -24.5 -19.297 1 98.94 278 VAL B N 1
ATOM 4475 C CA . VAL B 1 278 ? 9.156 -24.281 -18.391 1 98.94 278 VAL B CA 1
ATOM 4476 C C . VAL B 1 278 ? 10.07 -23.203 -18.953 1 98.94 278 VAL B C 1
ATOM 4478 O O . VAL B 1 278 ? 10.375 -23.203 -20.156 1 98.94 278 VAL B O 1
ATOM 4481 N N . TYR B 1 279 ? 10.453 -22.281 -18.156 1 98.94 279 TYR B N 1
ATOM 4482 C CA . TYR B 1 279 ? 11.391 -21.219 -18.516 1 98.94 279 TYR B CA 1
ATOM 4483 C C . TYR B 1 279 ? 12.609 -21.234 -17.594 1 98.94 279 TYR B C 1
ATOM 4485 O O . TYR B 1 279 ? 12.461 -21.281 -16.375 1 98.94 279 TYR B O 1
ATOM 4493 N N . ASN B 1 280 ? 13.781 -21.172 -18.141 1 98.88 280 ASN B N 1
ATOM 4494 C CA . ASN B 1 280 ? 15.023 -21.094 -17.375 1 98.88 280 ASN B CA 1
ATOM 4495 C C . ASN B 1 280 ? 15.633 -19.688 -17.438 1 98.88 280 ASN B C 1
ATOM 4497 O O . ASN B 1 280 ? 15.609 -19.047 -18.484 1 98.88 280 ASN B O 1
ATOM 4501 N N . ARG B 1 281 ? 16.078 -19.266 -16.281 1 98.69 281 ARG B N 1
ATOM 4502 C CA . ARG B 1 281 ? 16.891 -18.062 -16.297 1 98.69 281 ARG B CA 1
ATOM 4503 C C . ARG B 1 281 ? 18.141 -18.25 -17.156 1 98.69 281 ARG B C 1
ATOM 4505 O O . ARG B 1 281 ? 18.859 -19.234 -17.016 1 98.69 281 ARG B O 1
ATOM 4512 N N . ILE B 1 282 ? 18.406 -17.281 -17.984 1 98.25 282 ILE B N 1
ATOM 4513 C CA . ILE B 1 282 ? 19.469 -17.391 -18.969 1 98.25 282 ILE B CA 1
ATOM 4514 C C . ILE B 1 282 ? 20.828 -17.188 -18.297 1 98.25 282 ILE B C 1
ATOM 4516 O O . ILE B 1 282 ? 21.75 -17.969 -18.516 1 98.25 282 ILE B O 1
ATOM 4520 N N . SER B 1 283 ? 20.891 -16.172 -17.453 1 96.5 283 SER B N 1
ATOM 4521 C CA . SER B 1 283 ? 22.125 -15.859 -16.734 1 96.5 283 SER B CA 1
ATOM 4522 C C . SER B 1 283 ? 21.891 -15.781 -15.234 1 96.5 283 SER B C 1
ATOM 4524 O O . SER B 1 283 ? 21.109 -14.953 -14.758 1 96.5 283 SER B O 1
ATOM 4526 N N . LYS B 1 284 ? 22.625 -16.516 -14.539 1 90.25 284 LYS B N 1
ATOM 4527 C CA . LYS B 1 284 ? 22.5 -16.531 -13.086 1 90.25 284 LYS B CA 1
ATOM 4528 C C . LYS B 1 284 ? 22.844 -15.172 -12.492 1 90.25 284 LYS B C 1
AT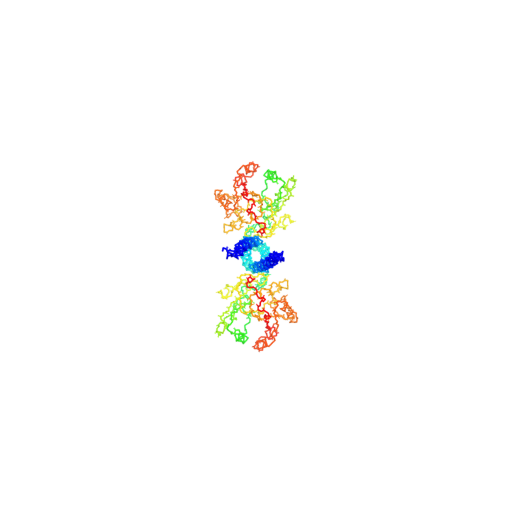OM 4530 O O . LYS B 1 284 ? 22.312 -14.797 -11.445 1 90.25 284 LYS B O 1
ATOM 4535 N N . ASP B 1 285 ? 23.609 -14.414 -13.164 1 90.62 285 ASP B N 1
ATOM 4536 C CA . ASP B 1 285 ? 24.062 -13.117 -12.672 1 90.62 285 ASP B CA 1
ATOM 4537 C C . ASP B 1 285 ? 22.969 -12.062 -12.797 1 90.62 285 ASP B C 1
ATOM 4539 O O . ASP B 1 285 ? 23.062 -10.977 -12.211 1 90.62 285 ASP B O 1
ATOM 4543 N N . SER B 1 286 ? 21.938 -12.484 -13.492 1 92.88 286 SER B N 1
ATOM 4544 C CA . SER B 1 286 ? 20.859 -11.516 -13.695 1 92.88 286 SER B CA 1
ATOM 4545 C C . SER B 1 286 ? 19.969 -11.406 -12.461 1 92.88 286 SER B C 1
ATOM 4547 O O . SER B 1 286 ? 19.188 -10.477 -12.336 1 92.88 286 SER B O 1
ATOM 4549 N N . LEU B 1 287 ? 20.188 -12.32 -11.57 1 94.19 287 LEU B N 1
ATOM 4550 C CA . LEU B 1 287 ? 19.453 -12.234 -10.32 1 94.19 287 LEU B CA 1
ATOM 4551 C C . LEU B 1 287 ? 20.109 -11.25 -9.359 1 94.19 287 LEU B C 1
ATOM 4553 O O . LEU B 1 287 ? 21.297 -11.375 -9.062 1 94.19 287 LEU B O 1
ATOM 4557 N N . SER B 1 288 ? 19.406 -10.211 -8.945 1 90.56 288 SER B N 1
ATOM 4558 C CA . SER B 1 288 ? 19.859 -9.305 -7.898 1 90.56 288 SER B CA 1
ATOM 4559 C C . SER B 1 288 ? 19.203 -9.633 -6.562 1 90.56 288 SER B C 1
ATOM 4561 O O . SER B 1 288 ? 18.031 -9.336 -6.352 1 90.56 288 SER B O 1
ATOM 4563 N N . GLU B 1 289 ? 19.953 -10.109 -5.695 1 91.62 289 GLU B N 1
ATOM 4564 C CA . GLU B 1 289 ? 19.406 -10.547 -4.414 1 91.62 289 GLU B CA 1
ATOM 4565 C C . GLU B 1 289 ? 18.812 -9.375 -3.631 1 91.62 289 GLU B C 1
ATOM 4567 O O . GLU B 1 289 ? 17.812 -9.539 -2.93 1 91.62 289 GLU B O 1
ATOM 4572 N N . LEU B 1 290 ? 19.375 -8.211 -3.82 1 91.5 290 LEU B N 1
ATOM 4573 C CA . LEU B 1 290 ? 18.922 -7.047 -3.074 1 91.5 290 LEU B CA 1
ATOM 4574 C C . LEU B 1 290 ? 17.625 -6.5 -3.666 1 91.5 290 LEU B C 1
ATOM 4576 O O . LEU B 1 290 ? 16.938 -5.707 -3.027 1 91.5 290 LEU B O 1
ATOM 4580 N N . ASP B 1 291 ? 17.266 -6.977 -4.836 1 92.44 291 ASP B N 1
ATOM 4581 C CA . ASP B 1 291 ? 16.031 -6.516 -5.477 1 92.44 291 ASP B CA 1
ATOM 4582 C C . ASP B 1 291 ? 14.828 -7.293 -4.969 1 92.44 291 ASP B C 1
ATOM 4584 O O . ASP B 1 291 ? 13.688 -6.836 -5.105 1 92.44 291 ASP B O 1
ATOM 4588 N N . ALA B 1 292 ? 15.109 -8.469 -4.531 1 93.81 292 ALA B N 1
ATOM 4589 C CA . ALA B 1 292 ? 14.008 -9.281 -4.02 1 93.81 292 ALA B CA 1
ATOM 4590 C C . ALA B 1 292 ? 13.438 -8.688 -2.738 1 93.81 292 ALA B C 1
ATOM 4592 O O . ALA B 1 292 ? 14.141 -8.016 -1.986 1 93.81 292 ALA B O 1
#

pLDDT: mean 88.23, std 19.47, range [23.09, 98.94]